Protein AF-A0A7S1TUY7-F1 (afdb_monomer_lite)

InterPro domains:
  IPR001752 Kinesin motor domain [PS50067] (555-618)
  IPR027417 P-loop containing nucleoside triphosphate hydrolase [SSF52540] (530-617)
  IPR036961 Kinesin motor domain superfamily [G3DSA:3.40.850.10] (510-618)

Foldseek 3Di:
DPPPVVVVVVVVVVVVVVVVVVVVVVVVVVVVVVVVVVVVVVVVVVVVVVVVVVVVVVVVVVVVVVVVVVVVVVVVVVVVVVVVVVVVVVVVVVVVVVVVVVVVVVVVVVVVVVVVVVVVVVVVVVVVVVVVVVVVVVVVVVVVVVVVVVVVVVVVVVVVVVVVVPPDDDPVVCVVCCVVVVVVCVVVVVVVVVVVVVVVVVVVVVVVVVVVVVVVVVVVVVVVVVVVVVVVVVVVVVVVVVVVVVVVVVVVVVVVVVVVVVVVVVVVVVVVVVVVVVVVVVVVVVVVVVVVVVVVVVVVVVVVVVVVVVVVVVVVVVVVVVVVVVVVVVVVVVVVVVVVVVVVVVVVVVVVVVVVPDDDDDDDDDPPVVVVVVVVVVVVVVVVVVVVVVVVVVVVVVVVVVVVVVVVVVVVVVVVVVVVVVVVVPPDDDDDDDDDDDDDDDDDDDDDDDDDDDPPPDDDDDPPDDPDVVVVVVVVVVVVVVVVVVVVVVCVVVVNDPPPPPDDDDDDDDDDDDPDDPPPCPPVVVVVVVVVVVVVVVVVVVVVVVVVCCVVVVPDDDDDDDDPDDPVNVVVDPPPDDQWDDPDQFWIWGQDPVVRDIDIDGHPGDDDPPDDPVNVVD

Structure (mmCIF, N/CA/C/O backbone):
data_AF-A0A7S1TUY7-F1
#
_entry.id   AF-A0A7S1TUY7-F1
#
loop_
_atom_site.group_PDB
_atom_site.id
_atom_site.type_symbol
_atom_site.label_atom_id
_atom_site.label_alt_id
_atom_site.label_comp_id
_atom_site.label_asym_id
_atom_site.label_entity_id
_atom_site.label_seq_id
_atom_site.pdbx_PDB_ins_code
_atom_site.Cartn_x
_atom_site.Cartn_y
_atom_site.Cartn_z
_atom_site.occupancy
_atom_site.B_iso_or_equiv
_atom_site.auth_seq_id
_atom_site.auth_comp_id
_atom_site.auth_asym_id
_atom_site.auth_atom_id
_atom_site.pdbx_PDB_model_num
ATOM 1 N N . MET A 1 1 ? -64.003 -27.493 110.101 1.00 50.75 1 MET A N 1
ATOM 2 C CA . MET A 1 1 ? -64.162 -28.308 108.883 1.00 50.75 1 MET A CA 1
ATOM 3 C C . MET A 1 1 ? -64.740 -27.380 107.837 1.00 50.75 1 MET A C 1
ATOM 5 O O . MET A 1 1 ? -65.916 -27.066 107.954 1.00 50.75 1 MET A O 1
ATOM 9 N N . GLY A 1 2 ? -63.905 -26.835 106.943 1.00 54.78 2 GLY A N 1
ATOM 10 C CA . GLY A 1 2 ? -64.413 -26.053 105.809 1.00 54.78 2 GLY A CA 1
ATOM 11 C C . GLY A 1 2 ? -65.381 -26.926 105.016 1.00 54.78 2 GLY A C 1
ATOM 12 O O . GLY A 1 2 ? -65.136 -28.129 104.881 1.00 54.78 2 GLY A O 1
ATOM 13 N N . SER A 1 3 ? -66.518 -26.359 104.617 1.00 69.56 3 SER A N 1
ATOM 14 C CA . SER A 1 3 ? -67.570 -27.082 103.899 1.00 69.56 3 SER A CA 1
ATOM 15 C C . SER A 1 3 ? -66.967 -27.722 102.644 1.00 69.56 3 SER A C 1
ATOM 17 O O . SER A 1 3 ? -66.154 -27.096 101.967 1.00 69.56 3 SER A O 1
ATOM 19 N N . LEU A 1 4 ? -67.350 -28.959 102.310 1.00 85.12 4 LEU A N 1
ATOM 20 C CA . LEU A 1 4 ? -66.975 -29.620 101.046 1.00 85.12 4 LEU A CA 1
ATOM 21 C C . LEU A 1 4 ? -67.229 -28.717 99.823 1.00 85.12 4 LEU A C 1
ATOM 23 O O . LEU A 1 4 ? -66.517 -28.805 98.828 1.00 85.12 4 LEU A O 1
ATOM 27 N N . GLU A 1 5 ? -68.204 -27.815 99.929 1.00 87.06 5 GLU A N 1
ATOM 28 C CA . GLU A 1 5 ? -68.537 -26.811 98.919 1.00 87.06 5 GLU A CA 1
ATOM 29 C C . GLU A 1 5 ? -67.410 -25.791 98.688 1.00 87.06 5 GLU A C 1
ATOM 31 O O . GLU A 1 5 ? -67.148 -25.443 97.541 1.00 87.06 5 GLU A O 1
ATOM 36 N N . GLU A 1 6 ? -66.690 -25.355 99.730 1.00 87.25 6 GLU A N 1
ATOM 37 C CA . GLU A 1 6 ? -65.539 -24.449 99.573 1.00 87.25 6 GLU A CA 1
ATOM 38 C C . GLU A 1 6 ? -64.389 -25.142 98.841 1.00 87.25 6 GLU A C 1
ATOM 40 O O . GLU A 1 6 ? -63.782 -24.559 97.945 1.00 87.25 6 GLU A O 1
ATOM 45 N N . GLN A 1 7 ? -64.111 -26.408 99.168 1.00 88.56 7 GLN A N 1
ATOM 46 C CA . GLN A 1 7 ? -63.071 -27.179 98.481 1.00 88.56 7 GLN A CA 1
ATOM 47 C C . GLN A 1 7 ? -63.429 -27.429 97.013 1.00 88.56 7 GLN A C 1
ATOM 49 O O . GLN A 1 7 ? -62.565 -27.323 96.141 1.00 88.56 7 GLN A O 1
ATOM 54 N N . LEU A 1 8 ? -64.702 -27.717 96.727 1.00 90.75 8 LEU A N 1
ATOM 55 C CA . LEU A 1 8 ? -65.189 -27.898 95.363 1.00 90.75 8 LEU A CA 1
ATOM 56 C C . LEU A 1 8 ? -65.123 -26.585 94.569 1.00 90.75 8 LEU A C 1
ATOM 58 O O . LEU A 1 8 ? -64.699 -26.595 93.416 1.00 90.75 8 LEU A O 1
ATOM 62 N N . ALA A 1 9 ? -65.460 -25.450 95.187 1.00 91.56 9 ALA A N 1
ATOM 63 C CA . ALA A 1 9 ? -65.355 -24.132 94.563 1.00 91.56 9 ALA A CA 1
ATOM 64 C C . ALA A 1 9 ? -63.898 -23.747 94.251 1.00 91.56 9 ALA A C 1
ATOM 66 O O . ALA A 1 9 ? -63.619 -23.263 93.155 1.00 91.56 9 ALA A O 1
ATOM 67 N N . VAL A 1 10 ? -62.958 -24.014 95.169 1.00 92.81 10 VAL A N 1
ATOM 68 C CA . VAL A 1 10 ? -61.518 -23.796 94.935 1.00 92.81 10 VAL A CA 1
ATOM 69 C C . VAL A 1 10 ? -61.021 -24.663 93.780 1.00 92.81 10 VAL A C 1
ATOM 71 O O . VAL A 1 10 ? -60.422 -24.135 92.850 1.00 92.81 10 VAL A O 1
ATOM 74 N N . LYS A 1 11 ? -61.341 -25.964 93.770 1.00 94.94 11 LYS A N 1
ATOM 75 C CA . LYS A 1 11 ? -60.940 -26.869 92.679 1.00 94.94 11 LYS A CA 1
ATOM 76 C C . LYS A 1 11 ? -61.563 -26.499 91.336 1.00 94.94 11 LYS A C 1
ATOM 78 O O . LYS A 1 11 ? -60.907 -26.625 90.309 1.00 94.94 11 LYS A O 1
ATOM 83 N N . THR A 1 12 ? -62.799 -26.006 91.336 1.00 94.81 12 THR A N 1
ATOM 84 C CA . THR A 1 12 ? -63.454 -25.514 90.116 1.00 94.81 12 THR A CA 1
ATOM 85 C C . THR A 1 12 ? -62.746 -24.269 89.581 1.00 94.81 12 THR A C 1
ATOM 87 O O . THR A 1 12 ? -62.535 -24.159 88.379 1.00 94.81 12 THR A O 1
ATOM 90 N N . ARG A 1 13 ? -62.326 -23.353 90.464 1.00 94.44 13 ARG A N 1
ATOM 91 C CA . ARG A 1 13 ? -61.567 -22.159 90.076 1.00 94.44 13 ARG A CA 1
ATOM 92 C C . ARG A 1 13 ? -60.164 -22.517 89.571 1.00 94.44 13 ARG A C 1
ATOM 94 O O . ARG A 1 13 ? -59.762 -21.976 88.553 1.00 94.44 13 ARG A O 1
ATOM 101 N N . GLU A 1 14 ? -59.475 -23.462 90.215 1.00 95.38 14 GLU A N 1
ATOM 102 C CA . GLU A 1 14 ? -58.177 -23.987 89.756 1.00 95.38 14 GLU A CA 1
ATOM 103 C C . GLU A 1 14 ? -58.275 -24.651 88.373 1.00 95.38 14 GLU A C 1
ATOM 105 O O . GLU A 1 14 ? -57.429 -24.413 87.513 1.00 95.38 14 GLU A O 1
ATOM 110 N N . LEU A 1 15 ? -59.315 -25.460 88.134 1.00 95.31 15 LEU A N 1
ATOM 111 C CA . LEU A 1 15 ? -59.563 -26.058 86.819 1.00 95.31 15 LEU A CA 1
ATOM 112 C C . LEU A 1 15 ? -59.847 -24.992 85.762 1.00 95.31 15 LEU A C 1
ATOM 114 O O . LEU A 1 15 ? -59.305 -25.086 84.667 1.00 95.31 15 LEU A O 1
ATOM 118 N N . ALA A 1 16 ? -60.634 -23.967 86.096 1.00 95.06 16 ALA A N 1
ATOM 119 C CA . ALA A 1 16 ? -60.901 -22.859 85.187 1.00 95.06 16 ALA A CA 1
ATOM 120 C C . ALA A 1 16 ? -59.627 -22.060 84.858 1.00 95.06 16 ALA A C 1
ATOM 122 O O . ALA A 1 16 ? -59.419 -21.713 83.702 1.00 95.06 16 ALA A O 1
ATOM 123 N N . THR A 1 17 ? -58.745 -21.813 85.836 1.00 95.19 17 THR A N 1
ATOM 124 C CA . THR A 1 17 ? -57.450 -21.156 85.582 1.00 95.19 17 THR A CA 1
ATOM 125 C C . THR A 1 17 ? -56.513 -22.023 84.748 1.00 95.19 17 THR A C 1
ATOM 127 O O . THR A 1 17 ? -55.844 -21.506 83.865 1.00 95.19 17 THR A O 1
ATOM 130 N N . LEU A 1 18 ? -56.491 -23.341 84.983 1.00 95.56 18 LEU A N 1
ATOM 131 C CA . LEU A 1 18 ? -55.714 -24.281 84.171 1.00 95.56 18 LEU A CA 1
ATOM 132 C C . LEU A 1 18 ? -56.224 -24.323 82.730 1.00 95.56 18 LEU A C 1
ATOM 134 O O . LEU A 1 18 ? -55.413 -24.289 81.812 1.00 95.56 18 LEU A O 1
ATOM 138 N N . GLN A 1 19 ? -57.546 -24.354 82.536 1.00 96.44 19 GLN A N 1
ATOM 139 C CA . GLN A 1 19 ? -58.159 -24.275 81.209 1.00 96.44 19 GLN A CA 1
ATOM 140 C C . GLN A 1 19 ? -57.801 -22.964 80.509 1.00 96.44 19 GLN A C 1
ATOM 142 O O . GLN A 1 19 ? -57.305 -23.023 79.395 1.00 96.44 19 GLN A O 1
ATOM 147 N N . ALA A 1 20 ? -57.932 -21.816 81.180 1.00 96.44 20 ALA A N 1
ATOM 148 C CA . ALA A 1 20 ? -57.547 -20.527 80.605 1.00 96.44 20 ALA A CA 1
ATOM 149 C C . ALA A 1 20 ? -56.059 -20.484 80.215 1.00 96.44 20 ALA A C 1
ATOM 151 O O . ALA A 1 20 ? -55.741 -20.131 79.088 1.00 96.44 20 ALA A O 1
ATOM 152 N N . SER A 1 21 ? -55.154 -20.933 81.095 1.00 96.44 21 SER A N 1
ATOM 153 C CA . SER A 1 21 ? -53.714 -20.970 80.790 1.00 96.44 21 SER A CA 1
ATOM 154 C C . SER A 1 21 ? -53.361 -21.935 79.654 1.00 96.44 21 SER A C 1
ATOM 156 O O . SER A 1 21 ? -52.418 -21.702 78.904 1.00 96.44 21 SER A O 1
ATOM 158 N N . TYR A 1 22 ? -54.110 -23.035 79.526 1.00 97.19 22 TYR A N 1
ATOM 159 C CA . TYR A 1 22 ? -53.945 -23.974 78.424 1.00 97.19 22 TYR A CA 1
ATOM 160 C C . TYR A 1 22 ? -54.448 -23.368 77.113 1.00 97.19 22 TYR A C 1
ATOM 162 O O . TYR A 1 22 ? -53.763 -23.482 76.104 1.00 97.19 22 TYR A O 1
ATOM 170 N N . ASP A 1 23 ? -55.596 -22.692 77.129 1.00 97.31 23 ASP A N 1
ATOM 171 C CA . ASP A 1 23 ? -56.150 -22.021 75.954 1.00 97.31 23 ASP A CA 1
ATOM 172 C C . ASP A 1 23 ? -55.237 -20.871 75.486 1.00 97.31 23 ASP A C 1
ATOM 174 O O . ASP A 1 23 ? -54.977 -20.758 74.291 1.00 97.31 23 ASP A O 1
ATOM 178 N N . GLU A 1 24 ? -54.679 -20.080 76.410 1.00 96.94 24 GLU A N 1
ATOM 179 C CA . GLU A 1 24 ? -53.663 -19.053 76.120 1.00 96.94 24 GLU A CA 1
ATOM 180 C C . GLU A 1 24 ? -52.389 -19.665 75.521 1.00 96.94 24 GLU A C 1
ATOM 182 O O . GLU A 1 24 ? -51.876 -19.169 74.521 1.00 96.94 24 GLU A O 1
ATOM 187 N N . TYR A 1 25 ? -51.897 -20.778 76.079 1.00 97.19 25 TYR A N 1
ATOM 188 C CA . TYR A 1 25 ? -50.755 -21.499 75.511 1.00 97.19 25 TYR A CA 1
ATOM 189 C C . TYR A 1 25 ? -51.047 -22.010 74.096 1.00 97.19 25 TYR A C 1
ATOM 191 O O . TYR A 1 25 ? -50.200 -21.893 73.216 1.00 97.19 25 TYR A O 1
ATOM 199 N N . MET A 1 26 ? -52.243 -22.557 73.858 1.00 98.19 26 MET A N 1
ATOM 200 C CA . MET A 1 26 ? -52.643 -23.032 72.532 1.00 98.19 26 MET A CA 1
ATOM 201 C C . MET A 1 26 ? -52.760 -21.883 71.524 1.00 98.19 26 MET A C 1
ATOM 203 O O . MET A 1 26 ? -52.394 -22.071 70.368 1.00 98.19 26 MET A O 1
ATOM 207 N N . GLN A 1 27 ? -53.233 -20.708 71.947 1.00 96.56 27 GLN A N 1
ATOM 208 C CA . GLN A 1 27 ? -53.273 -19.506 71.106 1.00 96.56 27 GLN A CA 1
ATOM 209 C C . GLN A 1 27 ? -51.866 -19.005 70.783 1.00 96.56 27 GLN A C 1
ATOM 211 O O . GLN A 1 27 ? -51.538 -18.872 69.612 1.00 96.56 27 GLN A O 1
ATOM 216 N N . SER A 1 28 ? -51.009 -18.840 71.792 1.00 97.19 28 SER A N 1
ATOM 217 C CA . SER A 1 28 ? -49.617 -18.419 71.593 1.00 97.19 28 SER A CA 1
ATOM 218 C C . SER A 1 28 ? -48.827 -19.409 70.730 1.00 97.19 28 SER A C 1
ATOM 220 O O . SER A 1 28 ? -48.026 -18.999 69.896 1.00 97.19 28 SER A O 1
ATOM 222 N N . SER A 1 29 ? -49.072 -20.715 70.881 1.00 97.38 29 SER A N 1
ATOM 223 C CA . SER A 1 29 ? -48.470 -21.736 70.018 1.00 97.38 29 SER A CA 1
ATOM 224 C C . SER A 1 29 ? -48.948 -21.613 68.572 1.00 97.38 29 SER A C 1
ATOM 226 O O . SER A 1 29 ? -48.139 -21.770 67.667 1.00 97.38 29 SER A O 1
ATOM 228 N N . ALA A 1 30 ? -50.235 -21.333 68.348 1.00 97.31 30 ALA A N 1
ATOM 229 C CA . ALA A 1 30 ? -50.784 -21.156 67.006 1.00 97.31 30 ALA A CA 1
ATOM 230 C C . ALA A 1 30 ? -50.285 -19.863 66.339 1.00 97.31 30 ALA A C 1
ATOM 232 O O . ALA A 1 30 ? -49.986 -19.873 65.150 1.00 97.31 30 ALA A O 1
ATOM 233 N N . GLU A 1 31 ? -50.160 -18.771 67.097 1.00 96.94 31 GLU A N 1
ATOM 234 C CA . GLU A 1 31 ? -49.573 -17.510 66.624 1.00 96.94 31 GLU A CA 1
ATOM 235 C C . GLU A 1 31 ? -48.106 -17.705 66.220 1.00 96.94 31 GLU A C 1
ATOM 237 O O . GLU A 1 31 ? -47.722 -17.323 65.119 1.00 96.94 31 GLU A O 1
ATOM 242 N N . LEU A 1 32 ? -47.311 -18.393 67.048 1.00 96.50 32 LEU A N 1
ATOM 243 C CA . LEU A 1 32 ? -45.915 -18.702 66.729 1.00 96.50 32 LEU A CA 1
ATOM 244 C C . LEU A 1 32 ? -45.782 -19.616 65.500 1.00 96.50 32 LEU A C 1
ATOM 246 O O . LEU A 1 32 ? -44.888 -19.423 64.680 1.00 96.50 32 LEU A O 1
ATOM 250 N N . GLU A 1 33 ? -46.648 -20.625 65.361 1.00 96.94 33 GLU A N 1
ATOM 251 C CA . GLU A 1 33 ? -46.687 -21.470 64.159 1.00 96.94 33 GLU A CA 1
ATOM 252 C C . GLU A 1 33 ? -47.001 -20.639 62.908 1.00 96.94 33 GLU A C 1
ATOM 254 O O . GLU A 1 33 ? -46.331 -20.802 61.891 1.00 96.94 33 GLU A O 1
ATOM 259 N N . GLN A 1 34 ? -47.947 -19.700 62.999 1.00 97.12 34 GLN A N 1
ATOM 260 C CA . GLN A 1 34 ? -48.299 -18.806 61.898 1.00 97.12 34 GLN A CA 1
ATOM 261 C C . GLN A 1 34 ? -47.154 -17.844 61.532 1.00 97.12 34 GLN A C 1
ATOM 263 O O . GLN A 1 34 ? -46.910 -17.615 60.348 1.00 97.12 34 GLN A O 1
ATOM 268 N N . GLU A 1 35 ? -46.435 -17.299 62.516 1.00 96.75 35 GLU A N 1
ATOM 269 C CA . GLU A 1 35 ? -45.245 -16.467 62.282 1.00 96.75 35 GLU A CA 1
ATOM 270 C C . GLU A 1 35 ? -44.138 -17.260 61.576 1.00 96.75 35 GLU A C 1
ATOM 272 O O . GLU A 1 35 ? -43.583 -16.795 60.581 1.00 96.75 35 GLU A O 1
ATOM 277 N N . LEU A 1 36 ? -43.864 -18.487 62.031 1.00 96.44 36 LEU A N 1
ATOM 278 C CA . LEU A 1 36 ? -42.866 -19.360 61.407 1.00 96.44 36 LEU A CA 1
ATOM 279 C C . LEU A 1 36 ? -43.258 -19.771 59.981 1.00 96.44 36 LEU A C 1
ATOM 281 O O . LEU A 1 36 ? -42.389 -19.867 59.115 1.00 96.44 36 LEU A O 1
ATOM 285 N N . GLU A 1 37 ? -44.544 -20.013 59.715 1.00 97.50 37 GLU A N 1
ATOM 286 C CA . GLU A 1 37 ? -45.044 -20.268 58.358 1.00 97.50 37 GLU A CA 1
ATOM 287 C C . GLU A 1 37 ? -44.871 -19.038 57.454 1.00 97.50 37 GLU A C 1
ATOM 289 O O . GLU A 1 37 ? -44.405 -19.184 56.322 1.00 97.50 37 GLU A O 1
ATOM 294 N N . ALA A 1 38 ? -45.151 -17.833 57.960 1.00 96.50 38 ALA A N 1
ATOM 295 C CA . ALA A 1 38 ? -44.950 -16.590 57.219 1.00 96.50 38 ALA A CA 1
ATOM 296 C C . ALA A 1 38 ? -43.461 -16.314 56.926 1.00 96.50 38 ALA A C 1
ATOM 298 O O . ALA A 1 38 ? -43.111 -15.930 55.809 1.00 96.50 38 ALA A O 1
ATOM 299 N N . GLU A 1 39 ? -42.562 -16.555 57.886 1.00 96.62 39 GLU A N 1
ATOM 300 C CA . GLU A 1 39 ? -41.109 -16.449 57.675 1.00 96.62 39 GLU A CA 1
ATOM 301 C C . GLU A 1 39 ? -40.592 -17.480 56.661 1.00 96.62 39 GLU A C 1
ATOM 303 O O . GLU A 1 39 ? -39.702 -17.181 55.854 1.00 96.62 39 GLU A O 1
ATOM 308 N N . LEU A 1 40 ? -41.149 -18.696 56.682 1.00 96.12 40 LEU A N 1
ATOM 309 C CA . LEU A 1 40 ? -40.819 -19.742 55.719 1.00 96.12 40 LEU A CA 1
ATOM 310 C C . LEU A 1 40 ? -41.256 -19.342 54.303 1.00 96.12 40 LEU A C 1
ATOM 312 O O . LEU A 1 40 ? -40.470 -19.500 53.371 1.00 96.12 40 LEU A O 1
ATOM 316 N N . GLU A 1 41 ? -42.468 -18.808 54.143 1.00 97.38 41 GLU A N 1
ATOM 317 C CA . GLU A 1 41 ? -42.991 -18.326 52.858 1.00 97.38 41 GLU A CA 1
ATOM 318 C C . GLU A 1 41 ? -42.172 -17.138 52.332 1.00 97.38 41 GLU A C 1
ATOM 320 O O . GLU A 1 41 ? -41.742 -17.144 51.179 1.00 97.38 41 GLU A O 1
ATOM 325 N N . ALA A 1 42 ? -41.838 -16.169 53.191 1.00 96.38 42 ALA A N 1
ATOM 326 C CA . ALA A 1 42 ? -40.963 -15.055 52.825 1.00 96.38 42 ALA A CA 1
ATOM 327 C C . ALA A 1 42 ? -39.576 -15.539 52.367 1.00 96.38 42 ALA A C 1
ATOM 329 O O . ALA A 1 42 ? -39.056 -15.086 51.348 1.00 96.38 42 ALA A O 1
ATOM 330 N N . SER A 1 43 ? -38.993 -16.508 53.081 1.00 95.00 43 SER A N 1
ATOM 331 C CA . SER A 1 43 ? -37.705 -17.104 52.708 1.00 95.00 43 SER A CA 1
ATOM 332 C C . SER A 1 43 ? -37.783 -17.874 51.385 1.00 95.00 43 SER A C 1
ATOM 334 O O . SER A 1 43 ? -36.829 -17.850 50.609 1.00 95.00 43 SER A O 1
ATOM 336 N N . GLN A 1 44 ? -38.900 -18.556 51.112 1.00 97.38 44 GLN A N 1
ATOM 337 C CA . GLN A 1 44 ? -39.130 -19.255 49.844 1.00 97.38 44 GLN A CA 1
ATOM 338 C C . GLN A 1 44 ? -39.226 -18.276 48.674 1.00 97.38 44 GLN A C 1
ATOM 340 O O . GLN A 1 44 ? -38.555 -18.497 47.669 1.00 97.38 44 GLN A O 1
ATOM 345 N N . ASN A 1 45 ? -39.951 -17.168 48.834 1.00 96.56 45 ASN A N 1
ATOM 346 C CA . ASN A 1 45 ? -40.062 -16.134 47.804 1.00 96.56 45 ASN A CA 1
ATOM 347 C C . ASN A 1 45 ? -38.693 -15.524 47.457 1.00 96.56 45 ASN A C 1
ATOM 349 O O . ASN A 1 45 ? -38.359 -15.407 46.283 1.00 96.56 45 ASN A O 1
ATOM 353 N N . ILE A 1 46 ? -37.854 -15.239 48.462 1.00 97.25 46 ILE A N 1
ATOM 354 C CA . ILE A 1 46 ? -36.479 -14.751 48.239 1.00 97.25 46 ILE A CA 1
ATOM 355 C C . ILE A 1 46 ? -35.641 -15.790 47.478 1.00 97.25 46 ILE A C 1
ATOM 357 O O . ILE A 1 46 ? -34.848 -15.443 46.607 1.00 97.25 46 ILE A O 1
ATOM 361 N N . ILE A 1 47 ? -35.787 -17.080 47.795 1.00 95.62 47 ILE A N 1
ATOM 362 C CA . ILE A 1 47 ? -35.072 -18.147 47.078 1.00 95.62 47 ILE A CA 1
ATOM 363 C C . ILE A 1 47 ? -35.532 -18.230 45.617 1.00 95.62 47 ILE A C 1
ATOM 365 O O . ILE A 1 47 ? -34.708 -18.483 44.738 1.00 95.62 47 ILE A O 1
ATOM 369 N N . GLU A 1 48 ? -36.823 -18.047 45.342 1.00 97.19 48 GLU A N 1
ATOM 370 C CA . GLU A 1 48 ? -37.356 -18.027 43.978 1.00 97.19 48 GLU A CA 1
ATOM 371 C C . GLU A 1 48 ? -36.839 -16.821 43.181 1.00 97.19 48 GLU A C 1
ATOM 373 O O . GLU A 1 48 ? -36.365 -17.013 42.062 1.00 97.19 48 GLU A O 1
ATOM 378 N N . GLU A 1 49 ? -36.818 -15.630 43.782 1.00 97.06 49 GLU A N 1
ATOM 379 C CA . GLU A 1 49 ? -36.254 -14.406 43.191 1.00 97.06 49 GLU A CA 1
ATOM 380 C C . GLU A 1 49 ? -34.754 -14.559 42.881 1.00 97.06 49 GLU A C 1
ATOM 382 O O . GLU A 1 49 ? -34.297 -14.323 41.762 1.00 97.06 49 GLU A O 1
ATOM 387 N N . LEU A 1 50 ? -33.974 -15.092 43.827 1.00 95.50 50 LEU A N 1
ATOM 388 C CA . LEU A 1 50 ? -32.553 -15.365 43.596 1.00 95.50 50 LEU A CA 1
ATOM 389 C C . LEU A 1 50 ? -32.326 -16.415 42.497 1.00 95.50 50 LEU A C 1
ATOM 391 O O . LEU A 1 50 ? -31.316 -16.362 41.795 1.00 95.50 50 LEU A O 1
ATOM 395 N N . HIS A 1 51 ? -33.233 -17.382 42.326 1.00 97.12 51 HIS A N 1
ATOM 396 C CA . HIS A 1 51 ? -33.147 -18.326 41.212 1.00 97.12 51 HIS A CA 1
ATOM 397 C C . HIS A 1 51 ? -33.454 -17.668 39.866 1.00 97.12 51 HIS A C 1
ATOM 399 O O . HIS A 1 51 ? -32.808 -18.027 38.878 1.00 97.12 51 HIS A O 1
ATOM 405 N N . THR A 1 52 ? -34.403 -16.728 39.803 1.00 97.06 52 THR A N 1
ATOM 406 C CA . THR A 1 52 ? -34.672 -15.977 38.571 1.00 97.06 52 THR A CA 1
ATOM 407 C C . THR A 1 52 ? -33.496 -15.080 38.202 1.00 97.06 52 THR A C 1
ATOM 409 O O . THR A 1 52 ? -33.064 -15.119 37.052 1.00 97.06 52 THR A O 1
ATOM 412 N N . ASP A 1 53 ? -32.894 -14.395 39.175 1.00 96.25 53 ASP A N 1
ATOM 413 C CA . ASP A 1 53 ? -31.706 -13.558 38.960 1.00 96.25 53 ASP A CA 1
ATOM 414 C C . ASP A 1 53 ? -30.491 -14.380 38.521 1.00 96.25 53 ASP A C 1
ATOM 416 O O . ASP A 1 53 ? -29.725 -13.992 37.640 1.00 96.25 53 ASP A O 1
ATOM 420 N N . LEU A 1 54 ? -30.299 -15.565 39.108 1.00 94.56 54 LEU A N 1
ATOM 421 C CA . LEU A 1 54 ? -29.245 -16.467 38.651 1.00 94.56 54 LEU A CA 1
ATOM 422 C C . LEU A 1 54 ? -29.480 -16.903 37.202 1.00 94.56 54 LEU A C 1
ATOM 424 O O . LEU A 1 54 ? -28.525 -16.941 36.429 1.00 94.56 54 LEU A O 1
ATOM 428 N N . ALA A 1 55 ? -30.722 -17.201 36.816 1.00 96.81 55 ALA A N 1
ATOM 429 C CA . ALA A 1 55 ? -31.039 -17.604 35.449 1.00 96.81 55 ALA A CA 1
ATOM 430 C C . ALA A 1 55 ? -30.774 -16.480 34.429 1.00 96.81 55 ALA A C 1
ATOM 432 O O . ALA A 1 55 ? -30.193 -16.752 33.376 1.00 96.81 55 ALA A O 1
ATOM 433 N N . THR A 1 56 ? -31.131 -15.231 34.746 1.00 95.56 56 THR A N 1
ATOM 434 C CA . THR A 1 56 ? -30.873 -14.074 33.869 1.00 95.56 56 THR A CA 1
ATOM 435 C C . THR A 1 56 ? -29.374 -13.812 33.719 1.00 95.56 56 THR A C 1
ATOM 437 O O . THR A 1 56 ? -28.877 -13.698 32.597 1.00 95.56 56 THR A O 1
ATOM 440 N N . ILE A 1 57 ? -28.612 -13.843 34.818 1.00 95.31 57 ILE A N 1
ATOM 441 C CA . ILE A 1 57 ? -27.147 -13.688 34.790 1.00 95.31 57 ILE A CA 1
ATOM 442 C C . ILE A 1 57 ? -26.479 -14.799 33.962 1.00 95.31 57 ILE A C 1
ATOM 444 O O . ILE A 1 57 ? -25.482 -14.563 33.269 1.00 95.31 57 ILE A O 1
ATOM 448 N N . GLU A 1 58 ? -26.989 -16.033 34.014 1.00 96.38 58 GLU A N 1
ATOM 449 C CA . GLU A 1 58 ? -26.463 -17.127 33.193 1.00 96.38 58 GLU A CA 1
ATOM 450 C C . GLU A 1 58 ? -26.710 -16.925 31.695 1.00 96.38 58 GLU A C 1
ATOM 452 O O . GLU A 1 58 ? -25.806 -17.202 30.896 1.00 96.38 58 GLU A O 1
ATOM 457 N N . GLU A 1 59 ? -27.878 -16.405 31.318 1.00 97.44 59 GLU A N 1
ATOM 458 C CA . GLU A 1 59 ? -28.197 -16.049 29.935 1.00 97.44 59 GLU A CA 1
ATOM 459 C C . GLU A 1 59 ? -27.299 -14.911 29.427 1.00 97.44 59 GLU A C 1
ATOM 461 O O . GLU A 1 59 ? -26.684 -15.029 28.362 1.00 97.44 59 GLU A O 1
ATOM 466 N N . GLU A 1 60 ? -27.128 -13.847 30.215 1.00 96.50 60 GLU A N 1
ATOM 467 C CA . GLU A 1 60 ? -26.222 -12.740 29.893 1.00 96.50 60 GLU A CA 1
ATOM 468 C C . GLU A 1 60 ? -24.777 -13.214 29.711 1.00 96.50 60 GLU A C 1
ATOM 470 O O . GLU A 1 60 ? -24.103 -12.855 28.739 1.00 96.50 60 GLU A O 1
ATOM 475 N N . ARG A 1 61 ? -24.295 -14.082 30.609 1.00 94.88 61 ARG A N 1
ATOM 476 C CA . ARG A 1 61 ? -22.960 -14.687 30.515 1.00 94.88 61 ARG A CA 1
ATOM 477 C C . ARG A 1 61 ? -22.788 -15.460 29.210 1.00 94.88 61 ARG A C 1
ATOM 479 O O . ARG A 1 61 ? -21.720 -15.389 28.595 1.00 94.88 61 ARG A O 1
ATOM 486 N N . ASP A 1 62 ? -23.788 -16.231 28.801 1.00 96.81 62 ASP A N 1
ATOM 487 C CA . ASP A 1 62 ? -23.704 -17.047 27.591 1.00 96.81 62 ASP A CA 1
ATOM 488 C C . ASP A 1 62 ? -23.811 -16.189 26.315 1.00 96.81 62 ASP A C 1
ATOM 490 O O . ASP A 1 62 ? -23.051 -16.421 25.367 1.00 96.81 62 ASP A O 1
ATOM 494 N N . ASN A 1 63 ? -24.600 -15.111 26.338 1.00 95.62 63 ASN A N 1
ATOM 495 C CA . ASN A 1 63 ? -24.613 -14.082 25.295 1.00 95.62 63 ASN A CA 1
ATOM 496 C C . ASN A 1 63 ? -23.247 -13.389 25.154 1.00 95.62 63 ASN A C 1
ATOM 498 O O . ASN A 1 63 ? -22.698 -13.307 24.051 1.00 95.62 63 ASN A O 1
ATOM 502 N N . LEU A 1 64 ? -22.637 -12.959 26.263 1.00 95.00 64 LEU A N 1
ATOM 503 C CA . LEU A 1 64 ? -21.300 -12.354 26.258 1.00 95.00 64 LEU A CA 1
ATOM 504 C C . LEU A 1 64 ? -20.233 -13.333 25.754 1.00 95.00 64 LEU A C 1
ATOM 506 O O . LEU A 1 64 ? -19.357 -12.953 24.975 1.00 95.00 64 LEU A O 1
ATOM 510 N N . ARG A 1 65 ? -20.310 -14.615 26.130 1.00 96.25 65 ARG A N 1
ATOM 511 C CA . ARG A 1 65 ? -19.417 -15.655 25.588 1.00 96.25 65 ARG A CA 1
ATOM 512 C C . ARG A 1 65 ? -19.556 -15.793 24.077 1.00 96.25 65 ARG A C 1
ATOM 514 O O . ARG A 1 65 ? -18.540 -15.919 23.393 1.00 96.25 65 ARG A O 1
ATOM 521 N N . GLN A 1 66 ? -20.779 -15.753 23.553 1.00 96.56 66 GLN A N 1
ATOM 522 C CA . GLN A 1 66 ? -21.021 -15.811 22.115 1.00 96.56 66 GLN A CA 1
ATOM 523 C C . GLN A 1 66 ? -20.460 -14.577 21.395 1.00 96.56 66 GLN A C 1
ATOM 525 O O . GLN A 1 66 ? -19.816 -14.723 20.355 1.00 96.56 66 GLN A O 1
ATOM 530 N N . GLN A 1 67 ? -20.624 -13.382 21.967 1.00 94.06 67 GLN A N 1
ATOM 531 C CA . GLN A 1 67 ? -20.048 -12.148 21.424 1.00 94.06 67 GLN A CA 1
ATOM 532 C C . GLN A 1 67 ? -18.514 -12.187 21.411 1.00 94.06 67 GLN A C 1
ATOM 534 O O . GLN A 1 67 ? -17.901 -11.905 20.382 1.00 94.06 67 GLN A O 1
ATOM 539 N N . VAL A 1 68 ? -17.883 -12.611 22.512 1.00 93.69 68 VAL A N 1
ATOM 540 C CA . VAL A 1 68 ? -16.420 -12.775 22.595 1.00 93.69 68 VAL A CA 1
ATOM 541 C C . VAL A 1 68 ? -15.921 -13.800 21.577 1.00 93.69 68 VAL A C 1
ATOM 543 O O . VAL A 1 68 ? -14.876 -13.593 20.957 1.00 93.69 68 VAL A O 1
ATOM 546 N N . GLN A 1 69 ? -16.660 -14.892 21.369 1.00 96.12 69 GLN A N 1
ATOM 547 C CA . GLN A 1 69 ? -16.308 -15.895 20.368 1.00 96.12 69 GLN A CA 1
ATOM 548 C C . GLN A 1 69 ? -16.415 -15.338 18.940 1.00 96.12 69 GLN A C 1
ATOM 550 O O . GLN A 1 69 ? -15.482 -15.523 18.163 1.00 96.12 69 GLN A O 1
ATOM 555 N N . SER A 1 70 ? -17.478 -14.594 18.615 1.00 94.38 70 SER A N 1
ATOM 556 C CA . SER A 1 70 ? -17.614 -13.921 17.313 1.00 94.38 70 SER A CA 1
ATOM 557 C C . SER A 1 70 ? -16.477 -12.927 17.072 1.00 94.38 70 SER A C 1
ATOM 559 O O . SER A 1 70 ? -15.814 -12.985 16.041 1.00 94.38 70 SER A O 1
ATOM 561 N N . ALA A 1 71 ? -16.179 -12.070 18.055 1.00 91.88 71 ALA A N 1
ATOM 562 C CA . ALA A 1 71 ? -15.095 -11.095 17.958 1.00 91.88 71 ALA A CA 1
ATOM 563 C C . ALA A 1 71 ? -13.720 -11.767 17.790 1.00 91.88 71 ALA A C 1
ATOM 565 O O . ALA A 1 71 ? -12.843 -11.254 17.092 1.00 91.88 71 ALA A O 1
ATOM 566 N N . ARG A 1 72 ? -13.520 -12.936 18.411 1.00 95.69 72 ARG A N 1
ATOM 567 C CA . ARG A 1 72 ? -12.313 -13.748 18.233 1.00 95.69 72 ARG A CA 1
ATOM 568 C C . ARG A 1 72 ? -12.200 -14.296 16.811 1.00 95.69 72 ARG A C 1
ATOM 570 O O . ARG A 1 72 ? -11.100 -14.270 16.257 1.00 95.69 72 ARG A O 1
ATOM 577 N N . ASP A 1 73 ? -13.292 -14.789 16.242 1.00 94.88 73 ASP A N 1
ATOM 578 C CA . ASP A 1 73 ? -13.311 -15.325 14.880 1.00 94.88 73 ASP A CA 1
ATOM 579 C C . ASP A 1 73 ? -13.075 -14.205 13.846 1.00 94.88 73 ASP A C 1
ATOM 581 O O . ASP A 1 73 ? -12.258 -14.369 12.936 1.00 94.88 73 ASP A O 1
ATOM 585 N N . ASP A 1 74 ? -13.651 -13.018 14.060 1.00 92.31 74 ASP A N 1
ATOM 586 C CA . ASP A 1 74 ? -13.385 -11.821 13.247 1.00 92.31 74 ASP A CA 1
ATOM 587 C C . ASP A 1 74 ? -11.916 -11.374 13.345 1.00 92.31 74 ASP A C 1
ATOM 589 O O . ASP A 1 74 ? -11.267 -11.079 12.337 1.00 92.31 74 ASP A O 1
ATOM 593 N N . ALA A 1 75 ? -11.337 -11.381 14.552 1.00 90.00 75 ALA A N 1
ATOM 594 C CA . ALA A 1 75 ? -9.925 -11.059 14.754 1.00 90.00 75 ALA A CA 1
ATOM 595 C C . ALA A 1 75 ? -8.986 -12.056 14.049 1.00 90.00 75 ALA A C 1
ATOM 597 O O . ALA A 1 75 ? -7.933 -11.659 13.538 1.00 90.00 75 ALA A O 1
ATOM 598 N N . LEU A 1 76 ? -9.353 -13.343 13.996 1.00 94.00 76 LEU A N 1
ATOM 599 C CA . LEU A 1 76 ? -8.620 -14.352 13.229 1.00 94.00 76 LEU A CA 1
ATOM 600 C C . LEU A 1 76 ? -8.733 -14.101 11.720 1.00 94.00 76 LEU A C 1
ATOM 602 O O . LEU A 1 76 ? -7.704 -14.111 11.045 1.00 94.00 76 LEU A O 1
ATOM 606 N N . SER A 1 77 ? -9.928 -13.784 11.213 1.00 93.69 77 SER A N 1
ATOM 607 C CA . SER A 1 77 ? -10.127 -13.417 9.803 1.00 93.69 77 SER A CA 1
ATOM 608 C C . SER A 1 77 ? -9.277 -12.205 9.411 1.00 93.69 77 SER A C 1
ATOM 610 O O . SER A 1 77 ? -8.555 -12.235 8.417 1.00 93.69 77 SER A O 1
ATOM 612 N N . HIS A 1 78 ? -9.280 -11.145 10.223 1.00 91.00 78 HIS A N 1
ATOM 613 C CA . HIS A 1 78 ? -8.463 -9.958 9.959 1.00 91.00 78 HIS A CA 1
ATOM 614 C C . HIS A 1 78 ? -6.960 -10.235 10.026 1.00 91.00 78 HIS A C 1
ATOM 616 O O . HIS A 1 78 ? -6.176 -9.605 9.312 1.00 91.00 78 HIS A O 1
ATOM 622 N N . LYS A 1 79 ? -6.529 -11.181 10.866 1.00 92.81 79 LYS A N 1
ATOM 623 C CA . LYS A 1 79 ? -5.132 -11.614 10.899 1.00 92.81 79 LYS A CA 1
ATOM 624 C C . LYS A 1 79 ? -4.733 -12.291 9.585 1.00 92.81 79 LYS A C 1
ATOM 626 O O . LYS A 1 79 ? -3.652 -11.991 9.077 1.00 92.81 79 LYS A O 1
ATOM 631 N N . GLU A 1 80 ? -5.584 -13.152 9.032 1.00 93.69 80 GLU A N 1
ATOM 632 C CA . GLU A 1 80 ? -5.357 -13.789 7.728 1.00 93.69 80 GLU A CA 1
ATOM 633 C C . GLU A 1 80 ? -5.275 -12.746 6.601 1.00 93.69 80 GLU A C 1
ATOM 635 O O . GLU A 1 80 ? -4.303 -12.751 5.843 1.00 93.69 80 GLU A O 1
ATOM 640 N N . ASP A 1 81 ? -6.192 -11.772 6.572 1.00 89.50 81 ASP A N 1
ATOM 641 C CA . ASP A 1 81 ? -6.171 -10.665 5.601 1.00 89.50 81 ASP A CA 1
ATOM 642 C C . ASP A 1 81 ? -4.863 -9.854 5.666 1.00 89.50 81 ASP A C 1
ATOM 644 O O . ASP A 1 81 ? -4.281 -9.475 4.643 1.00 89.50 81 ASP A O 1
ATOM 648 N N . VAL A 1 82 ? -4.362 -9.581 6.878 1.00 89.75 82 VAL A N 1
ATOM 649 C CA . VAL A 1 82 ? -3.091 -8.869 7.087 1.00 89.75 82 VAL A CA 1
ATOM 650 C C . VAL A 1 82 ? -1.903 -9.702 6.606 1.00 89.75 82 VAL A C 1
ATOM 652 O O . VAL A 1 82 ? -0.957 -9.150 6.034 1.00 89.75 82 VAL A O 1
ATOM 655 N N . GLU A 1 83 ? -1.917 -11.017 6.823 1.00 91.19 83 GLU A N 1
ATOM 656 C CA . GLU A 1 83 ? -0.876 -11.914 6.317 1.00 91.19 83 GLU A CA 1
ATOM 657 C C . GLU A 1 83 ? -0.875 -11.983 4.785 1.00 91.19 83 GLU A C 1
ATOM 659 O O . GLU A 1 83 ? 0.195 -11.897 4.177 1.00 91.19 83 GLU A O 1
ATOM 664 N N . ASP A 1 84 ? -2.043 -12.044 4.150 1.00 89.50 84 ASP A N 1
ATOM 665 C CA . ASP A 1 84 ? -2.168 -11.978 2.692 1.00 89.50 84 ASP A CA 1
ATOM 666 C C . ASP A 1 84 ? -1.710 -10.626 2.142 1.00 89.50 84 ASP A C 1
ATOM 668 O O . ASP A 1 84 ? -0.922 -10.568 1.190 1.00 89.50 84 ASP A O 1
ATOM 672 N N . GLY A 1 85 ? -2.078 -9.528 2.806 1.00 91.06 85 GLY A N 1
ATOM 673 C CA . GLY A 1 85 ? -1.547 -8.199 2.520 1.00 91.06 85 GLY A CA 1
ATOM 674 C C . GLY A 1 85 ? -0.015 -8.168 2.568 1.00 91.06 85 GLY A C 1
ATOM 675 O O . GLY A 1 85 ? 0.626 -7.680 1.637 1.00 91.06 85 GLY A O 1
ATOM 676 N N . ARG A 1 86 ? 0.609 -8.769 3.588 1.00 89.06 86 ARG A N 1
ATOM 677 C CA . ARG A 1 86 ? 2.078 -8.864 3.682 1.00 89.06 86 ARG A CA 1
ATOM 678 C C . ARG A 1 86 ? 2.692 -9.683 2.547 1.00 89.06 86 ARG A C 1
ATOM 680 O O . ARG A 1 86 ? 3.718 -9.275 2.005 1.00 89.06 86 ARG A O 1
ATOM 687 N N . ARG A 1 87 ? 2.071 -10.800 2.151 1.00 90.81 87 ARG A N 1
ATOM 688 C CA . ARG A 1 87 ? 2.533 -11.624 1.016 1.00 90.81 87 ARG A CA 1
ATOM 689 C C . ARG A 1 87 ? 2.486 -10.841 -0.298 1.00 90.81 87 ARG A C 1
ATOM 691 O O . ARG A 1 87 ? 3.429 -10.916 -1.083 1.00 90.81 87 ARG A O 1
ATOM 698 N N . THR A 1 88 ? 1.428 -10.060 -0.529 1.00 90.19 88 THR A N 1
ATOM 699 C CA . THR A 1 88 ? 1.322 -9.225 -1.739 1.00 90.19 88 THR A CA 1
ATOM 700 C C . THR A 1 88 ? 2.360 -8.106 -1.771 1.00 90.19 88 THR A C 1
ATOM 702 O O . THR A 1 88 ? 2.969 -7.893 -2.817 1.00 90.19 88 THR A O 1
ATOM 705 N N . VAL A 1 89 ? 2.623 -7.441 -0.639 1.00 88.06 89 VAL A N 1
ATOM 706 C CA . VAL A 1 89 ? 3.683 -6.425 -0.532 1.00 88.06 89 VAL A CA 1
ATOM 707 C C . VAL A 1 89 ? 5.048 -7.035 -0.843 1.00 88.06 89 VAL A C 1
ATOM 709 O O . VAL A 1 89 ? 5.748 -6.512 -1.703 1.00 88.06 89 VAL A O 1
ATOM 712 N N . ALA A 1 90 ? 5.382 -8.182 -0.244 1.00 89.31 90 ALA A N 1
ATOM 713 C CA . ALA A 1 90 ? 6.648 -8.864 -0.509 1.00 89.31 90 ALA A CA 1
ATOM 714 C C . ALA A 1 90 ? 6.816 -9.239 -1.995 1.00 89.31 90 ALA A C 1
ATOM 716 O O . ALA A 1 90 ? 7.902 -9.106 -2.553 1.00 89.31 90 ALA A O 1
ATOM 717 N N . ARG A 1 91 ? 5.737 -9.665 -2.671 1.00 94.62 91 ARG A N 1
ATOM 718 C CA . ARG A 1 91 ? 5.757 -9.933 -4.120 1.00 94.62 91 ARG A CA 1
ATOM 719 C C . ARG A 1 91 ? 5.999 -8.663 -4.943 1.00 94.62 91 ARG A C 1
ATOM 721 O O . ARG A 1 91 ? 6.756 -8.689 -5.903 1.00 94.62 91 ARG A O 1
ATOM 728 N N . LEU A 1 92 ? 5.362 -7.550 -4.585 1.00 89.62 92 LEU A N 1
ATOM 729 C CA . LEU A 1 92 ? 5.549 -6.281 -5.295 1.00 89.62 92 LEU A CA 1
ATOM 730 C C . LEU A 1 92 ? 6.946 -5.688 -5.069 1.00 89.62 92 LEU A C 1
ATOM 732 O O . LEU A 1 92 ? 7.475 -5.007 -5.946 1.00 89.62 92 LEU A O 1
ATOM 736 N N . GLU A 1 93 ? 7.555 -5.925 -3.909 1.00 90.06 93 GLU A N 1
ATOM 737 C CA . GLU A 1 93 ? 8.941 -5.537 -3.639 1.00 90.06 93 GLU A CA 1
ATOM 738 C C . GLU A 1 93 ? 9.914 -6.306 -4.541 1.00 90.06 93 GLU A C 1
ATOM 740 O O . GLU A 1 93 ? 10.736 -5.678 -5.209 1.00 90.06 93 GLU A O 1
ATOM 745 N N . THR A 1 94 ? 9.763 -7.629 -4.665 1.00 90.44 94 THR A N 1
ATOM 746 C CA . THR A 1 94 ? 10.615 -8.432 -5.560 1.00 90.44 94 THR A CA 1
ATOM 747 C C . THR A 1 94 ? 10.411 -8.078 -7.035 1.00 90.44 94 THR A C 1
ATOM 749 O O . THR A 1 94 ? 11.383 -7.969 -7.780 1.00 90.44 94 THR A O 1
ATOM 752 N N . GLU A 1 95 ? 9.173 -7.826 -7.472 1.00 91.44 95 GLU A N 1
ATOM 753 C CA . GLU A 1 95 ? 8.891 -7.341 -8.831 1.00 91.44 95 GLU A CA 1
ATOM 754 C C . GLU A 1 95 ? 9.545 -5.974 -9.104 1.00 91.44 95 GLU A C 1
ATOM 756 O O . GLU A 1 95 ? 10.117 -5.769 -10.177 1.00 91.44 95 GLU A O 1
ATOM 761 N N . ASN A 1 96 ? 9.529 -5.048 -8.137 1.00 88.56 96 ASN A N 1
ATOM 762 C CA . ASN A 1 96 ? 10.214 -3.758 -8.272 1.00 88.56 96 ASN A CA 1
ATOM 763 C C . ASN A 1 96 ? 11.738 -3.908 -8.351 1.00 88.56 96 ASN A C 1
ATOM 765 O O . ASN A 1 96 ? 12.370 -3.219 -9.151 1.00 88.56 96 ASN A O 1
ATOM 769 N N . GLU A 1 97 ? 12.336 -4.805 -7.565 1.00 93.06 97 GLU A N 1
ATOM 770 C CA . GLU A 1 97 ? 13.772 -5.098 -7.650 1.00 93.06 97 GLU A CA 1
ATOM 771 C C . GLU A 1 97 ? 14.158 -5.629 -9.037 1.00 93.06 97 GLU A C 1
ATOM 773 O O . GLU A 1 97 ? 15.134 -5.159 -9.627 1.00 93.06 97 GLU A O 1
ATOM 778 N N . LEU A 1 98 ? 13.356 -6.538 -9.604 1.00 91.69 98 LEU A N 1
ATOM 779 C CA . LEU A 1 98 ? 13.562 -7.062 -10.958 1.00 91.69 98 LEU A CA 1
ATOM 780 C C . LEU A 1 98 ? 13.425 -5.976 -12.033 1.00 91.69 98 LEU A C 1
ATOM 782 O O . LEU A 1 98 ? 14.217 -5.938 -12.977 1.00 91.69 98 LEU A O 1
ATOM 786 N N . LEU A 1 99 ? 12.447 -5.074 -11.900 1.00 92.44 99 LEU A N 1
ATOM 787 C CA . LEU A 1 99 ? 12.273 -3.952 -12.826 1.00 92.44 99 LEU A CA 1
ATOM 788 C C . LEU A 1 99 ? 13.444 -2.967 -12.761 1.00 92.44 99 LEU A C 1
ATOM 790 O O . LEU A 1 99 ? 13.921 -2.524 -13.805 1.00 92.44 99 LEU A O 1
ATOM 794 N N . LEU A 1 100 ? 13.936 -2.653 -11.560 1.00 92.06 100 LEU A N 1
ATOM 795 C CA . LEU A 1 100 ? 15.110 -1.796 -11.381 1.00 92.06 100 LEU A CA 1
ATOM 796 C C . LEU A 1 100 ? 16.365 -2.426 -11.988 1.00 92.06 100 LEU A C 1
ATOM 798 O O . LEU A 1 100 ? 17.140 -1.731 -12.642 1.00 92.06 100 LEU A O 1
ATOM 802 N N . GLU A 1 101 ? 16.553 -3.734 -11.824 1.00 93.56 101 GLU A N 1
ATOM 803 C CA . GLU A 1 101 ? 17.670 -4.437 -12.453 1.00 93.56 101 GLU A CA 1
ATOM 804 C C . GLU A 1 101 ? 17.546 -4.435 -13.984 1.00 93.56 101 GLU A C 1
ATOM 806 O O . GLU A 1 101 ? 18.504 -4.115 -14.688 1.00 93.56 101 GLU A O 1
ATOM 811 N N . SER A 1 102 ? 16.342 -4.670 -14.517 1.00 91.25 102 SER A N 1
ATOM 812 C CA . SER A 1 102 ? 16.089 -4.546 -15.955 1.00 91.25 102 SER A CA 1
ATOM 813 C C . SER A 1 102 ? 16.359 -3.132 -16.479 1.00 91.25 102 SER A C 1
ATOM 815 O O . SER A 1 102 ? 16.825 -3.000 -17.612 1.00 91.25 102 SER A O 1
ATOM 817 N N . MET A 1 103 ? 16.060 -2.086 -15.703 1.00 90.81 103 MET A N 1
ATOM 818 C CA . MET A 1 103 ? 16.380 -0.706 -16.076 1.00 90.81 103 MET A CA 1
ATOM 819 C C . MET A 1 103 ? 17.890 -0.477 -16.137 1.00 90.81 103 MET A C 1
ATOM 821 O O . MET A 1 103 ? 18.363 0.047 -17.139 1.00 90.81 103 MET A O 1
ATOM 825 N N . ARG A 1 104 ? 18.654 -0.940 -15.140 1.00 93.50 104 ARG A N 1
ATOM 826 C CA . ARG A 1 104 ? 20.124 -0.816 -15.137 1.00 93.50 104 ARG A CA 1
ATOM 827 C C . ARG A 1 104 ? 20.774 -1.514 -16.322 1.00 93.50 104 ARG A C 1
ATOM 829 O O . ARG A 1 104 ? 21.692 -0.968 -16.925 1.00 93.50 104 ARG A O 1
ATOM 836 N N . ILE A 1 105 ? 20.293 -2.709 -16.671 1.00 91.19 105 ILE A N 1
ATOM 837 C CA . ILE A 1 105 ? 20.780 -3.431 -17.851 1.00 91.19 105 ILE A CA 1
ATOM 838 C C . ILE A 1 105 ? 20.517 -2.602 -19.110 1.00 91.19 105 ILE A C 1
ATOM 840 O O . ILE A 1 105 ? 21.416 -2.454 -19.933 1.00 91.19 105 ILE A O 1
ATOM 844 N N . ARG A 1 106 ? 19.318 -2.019 -19.249 1.00 90.75 106 ARG A N 1
ATOM 845 C CA . ARG A 1 106 ? 18.986 -1.163 -20.397 1.00 90.75 106 ARG A CA 1
ATOM 846 C C . ARG A 1 106 ? 19.861 0.085 -20.464 1.00 90.75 106 ARG A C 1
ATOM 848 O O . ARG A 1 106 ? 20.399 0.363 -21.529 1.00 90.75 106 ARG A O 1
ATOM 855 N N . GLU A 1 107 ? 20.059 0.776 -19.347 1.00 93.25 107 GLU A N 1
ATOM 856 C CA . GLU A 1 107 ? 20.952 1.940 -19.266 1.00 93.25 107 GLU A CA 1
ATOM 857 C C . GLU A 1 107 ? 22.385 1.567 -19.675 1.00 93.25 107 GLU A C 1
ATOM 859 O O . GLU A 1 107 ? 22.985 2.249 -20.498 1.00 93.25 107 GLU A O 1
ATOM 864 N N . ALA A 1 108 ? 22.905 0.432 -19.197 1.00 92.06 108 ALA A N 1
ATOM 865 C CA . ALA A 1 108 ? 24.226 -0.057 -19.589 1.00 92.06 108 ALA A CA 1
ATOM 866 C C . ALA A 1 108 ? 24.313 -0.415 -21.086 1.00 92.06 108 ALA A C 1
ATOM 868 O O . ALA A 1 108 ? 25.335 -0.173 -21.731 1.00 92.06 108 ALA A O 1
ATOM 869 N N . THR A 1 109 ? 23.252 -0.988 -21.665 1.00 92.88 109 THR A N 1
ATOM 870 C CA . THR A 1 109 ? 23.211 -1.254 -23.113 1.00 92.88 109 THR A CA 1
ATOM 871 C C . THR A 1 109 ? 23.118 0.031 -23.930 1.00 92.88 109 THR A C 1
ATOM 873 O O . THR A 1 109 ? 23.744 0.123 -24.982 1.00 92.88 109 THR A O 1
ATOM 876 N N . GLU A 1 110 ? 22.392 1.039 -23.446 1.00 93.00 110 GLU A N 1
ATOM 877 C CA . GLU A 1 110 ? 22.284 2.348 -24.091 1.00 93.00 110 GLU A CA 1
ATOM 878 C C . GLU A 1 110 ? 23.639 3.060 -24.103 1.00 93.00 110 GLU A C 1
ATOM 880 O O . GLU A 1 110 ? 24.070 3.524 -25.157 1.00 93.00 110 GLU A O 1
ATOM 885 N N . THR A 1 111 ? 24.369 3.053 -22.981 1.00 94.56 111 THR A N 1
ATOM 886 C CA . THR A 1 111 ? 25.723 3.624 -22.925 1.00 94.56 111 THR A CA 1
ATOM 887 C C . THR A 1 111 ? 26.683 2.902 -23.868 1.00 94.56 111 THR A C 1
ATOM 889 O O . THR A 1 111 ? 27.409 3.555 -24.609 1.00 94.56 111 THR A O 1
ATOM 892 N N . GLN A 1 112 ? 26.638 1.564 -23.928 1.00 95.19 112 GLN A N 1
ATOM 893 C CA . GLN A 1 112 ? 27.474 0.789 -24.857 1.00 95.19 112 GLN A CA 1
ATOM 894 C C . GLN A 1 112 ? 27.164 1.090 -26.329 1.00 95.19 112 GLN A C 1
ATOM 896 O O . GLN A 1 112 ? 28.071 1.124 -27.161 1.00 95.19 112 GLN A O 1
ATOM 901 N N . LEU A 1 113 ? 25.887 1.273 -26.676 1.00 92.44 113 LEU A N 1
ATOM 902 C CA . LEU A 1 113 ? 25.490 1.638 -28.035 1.00 92.44 113 LEU A CA 1
ATOM 903 C C . LEU A 1 113 ? 25.896 3.074 -28.375 1.00 92.44 113 LEU A C 1
ATOM 905 O O . LEU A 1 113 ? 26.333 3.309 -29.498 1.00 92.44 113 LEU A O 1
ATOM 909 N N . SER A 1 114 ? 25.811 4.001 -27.418 1.00 94.94 114 SER A N 1
ATOM 910 C CA . SER A 1 114 ? 26.282 5.380 -27.586 1.00 94.94 114 SER A CA 1
ATOM 911 C C . SER A 1 114 ? 27.788 5.431 -27.848 1.00 94.94 114 SER A C 1
ATOM 913 O O . SER A 1 114 ? 28.210 6.045 -28.820 1.00 94.94 114 SER A O 1
ATOM 915 N N . GLU A 1 115 ? 28.597 4.717 -27.059 1.00 96.62 115 GLU A N 1
ATOM 916 C CA . GLU A 1 115 ? 30.053 4.632 -27.262 1.00 96.62 115 GLU A CA 1
ATOM 917 C C . GLU A 1 115 ? 30.409 4.025 -28.630 1.00 96.62 115 GLU A C 1
ATOM 919 O O . GLU A 1 115 ? 31.327 4.480 -29.310 1.00 96.62 115 GLU A O 1
ATOM 924 N N . ARG A 1 116 ? 29.666 2.999 -29.071 1.00 93.69 116 ARG A N 1
ATOM 925 C CA . ARG A 1 116 ? 29.845 2.410 -30.409 1.00 93.69 116 ARG A CA 1
ATOM 926 C C . ARG A 1 116 ? 29.470 3.373 -31.529 1.00 93.69 116 ARG A C 1
ATOM 928 O O . ARG A 1 116 ? 30.123 3.350 -32.569 1.00 93.69 116 ARG A O 1
ATOM 935 N N . LEU A 1 117 ? 28.421 4.169 -31.337 1.00 94.12 117 LEU A N 1
ATOM 936 C CA . LEU A 1 117 ? 28.009 5.185 -32.298 1.00 94.12 117 LEU A CA 1
ATOM 937 C C . LEU A 1 117 ? 29.080 6.273 -32.416 1.00 94.12 117 LEU A C 1
ATOM 939 O O . LEU A 1 117 ? 29.492 6.572 -33.530 1.00 94.12 117 LEU A O 1
ATOM 943 N N . GLU A 1 118 ? 29.585 6.785 -31.292 1.00 96.56 118 GLU A N 1
ATOM 944 C CA . GLU A 1 118 ? 30.675 7.770 -31.266 1.00 96.56 118 GLU A CA 1
ATOM 945 C C . GLU A 1 118 ? 31.930 7.237 -31.976 1.00 96.56 118 GLU A C 1
ATOM 947 O O . GLU A 1 118 ? 32.478 7.909 -32.846 1.00 96.56 118 GLU A O 1
ATOM 952 N N . ALA A 1 119 ? 32.336 5.992 -31.702 1.00 95.62 119 ALA A N 1
ATOM 953 C CA . ALA A 1 119 ? 33.473 5.371 -32.384 1.00 95.62 119 ALA A CA 1
ATOM 954 C C . ALA A 1 119 ? 33.261 5.239 -33.906 1.00 95.62 119 ALA A C 1
ATOM 956 O O . ALA A 1 119 ? 34.186 5.467 -34.687 1.00 95.62 119 ALA A O 1
ATOM 957 N N . ALA A 1 120 ? 32.046 4.890 -34.342 1.00 92.94 120 ALA A N 1
ATOM 958 C CA . ALA A 1 120 ? 31.709 4.811 -35.763 1.00 92.94 120 ALA A CA 1
ATOM 959 C C . ALA A 1 120 ? 31.686 6.198 -36.433 1.00 92.94 120 ALA A C 1
ATOM 961 O O . ALA A 1 120 ? 32.088 6.331 -37.590 1.00 92.94 120 ALA A O 1
ATOM 962 N N . GLU A 1 121 ? 31.243 7.236 -35.720 1.00 95.00 121 GLU A N 1
ATOM 963 C CA . GLU A 1 121 ? 31.294 8.625 -36.186 1.00 95.00 121 GLU A CA 1
ATOM 964 C C . GLU A 1 121 ? 32.741 9.126 -36.319 1.00 95.00 121 GLU A C 1
ATOM 966 O O . GLU A 1 121 ? 33.075 9.766 -37.319 1.00 95.00 121 GLU A O 1
ATOM 971 N N . GLU A 1 122 ? 33.622 8.787 -35.372 1.00 97.38 122 GLU A N 1
ATOM 972 C CA . GLU A 1 122 ? 35.059 9.076 -35.454 1.00 97.38 122 GLU A CA 1
ATOM 973 C C . GLU A 1 122 ? 35.719 8.369 -36.648 1.00 97.38 122 GLU A C 1
ATOM 975 O O . GLU A 1 122 ? 36.458 9.000 -37.408 1.00 97.38 122 GLU A O 1
ATOM 980 N N . GLU A 1 123 ? 35.425 7.083 -36.866 1.00 96.81 123 GLU A N 1
ATOM 981 C CA . GLU A 1 123 ? 35.921 6.330 -38.026 1.00 96.81 123 GLU A CA 1
ATOM 982 C C . GLU A 1 123 ? 35.435 6.939 -39.347 1.00 96.81 123 GLU A C 1
ATOM 984 O O . GLU A 1 123 ? 36.227 7.149 -40.270 1.00 96.81 123 GLU A O 1
ATOM 989 N N . ALA A 1 124 ? 34.152 7.301 -39.428 1.00 92.81 124 ALA A N 1
ATOM 990 C CA . ALA A 1 124 ? 33.590 7.967 -40.597 1.00 92.81 124 ALA A CA 1
ATOM 991 C C . ALA A 1 124 ? 34.255 9.328 -40.863 1.00 92.81 124 ALA A C 1
ATOM 993 O O . ALA A 1 124 ? 34.525 9.661 -42.019 1.00 92.81 124 ALA A O 1
ATOM 994 N N . ALA A 1 125 ? 34.559 10.101 -39.815 1.00 97.00 125 ALA A N 1
ATOM 995 C CA . ALA A 1 125 ? 35.280 11.364 -39.936 1.00 97.00 125 ALA A CA 1
ATOM 996 C C . ALA A 1 125 ? 36.717 11.159 -40.445 1.00 97.00 125 ALA A C 1
ATOM 998 O O . ALA A 1 125 ? 37.148 11.880 -41.346 1.00 97.00 125 ALA A O 1
ATOM 999 N N . MET A 1 126 ? 37.438 10.149 -39.941 1.00 97.31 126 MET A N 1
ATOM 1000 C CA . MET A 1 126 ? 38.774 9.796 -40.442 1.00 97.31 126 MET A CA 1
ATOM 1001 C C . MET A 1 126 ? 38.730 9.416 -41.927 1.00 97.31 126 MET A C 1
ATOM 1003 O O . MET A 1 126 ? 39.442 10.011 -42.737 1.00 97.31 126 MET A O 1
ATOM 1007 N N . LEU A 1 127 ? 37.830 8.511 -42.321 1.00 95.19 127 LEU A N 1
ATOM 1008 C CA . LEU A 1 127 ? 37.667 8.107 -43.721 1.00 95.19 127 LEU A CA 1
ATOM 1009 C C . LEU A 1 127 ? 37.253 9.275 -44.629 1.00 95.19 127 LEU A C 1
ATOM 1011 O O . LEU A 1 127 ? 37.651 9.327 -45.795 1.00 95.19 127 LEU A O 1
ATOM 1015 N N . ALA A 1 128 ? 36.462 10.227 -44.129 1.00 95.44 128 ALA A N 1
ATOM 1016 C CA . ALA A 1 128 ? 36.131 11.440 -44.871 1.00 95.44 128 ALA A CA 1
ATOM 1017 C C . ALA A 1 128 ? 37.385 12.288 -45.142 1.00 95.44 128 ALA A C 1
ATOM 1019 O O . ALA A 1 128 ? 37.600 12.689 -46.286 1.00 95.44 128 ALA A O 1
ATOM 1020 N N . THR A 1 129 ? 38.246 12.490 -44.136 1.00 97.31 129 THR A N 1
ATOM 1021 C CA . THR A 1 129 ? 39.514 13.221 -44.316 1.00 97.31 129 THR A CA 1
ATOM 1022 C C . THR A 1 129 ? 40.476 12.509 -45.272 1.00 97.31 129 THR A C 1
ATOM 1024 O O . THR A 1 129 ? 41.027 13.148 -46.164 1.00 97.31 129 THR A O 1
ATOM 1027 N N . GLU A 1 130 ? 40.604 11.180 -45.186 1.00 97.06 130 GLU A N 1
ATOM 1028 C CA . GLU A 1 130 ? 41.422 10.397 -46.123 1.00 97.06 130 GLU A CA 1
ATOM 1029 C C . GLU A 1 130 ? 40.909 10.513 -47.567 1.00 97.06 130 GLU A C 1
ATOM 1031 O O . GLU A 1 130 ? 41.693 10.661 -48.506 1.00 97.06 130 GLU A O 1
ATOM 1036 N N . ASN A 1 131 ? 39.587 10.490 -47.763 1.00 91.31 131 ASN A N 1
ATOM 1037 C CA . ASN A 1 131 ? 38.983 10.692 -49.080 1.00 91.31 131 ASN A CA 1
ATOM 1038 C C . ASN A 1 131 ? 39.223 12.109 -49.621 1.00 91.31 131 ASN A C 1
ATOM 1040 O O . ASN A 1 131 ? 39.444 12.269 -50.825 1.00 91.31 131 ASN A O 1
ATOM 1044 N N . GLU A 1 132 ? 39.196 13.135 -48.766 1.00 97.00 132 GLU A N 1
ATOM 1045 C CA . GLU A 1 132 ? 39.545 14.506 -49.151 1.00 97.00 132 GLU A CA 1
ATOM 1046 C C . GLU A 1 132 ? 41.015 14.617 -49.577 1.00 97.00 132 GLU A C 1
ATOM 1048 O O . GLU A 1 132 ? 41.295 15.170 -50.645 1.00 97.00 132 GLU A O 1
ATOM 1053 N N . ASP A 1 133 ? 41.940 14.026 -48.818 1.00 96.31 133 ASP A N 1
ATOM 1054 C CA . ASP A 1 133 ? 43.368 13.990 -49.147 1.00 96.31 133 ASP A CA 1
ATOM 1055 C C . ASP A 1 133 ? 43.631 13.248 -50.466 1.00 96.31 133 ASP A C 1
ATOM 1057 O O . ASP A 1 133 ? 44.360 13.741 -51.335 1.00 96.31 133 ASP A O 1
ATOM 1061 N N . LEU A 1 134 ? 42.986 12.094 -50.675 1.00 94.31 134 LEU A N 1
ATOM 1062 C CA . LEU A 1 134 ? 43.049 11.352 -51.938 1.00 94.31 134 LEU A CA 1
ATOM 1063 C C . LEU A 1 134 ? 42.484 12.170 -53.106 1.00 94.31 134 LEU A C 1
ATOM 1065 O O . LEU A 1 134 ? 43.058 12.158 -54.199 1.00 94.31 134 LEU A O 1
ATOM 1069 N N . ALA A 1 135 ? 41.395 12.913 -52.895 1.00 94.94 135 ALA A N 1
ATOM 1070 C CA . ALA A 1 135 ? 40.826 13.792 -53.911 1.00 94.94 135 ALA A CA 1
ATOM 1071 C C . ALA A 1 135 ? 41.765 14.962 -54.255 1.00 94.94 135 ALA A C 1
ATOM 1073 O O . ALA A 1 135 ? 41.874 15.337 -55.426 1.00 94.94 135 ALA A O 1
ATOM 1074 N N . VAL A 1 136 ? 42.469 15.533 -53.273 1.00 96.88 136 VAL A N 1
ATOM 1075 C CA . VAL A 1 136 ? 43.505 16.554 -53.506 1.00 96.88 136 VAL A CA 1
ATOM 1076 C C . VAL A 1 136 ? 44.675 15.959 -54.289 1.00 96.88 136 VAL A C 1
ATOM 1078 O O . VAL A 1 136 ? 45.060 16.523 -55.315 1.00 96.88 136 VAL A O 1
ATOM 1081 N N . ALA A 1 137 ? 45.184 14.793 -53.884 1.00 94.25 137 ALA A N 1
ATOM 1082 C CA . ALA A 1 137 ? 46.271 14.106 -54.579 1.00 94.25 137 ALA A CA 1
ATOM 1083 C C . ALA A 1 137 ? 45.908 13.764 -56.037 1.00 94.25 137 ALA A C 1
ATOM 1085 O O . ALA A 1 137 ? 46.722 13.956 -56.944 1.00 94.25 137 ALA A O 1
ATOM 1086 N N . ALA A 1 138 ? 44.671 13.322 -56.283 1.00 92.06 138 ALA A N 1
ATOM 1087 C CA . ALA A 1 138 ? 44.154 13.084 -57.628 1.00 92.06 138 ALA A CA 1
ATOM 1088 C C . ALA A 1 138 ? 44.138 14.370 -58.473 1.00 92.06 138 ALA A C 1
ATOM 1090 O O . ALA A 1 138 ? 44.635 14.362 -59.600 1.00 92.06 138 ALA A O 1
ATOM 1091 N N . ARG A 1 139 ? 43.658 15.496 -57.923 1.00 95.25 139 ARG A N 1
ATOM 1092 C CA . ARG A 1 139 ? 43.670 16.801 -58.617 1.00 95.25 139 ARG A CA 1
ATOM 1093 C C . ARG A 1 139 ? 45.087 17.284 -58.925 1.00 95.25 139 ARG A C 1
ATOM 1095 O O . ARG A 1 139 ? 45.328 17.822 -60.004 1.00 95.25 139 ARG A O 1
ATOM 1102 N N . GLU A 1 140 ? 46.035 17.098 -58.008 1.00 95.88 140 GLU A N 1
ATOM 1103 C CA . GLU A 1 140 ? 47.441 17.429 -58.259 1.00 95.88 140 GLU A CA 1
ATOM 1104 C C . GLU A 1 140 ? 48.041 16.573 -59.379 1.00 95.88 140 GLU A C 1
ATOM 1106 O O . GLU A 1 140 ? 48.765 17.093 -60.231 1.00 95.88 140 GLU A O 1
ATOM 1111 N N . ALA A 1 141 ? 47.739 15.272 -59.403 1.00 92.75 141 ALA A N 1
ATOM 1112 C CA . ALA A 1 141 ? 48.181 14.374 -60.463 1.00 92.75 141 ALA A CA 1
ATOM 1113 C C . ALA A 1 141 ? 47.593 14.776 -61.826 1.00 92.75 141 ALA A C 1
ATOM 1115 O O . ALA A 1 141 ? 48.332 14.859 -62.808 1.00 92.75 141 ALA A O 1
ATOM 1116 N N . GLU A 1 142 ? 46.298 15.101 -61.881 1.00 93.56 142 GLU A N 1
ATOM 1117 C CA . GLU A 1 142 ? 45.646 15.634 -63.084 1.00 93.56 142 GLU A CA 1
ATOM 1118 C C . GLU A 1 142 ? 46.297 16.940 -63.558 1.00 93.56 142 GLU A C 1
ATOM 1120 O O . GLU A 1 142 ? 46.561 17.096 -64.751 1.00 93.56 142 GLU A O 1
ATOM 1125 N N . ALA A 1 143 ? 46.619 17.861 -62.644 1.00 94.94 143 ALA A N 1
ATOM 1126 C CA . ALA A 1 143 ? 47.296 19.112 -62.979 1.00 94.94 143 ALA A CA 1
ATOM 1127 C C . ALA A 1 143 ? 48.710 18.881 -63.540 1.00 94.94 143 ALA A C 1
ATOM 1129 O O . ALA A 1 143 ? 49.088 19.516 -64.529 1.00 94.94 143 ALA A O 1
ATOM 1130 N N . ARG A 1 144 ? 49.480 17.950 -62.955 1.00 95.25 144 ARG A N 1
ATOM 1131 C CA . ARG A 1 144 ? 50.816 17.564 -63.449 1.00 95.25 144 ARG A CA 1
ATOM 1132 C C . ARG A 1 144 ? 50.745 16.963 -64.851 1.00 95.25 144 ARG A C 1
ATOM 1134 O O . ARG A 1 144 ? 51.454 17.428 -65.740 1.00 95.25 144 ARG A O 1
ATOM 1141 N N . LEU A 1 145 ? 49.851 15.995 -65.066 1.00 93.19 145 LEU A N 1
ATOM 1142 C CA . LEU A 1 145 ? 49.623 15.397 -66.386 1.00 93.19 145 LEU A CA 1
ATOM 1143 C C . LEU A 1 145 ? 49.141 16.444 -67.401 1.00 93.19 145 LEU A C 1
ATOM 1145 O O . LEU A 1 145 ? 49.566 16.443 -68.554 1.00 93.19 145 LEU A O 1
ATOM 1149 N N . GLY A 1 146 ? 48.287 17.377 -66.974 1.00 93.19 146 GLY A N 1
ATOM 1150 C CA . GLY A 1 146 ? 47.838 18.497 -67.797 1.00 93.19 146 GLY A CA 1
ATOM 1151 C C . GLY A 1 146 ? 48.988 19.396 -68.262 1.00 93.19 146 GLY A C 1
ATOM 1152 O O . GLY A 1 146 ? 49.025 19.775 -69.435 1.00 93.19 146 GLY A O 1
ATOM 1153 N N . ALA A 1 147 ? 49.941 19.706 -67.377 1.00 93.31 147 ALA A N 1
ATOM 1154 C CA . ALA A 1 147 ? 51.137 20.479 -67.711 1.00 93.31 147 ALA A CA 1
ATOM 1155 C C . ALA A 1 147 ? 52.053 19.731 -68.696 1.00 93.31 147 ALA A C 1
ATOM 1157 O O . ALA A 1 147 ? 52.468 20.312 -69.698 1.00 93.31 147 ALA A O 1
ATOM 1158 N N . GLU A 1 148 ? 52.288 18.436 -68.472 1.00 93.94 148 GLU A N 1
ATOM 1159 C CA . GLU A 1 148 ? 53.093 17.585 -69.362 1.00 93.94 148 GLU A CA 1
ATOM 1160 C C . GLU A 1 148 ? 52.480 17.500 -70.773 1.00 93.94 148 GLU A C 1
ATOM 1162 O O . GLU A 1 148 ? 53.167 17.658 -71.783 1.00 93.94 148 GLU A O 1
ATOM 1167 N N . VAL A 1 149 ? 51.153 17.360 -70.873 1.00 92.00 149 VAL A N 1
ATOM 1168 C CA . VAL A 1 149 ? 50.446 17.395 -72.164 1.00 92.00 149 VAL A CA 1
ATOM 1169 C C . VAL A 1 149 ? 50.610 18.748 -72.866 1.00 92.00 149 VAL A C 1
ATOM 1171 O O . VAL A 1 149 ? 50.717 18.788 -74.095 1.00 92.00 149 VAL A O 1
ATOM 1174 N N . GLN A 1 150 ? 50.612 19.867 -72.134 1.00 91.06 150 GLN A N 1
ATOM 1175 C CA . GLN A 1 150 ? 50.850 21.189 -72.724 1.00 91.06 150 GLN A CA 1
ATOM 1176 C C . GLN A 1 150 ? 52.289 21.353 -73.224 1.00 91.06 150 GLN A C 1
ATOM 1178 O O . GLN A 1 150 ? 52.482 21.889 -74.318 1.00 91.06 150 GLN A O 1
ATOM 1183 N N . GLU A 1 151 ? 53.275 20.862 -72.474 1.00 94.19 151 GLU A N 1
ATOM 1184 C CA . GLU A 1 151 ? 54.685 20.854 -72.874 1.00 94.19 151 GLU A CA 1
ATOM 1185 C C . GLU A 1 151 ? 54.885 20.053 -74.166 1.00 94.19 151 GLU A C 1
ATOM 1187 O O . GLU A 1 151 ? 55.355 20.605 -75.164 1.00 94.19 151 GLU A O 1
ATOM 1192 N N . LEU A 1 152 ? 54.392 18.809 -74.208 1.00 90.12 152 LEU A N 1
ATOM 1193 C CA . LEU A 1 152 ? 54.445 17.953 -75.399 1.00 90.12 152 LEU A CA 1
ATOM 1194 C C . LEU A 1 152 ? 53.746 18.593 -76.608 1.00 90.12 152 LEU A C 1
ATOM 1196 O O . LEU A 1 152 ? 54.231 18.513 -77.739 1.00 90.12 152 LEU A O 1
ATOM 1200 N N . ARG A 1 153 ? 52.613 19.280 -76.403 1.00 89.94 153 ARG A N 1
ATOM 1201 C CA . ARG A 1 153 ? 51.958 20.055 -77.474 1.00 89.94 153 ARG A CA 1
ATOM 1202 C C . ARG A 1 153 ? 52.852 21.187 -77.981 1.00 89.94 153 ARG A C 1
ATOM 1204 O O . ARG A 1 153 ? 52.917 21.398 -79.194 1.00 89.94 153 ARG A O 1
ATOM 1211 N N . GLY A 1 154 ? 53.535 21.898 -77.086 1.00 90.12 154 GLY A N 1
ATOM 1212 C CA . GLY A 1 154 ? 54.511 22.931 -77.434 1.00 90.12 154 GLY A CA 1
ATOM 1213 C C . GLY A 1 154 ? 55.667 22.380 -78.270 1.00 90.12 154 GLY A C 1
ATOM 1214 O O . GLY A 1 154 ? 56.010 22.959 -79.304 1.00 90.12 154 GLY A O 1
ATOM 1215 N N . GLU A 1 155 ? 56.208 21.221 -77.890 1.00 89.56 155 GLU A N 1
ATOM 1216 C CA . GLU A 1 155 ? 57.250 20.528 -78.653 1.00 89.56 155 GLU A CA 1
ATOM 1217 C C . GLU A 1 155 ? 56.781 20.133 -80.055 1.00 89.56 155 GLU A C 1
ATOM 1219 O O . GLU A 1 155 ? 57.481 20.389 -81.036 1.00 89.56 155 GLU A O 1
ATOM 1224 N N . VAL A 1 156 ? 55.572 19.575 -80.186 1.00 85.12 156 VAL A N 1
ATOM 1225 C CA . VAL A 1 156 ? 54.990 19.219 -81.491 1.00 85.12 156 VAL A CA 1
ATOM 1226 C C . VAL A 1 156 ? 54.847 20.449 -82.390 1.00 85.12 156 VAL A C 1
ATOM 1228 O O . VAL A 1 156 ? 55.169 20.381 -83.579 1.00 85.12 156 VAL A O 1
ATOM 1231 N N . VAL A 1 157 ? 54.404 21.588 -81.848 1.00 87.38 157 VAL A N 1
ATOM 1232 C CA . VAL A 1 157 ? 54.322 22.852 -82.601 1.00 87.38 157 VAL A CA 1
ATOM 1233 C C . VAL A 1 157 ? 55.715 23.326 -83.025 1.00 87.38 157 VAL A C 1
ATOM 1235 O O . VAL A 1 157 ? 55.907 23.695 -84.185 1.00 87.38 157 VAL A O 1
ATOM 1238 N N . ALA A 1 158 ? 56.708 23.266 -82.135 1.00 79.69 158 ALA A N 1
ATOM 1239 C CA . ALA A 1 158 ? 58.085 23.638 -82.452 1.00 79.69 158 ALA A CA 1
ATOM 1240 C C . ALA A 1 158 ? 58.706 22.731 -83.529 1.00 79.69 158 ALA A C 1
ATOM 1242 O O . ALA A 1 158 ? 59.418 23.214 -84.414 1.00 79.69 158 ALA A O 1
ATOM 1243 N N . LEU A 1 159 ? 58.421 21.427 -83.487 1.00 81.75 159 LEU A N 1
ATOM 1244 C CA . LEU A 1 159 ? 58.847 20.462 -84.501 1.00 81.75 159 LEU A CA 1
ATOM 1245 C C . LEU A 1 159 ? 58.173 20.722 -85.853 1.00 81.75 159 LEU A C 1
ATOM 1247 O O . LEU A 1 159 ? 58.860 20.694 -86.873 1.00 81.75 159 LEU A O 1
ATOM 1251 N N . ARG A 1 160 ? 56.874 21.056 -85.879 1.00 74.88 160 ARG A N 1
ATOM 1252 C CA . ARG A 1 160 ? 56.180 21.474 -87.112 1.00 74.88 160 ARG A CA 1
ATOM 1253 C C . ARG A 1 160 ? 56.786 22.746 -87.706 1.00 74.88 160 ARG A C 1
ATOM 1255 O O . ARG A 1 160 ? 57.117 22.760 -88.885 1.00 74.88 160 ARG A O 1
ATOM 1262 N N . ALA A 1 161 ? 57.045 23.763 -86.886 1.00 73.62 161 ALA A N 1
ATOM 1263 C CA . ALA A 1 161 ? 57.685 25.000 -87.336 1.00 73.62 161 ALA A CA 1
ATOM 1264 C C . ALA A 1 161 ? 59.129 24.784 -87.832 1.00 73.62 161 ALA A C 1
ATOM 1266 O O . ALA A 1 161 ? 59.600 25.498 -88.717 1.00 73.62 161 ALA A O 1
ATOM 1267 N N . LYS A 1 162 ? 59.859 23.806 -87.273 1.00 70.50 162 LYS A N 1
ATOM 1268 C CA . LYS A 1 162 ? 61.161 23.381 -87.812 1.00 70.50 162 LYS A CA 1
ATOM 1269 C C . LYS A 1 162 ? 61.007 22.696 -89.167 1.00 70.50 162 LYS A C 1
ATOM 1271 O O . LYS A 1 162 ? 61.795 23.003 -90.052 1.00 70.50 162 LYS A O 1
ATOM 1276 N N . ALA A 1 163 ? 60.017 21.818 -89.337 1.00 60.81 163 ALA A N 1
ATOM 1277 C CA . ALA A 1 163 ? 59.755 21.145 -90.609 1.00 60.81 163 ALA A CA 1
ATOM 1278 C C . ALA A 1 163 ? 59.430 22.144 -91.735 1.00 60.81 163 ALA A C 1
ATOM 1280 O O . ALA A 1 163 ? 59.988 22.034 -92.822 1.00 60.81 163 ALA A O 1
ATOM 1281 N N . GLU A 1 164 ? 58.641 23.183 -91.448 1.00 59.00 164 GLU A N 1
ATOM 1282 C CA . GLU A 1 164 ? 58.309 24.247 -92.411 1.00 59.00 164 GLU A CA 1
ATOM 1283 C C . GLU A 1 164 ? 59.529 25.093 -92.841 1.00 59.00 164 GLU A C 1
ATOM 1285 O O . GLU A 1 164 ? 59.554 25.636 -93.942 1.00 59.00 164 GLU A O 1
ATOM 1290 N N . ARG A 1 165 ? 60.599 25.175 -92.032 1.00 57.00 165 ARG A N 1
ATOM 1291 C CA . ARG A 1 165 ? 61.845 25.883 -92.409 1.00 57.00 165 ARG A CA 1
ATOM 1292 C C . ARG A 1 165 ? 62.732 25.107 -93.387 1.00 57.00 165 ARG A C 1
ATOM 1294 O O . ARG A 1 165 ? 63.700 25.679 -93.883 1.00 57.00 165 ARG A O 1
ATOM 1301 N N . PHE A 1 166 ? 62.431 23.837 -93.658 1.00 52.25 166 PHE A N 1
ATOM 1302 C CA . PHE A 1 166 ? 63.190 23.006 -94.596 1.00 52.25 166 PHE A CA 1
ATOM 1303 C C . PHE A 1 166 ? 62.596 22.971 -96.021 1.00 52.25 166 PHE A C 1
ATOM 1305 O O . PHE A 1 166 ? 63.172 22.319 -96.888 1.00 52.25 166 PHE A O 1
ATOM 1312 N N . GLU A 1 167 ? 61.529 23.724 -96.322 1.00 47.72 167 GLU A N 1
ATOM 1313 C CA . GLU A 1 167 ? 60.928 23.827 -97.673 1.00 47.72 167 GLU A CA 1
ATOM 1314 C C . GLU A 1 167 ? 61.626 24.839 -98.615 1.00 47.72 167 GLU A C 1
ATOM 1316 O O . GLU A 1 167 ? 61.003 25.474 -99.463 1.00 47.72 167 GLU A O 1
ATOM 1321 N N . GLY A 1 168 ? 62.947 24.994 -98.501 1.00 52.62 168 GLY A N 1
ATOM 1322 C CA . GLY A 1 168 ? 63.719 25.944 -99.307 1.00 52.62 168 GLY A CA 1
ATOM 1323 C C . GLY A 1 168 ? 65.111 25.431 -99.645 1.00 52.62 168 GLY A C 1
ATOM 1324 O O . GLY A 1 168 ? 66.097 25.941 -99.119 1.00 52.62 168 GLY A O 1
ATOM 1325 N N . VAL A 1 169 ? 65.201 24.421 -100.515 1.00 43.12 169 VAL A N 1
ATOM 1326 C CA . VAL A 1 169 ? 66.470 23.991 -101.122 1.00 43.12 169 VAL A CA 1
ATOM 1327 C C . VAL A 1 169 ? 66.383 24.100 -102.647 1.00 43.12 169 VAL A C 1
ATOM 1329 O O . VAL A 1 169 ? 65.447 23.624 -103.284 1.00 43.12 169 VAL A O 1
ATOM 1332 N N . ASP A 1 170 ? 67.391 24.785 -103.182 1.00 44.34 170 ASP A N 1
ATOM 1333 C CA . ASP A 1 170 ? 67.596 25.314 -104.531 1.00 44.34 170 ASP A CA 1
ATOM 1334 C C . ASP A 1 170 ? 67.508 24.268 -105.665 1.00 44.34 170 ASP A C 1
ATOM 1336 O O . ASP A 1 170 ? 68.358 23.385 -105.808 1.00 44.34 170 ASP A O 1
ATOM 1340 N N . VAL A 1 171 ? 66.497 24.404 -106.531 1.00 49.03 171 VAL A N 1
ATOM 1341 C CA . VAL A 1 171 ? 66.182 23.470 -107.637 1.00 49.03 171 VAL A CA 1
ATOM 1342 C C . VAL A 1 171 ? 67.094 23.662 -108.867 1.00 49.03 171 VAL A C 1
ATOM 1344 O O . VAL A 1 171 ? 67.159 22.799 -109.742 1.00 49.03 171 VAL A O 1
ATOM 1347 N N . ALA A 1 172 ? 67.877 24.744 -108.933 1.00 44.34 172 ALA A N 1
ATOM 1348 C CA . ALA A 1 172 ? 68.700 25.059 -110.106 1.00 44.34 172 ALA A CA 1
ATOM 1349 C C . ALA A 1 172 ? 70.025 24.265 -110.192 1.00 44.34 172 ALA A C 1
ATOM 1351 O O . ALA A 1 172 ? 70.554 24.069 -111.285 1.00 44.34 172 ALA A O 1
ATOM 1352 N N . ALA A 1 173 ? 70.553 23.746 -109.075 1.00 46.94 173 ALA A N 1
ATOM 1353 C CA . ALA A 1 173 ? 71.809 22.979 -109.064 1.00 46.94 173 ALA A CA 1
ATOM 1354 C C . ALA A 1 173 ? 71.632 21.478 -109.388 1.00 46.94 173 ALA A C 1
ATOM 1356 O O . ALA A 1 173 ? 72.611 20.775 -109.645 1.00 46.94 173 ALA A O 1
ATOM 1357 N N . LEU A 1 174 ? 70.391 20.977 -109.409 1.00 46.06 174 LEU A N 1
ATOM 1358 C CA . LEU A 1 174 ? 70.080 19.562 -109.650 1.00 46.06 174 LEU A CA 1
ATOM 1359 C C . LEU A 1 174 ? 69.865 19.225 -111.133 1.00 46.06 174 LEU A C 1
ATOM 1361 O O . LEU A 1 174 ? 70.050 18.072 -111.515 1.00 46.06 174 LEU A O 1
ATOM 1365 N N . GLN A 1 175 ? 69.577 20.215 -111.987 1.00 46.72 175 GLN A N 1
ATOM 1366 C CA . GLN A 1 175 ? 69.228 20.016 -113.404 1.00 46.72 175 GLN A CA 1
ATOM 1367 C C . GLN A 1 175 ? 70.375 19.507 -114.301 1.00 46.72 175 GLN A C 1
ATOM 1369 O O . GLN A 1 175 ? 70.109 18.943 -115.357 1.00 46.72 175 GLN A O 1
ATOM 1374 N N . ALA A 1 176 ? 71.640 19.612 -113.876 1.00 50.34 176 ALA A N 1
ATOM 1375 C CA . ALA A 1 176 ? 72.793 19.087 -114.626 1.00 50.34 176 ALA A CA 1
ATOM 1376 C C . ALA A 1 176 ? 73.200 17.653 -114.230 1.00 50.34 176 ALA A C 1
ATOM 1378 O O . ALA A 1 176 ? 74.108 17.073 -114.822 1.00 50.34 176 ALA A O 1
ATOM 1379 N N . ARG A 1 177 ? 72.530 17.069 -113.230 1.00 47.62 177 ARG A N 1
ATOM 1380 C CA . ARG A 1 177 ? 72.815 15.725 -112.702 1.00 47.62 177 ARG A CA 1
ATOM 1381 C C . ARG A 1 177 ? 71.648 14.752 -112.927 1.00 47.62 177 ARG A C 1
ATOM 1383 O O . ARG A 1 177 ? 71.768 13.576 -112.601 1.00 47.62 177 ARG A O 1
ATOM 1390 N N . VAL A 1 178 ? 70.566 15.243 -113.544 1.00 51.69 178 VAL A N 1
ATOM 1391 C CA . VAL A 1 178 ? 69.292 14.551 -113.797 1.00 51.69 178 VAL A CA 1
ATOM 1392 C C . VAL A 1 178 ? 69.448 13.223 -114.537 1.00 51.69 178 VAL A C 1
ATOM 1394 O O . VAL A 1 178 ? 68.948 12.254 -114.003 1.00 51.69 178 VAL A O 1
ATOM 1397 N N . PRO A 1 179 ? 70.188 13.063 -115.648 1.00 52.50 179 PRO A N 1
ATOM 1398 C CA . PRO A 1 179 ? 70.198 11.768 -116.343 1.00 52.50 179 PRO A CA 1
ATOM 1399 C C . PRO A 1 179 ? 71.052 10.688 -115.648 1.00 52.50 179 PRO A C 1
ATOM 1401 O O . PRO A 1 179 ? 70.793 9.498 -115.807 1.00 52.50 179 PRO A O 1
ATOM 1404 N N . ALA A 1 180 ? 72.052 11.076 -114.844 1.00 51.69 180 ALA A N 1
ATOM 1405 C CA . ALA A 1 180 ? 72.838 10.136 -114.034 1.00 51.69 180 ALA A CA 1
ATOM 1406 C C . ALA A 1 180 ? 72.104 9.765 -112.735 1.00 51.69 180 ALA A C 1
ATOM 1408 O O . ALA A 1 180 ? 72.091 8.602 -112.333 1.00 51.69 180 ALA A O 1
ATOM 1409 N N . LEU A 1 181 ? 71.425 10.742 -112.124 1.00 49.88 181 LEU A N 1
ATOM 1410 C CA . LEU A 1 181 ? 70.538 10.501 -110.998 1.00 49.88 181 LEU A CA 1
ATOM 1411 C C . LEU A 1 181 ? 69.229 9.848 -111.424 1.00 49.88 181 LEU A C 1
ATOM 1413 O O . LEU A 1 181 ? 68.698 9.152 -110.606 1.00 49.88 181 LEU A O 1
ATOM 1417 N N . GLU A 1 182 ? 68.703 9.956 -112.641 1.00 50.69 182 GLU A N 1
ATOM 1418 C CA . GLU A 1 182 ? 67.480 9.246 -113.063 1.00 50.69 182 GLU A CA 1
ATOM 1419 C C . GLU A 1 182 ? 67.698 7.730 -113.125 1.00 50.69 182 GLU A C 1
ATOM 1421 O O . GLU A 1 182 ? 66.782 6.967 -112.834 1.00 50.69 182 GLU A O 1
ATOM 1426 N N . ALA A 1 183 ? 68.922 7.281 -113.421 1.00 53.53 183 ALA A N 1
ATOM 1427 C CA . ALA A 1 183 ? 69.301 5.872 -113.355 1.00 53.53 183 ALA A CA 1
ATOM 1428 C C . ALA A 1 183 ? 69.520 5.399 -111.904 1.00 53.53 183 ALA A C 1
ATOM 1430 O O . ALA A 1 183 ? 69.018 4.342 -111.516 1.00 53.53 183 ALA A O 1
ATOM 1431 N N . GLU A 1 184 ? 70.194 6.201 -111.070 1.00 51.50 184 GLU A N 1
ATOM 1432 C CA . GLU A 1 184 ? 70.336 5.916 -109.635 1.00 51.50 184 GLU A CA 1
ATOM 1433 C C . GLU A 1 184 ? 69.035 6.130 -108.848 1.00 51.50 184 GLU A C 1
ATOM 1435 O O . GLU A 1 184 ? 68.838 5.456 -107.855 1.00 51.50 184 GLU A O 1
ATOM 1440 N N . LEU A 1 185 ? 68.118 6.985 -109.300 1.00 50.47 185 LEU A N 1
ATOM 1441 C CA . LEU A 1 185 ? 66.787 7.274 -108.755 1.00 50.47 185 LEU A CA 1
ATOM 1442 C C . LEU A 1 185 ? 65.776 6.276 -109.301 1.00 50.47 185 LEU A C 1
ATOM 1444 O O . LEU A 1 185 ? 64.818 6.003 -108.615 1.00 50.47 185 LEU A O 1
ATOM 1448 N N . ALA A 1 186 ? 65.961 5.651 -110.464 1.00 54.22 186 ALA A N 1
ATOM 1449 C CA . ALA A 1 186 ? 65.161 4.481 -110.829 1.00 54.22 186 ALA A CA 1
ATOM 1450 C C . ALA A 1 186 ? 65.510 3.283 -109.927 1.00 54.22 186 ALA A C 1
ATOM 1452 O O . ALA A 1 186 ? 64.611 2.598 -109.440 1.00 54.22 186 ALA A O 1
ATOM 1453 N N . ALA A 1 187 ? 66.799 3.077 -109.629 1.00 55.81 187 ALA A N 1
ATOM 1454 C CA . ALA A 1 187 ? 67.256 2.054 -108.687 1.00 55.81 187 ALA A CA 1
ATOM 1455 C C . ALA A 1 187 ? 66.932 2.414 -107.221 1.00 55.81 187 ALA A C 1
ATOM 1457 O O . ALA A 1 187 ? 66.434 1.581 -106.470 1.00 55.81 187 ALA A O 1
ATOM 1458 N N . ALA A 1 188 ? 67.131 3.668 -106.818 1.00 51.31 188 ALA A N 1
ATOM 1459 C CA . ALA A 1 188 ? 66.841 4.166 -105.479 1.00 51.31 188 ALA A CA 1
ATOM 1460 C C . ALA A 1 188 ? 65.363 4.496 -105.271 1.00 51.31 188 ALA A C 1
ATOM 1462 O O . ALA A 1 188 ? 64.949 4.492 -104.130 1.00 51.31 188 ALA A O 1
ATOM 1463 N N . ALA A 1 189 ? 64.540 4.724 -106.300 1.00 53.75 189 ALA A N 1
ATOM 1464 C CA . ALA A 1 189 ? 63.078 4.783 -106.184 1.00 53.75 189 ALA A CA 1
ATOM 1465 C C . ALA A 1 189 ? 62.450 3.395 -106.243 1.00 53.75 189 ALA A C 1
ATOM 1467 O O . ALA A 1 189 ? 61.349 3.242 -105.738 1.00 53.75 189 ALA A O 1
ATOM 1468 N N . ALA A 1 190 ? 63.123 2.381 -106.794 1.00 57.66 190 ALA A N 1
ATOM 1469 C CA . ALA A 1 190 ? 62.760 0.994 -106.520 1.00 57.66 190 ALA A CA 1
ATOM 1470 C C . ALA A 1 190 ? 63.056 0.666 -105.048 1.00 57.66 190 ALA A C 1
ATOM 1472 O O . ALA A 1 190 ? 62.141 0.300 -104.327 1.00 57.66 190 ALA A O 1
ATOM 1473 N N . VAL A 1 191 ? 64.262 0.968 -104.548 1.00 57.97 191 VAL A N 1
ATOM 1474 C CA . VAL A 1 191 ? 64.614 0.785 -103.124 1.00 57.97 191 VAL A CA 1
ATOM 1475 C C . VAL A 1 191 ? 63.825 1.712 -102.188 1.00 57.97 191 VAL A C 1
ATOM 1477 O O . VAL A 1 191 ? 63.504 1.308 -101.083 1.00 57.97 191 VAL A O 1
ATOM 1480 N N . SER A 1 192 ? 63.464 2.928 -102.602 1.00 58.28 192 SER A N 1
ATOM 1481 C CA . SER A 1 192 ? 62.675 3.890 -101.818 1.00 58.28 192 SER A CA 1
ATOM 1482 C C . SER A 1 192 ? 61.184 3.626 -101.926 1.00 58.28 192 SER A C 1
ATOM 1484 O O . SER A 1 192 ? 60.496 3.917 -100.964 1.00 58.28 192 SER A O 1
ATOM 1486 N N . ARG A 1 193 ? 60.661 3.067 -103.027 1.00 59.78 193 ARG A N 1
ATOM 1487 C CA . ARG A 1 193 ? 59.291 2.531 -103.038 1.00 59.78 193 ARG A CA 1
ATOM 1488 C C . ARG A 1 193 ? 59.219 1.267 -102.213 1.00 59.78 193 ARG A C 1
ATOM 1490 O O . ARG A 1 193 ? 58.272 1.133 -101.461 1.00 59.78 193 ARG A O 1
ATOM 1497 N N . ASP A 1 194 ? 60.217 0.396 -102.277 1.00 59.91 194 ASP A N 1
ATOM 1498 C CA . ASP A 1 194 ? 60.278 -0.782 -101.415 1.00 59.91 194 ASP A CA 1
ATOM 1499 C C . ASP A 1 194 ? 60.472 -0.371 -99.947 1.00 59.91 194 ASP A C 1
ATOM 1501 O O . ASP A 1 194 ? 59.845 -0.954 -99.070 1.00 59.91 194 ASP A O 1
ATOM 1505 N N . ALA A 1 195 ? 61.233 0.693 -99.662 1.00 64.12 195 ALA A N 1
ATOM 1506 C CA . ALA A 1 195 ? 61.385 1.255 -98.321 1.00 64.12 195 ALA A CA 1
ATOM 1507 C C . ALA A 1 195 ? 60.174 2.082 -97.866 1.00 64.12 195 ALA A C 1
ATOM 1509 O O . ALA A 1 195 ? 59.871 2.064 -96.684 1.00 64.12 195 ALA A O 1
ATOM 1510 N N . GLU A 1 196 ? 59.446 2.774 -98.746 1.00 63.16 196 GLU A N 1
ATOM 1511 C CA . GLU A 1 196 ? 58.186 3.456 -98.418 1.00 63.16 196 GLU A CA 1
ATOM 1512 C C . GLU A 1 196 ? 57.053 2.454 -98.239 1.00 63.16 196 GLU A C 1
ATOM 1514 O O . GLU A 1 196 ? 56.247 2.617 -97.333 1.00 63.16 196 GLU A O 1
ATOM 1519 N N . VAL A 1 197 ? 56.999 1.397 -99.050 1.00 70.25 197 VAL A N 1
ATOM 1520 C CA . VAL A 1 197 ? 56.063 0.283 -98.879 1.00 70.25 197 VAL A CA 1
ATOM 1521 C C . VAL A 1 197 ? 56.410 -0.482 -97.605 1.00 70.25 197 VAL A C 1
ATOM 1523 O O . VAL A 1 197 ? 55.499 -0.796 -96.848 1.00 70.25 197 VAL A O 1
ATOM 1526 N N . ALA A 1 198 ? 57.691 -0.697 -97.290 1.00 67.88 198 ALA A N 1
ATOM 1527 C CA . ALA A 1 198 ? 58.116 -1.301 -96.027 1.00 67.88 198 ALA A CA 1
ATOM 1528 C C . ALA A 1 198 ? 57.888 -0.376 -94.821 1.00 67.88 198 ALA A C 1
ATOM 1530 O O . ALA A 1 198 ? 57.452 -0.846 -93.779 1.00 67.88 198 ALA A O 1
ATOM 1531 N N . ALA A 1 199 ? 58.120 0.933 -94.940 1.00 69.44 199 ALA A N 1
ATOM 1532 C CA . ALA A 1 199 ? 57.876 1.905 -93.874 1.00 69.44 199 ALA A CA 1
ATOM 1533 C C . ALA A 1 199 ? 56.381 2.144 -93.659 1.00 69.44 199 ALA A C 1
ATOM 1535 O O . ALA A 1 199 ? 55.948 2.323 -92.525 1.00 69.44 199 ALA A O 1
ATOM 1536 N N . LYS A 1 200 ? 55.577 2.117 -94.724 1.00 72.62 200 LYS A N 1
ATOM 1537 C CA . LYS A 1 200 ? 54.118 2.148 -94.645 1.00 72.62 200 LYS A CA 1
ATOM 1538 C C . LYS A 1 200 ? 53.591 0.848 -94.052 1.00 72.62 200 LYS A C 1
ATOM 1540 O O . LYS A 1 200 ? 52.799 0.923 -93.132 1.00 72.62 200 LYS A O 1
ATOM 1545 N N . ALA A 1 201 ? 54.103 -0.312 -94.461 1.00 72.81 201 ALA A N 1
ATOM 1546 C CA . ALA A 1 201 ? 53.764 -1.591 -93.840 1.00 72.81 201 ALA A CA 1
ATOM 1547 C C . ALA A 1 201 ? 54.191 -1.656 -92.364 1.00 72.81 201 ALA A C 1
ATOM 1549 O O . ALA A 1 201 ? 53.454 -2.195 -91.547 1.00 72.81 201 ALA A O 1
ATOM 1550 N N . ALA A 1 202 ? 55.337 -1.074 -91.996 1.00 73.06 202 ALA A N 1
ATOM 1551 C CA . ALA A 1 202 ? 55.794 -0.987 -90.611 1.00 73.06 202 ALA A CA 1
ATOM 1552 C C . ALA A 1 202 ? 54.930 -0.027 -89.782 1.00 73.06 202 ALA A C 1
ATOM 1554 O O . ALA A 1 202 ? 54.556 -0.371 -88.668 1.00 73.06 202 ALA A O 1
ATOM 1555 N N . LYS A 1 203 ? 54.554 1.136 -90.332 1.00 75.25 203 LYS A N 1
ATOM 1556 C CA . LYS A 1 203 ? 53.613 2.067 -89.690 1.00 75.25 203 LYS A CA 1
ATOM 1557 C C . LYS A 1 203 ? 52.213 1.476 -89.579 1.00 75.25 203 LYS A C 1
ATOM 155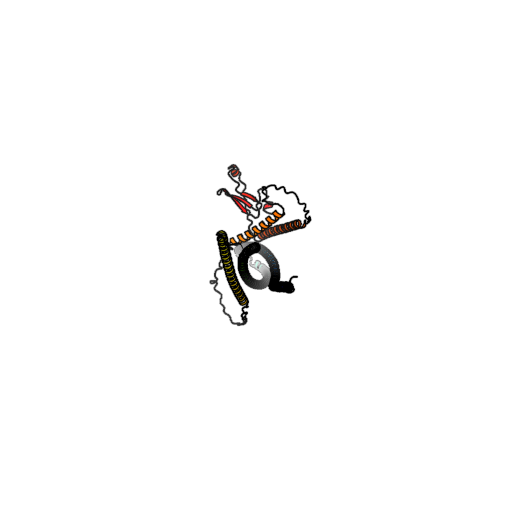9 O O . LYS A 1 203 ? 51.586 1.630 -88.543 1.00 75.25 203 LYS A O 1
ATOM 1564 N N . ASP A 1 204 ? 51.733 0.780 -90.602 1.00 74.62 204 ASP A N 1
ATOM 1565 C CA . ASP A 1 204 ? 50.443 0.092 -90.577 1.00 74.62 204 ASP A CA 1
ATOM 1566 C C . ASP A 1 204 ? 50.479 -1.056 -89.551 1.00 74.62 204 ASP A C 1
ATOM 1568 O O . ASP A 1 204 ? 49.527 -1.222 -88.795 1.00 74.62 204 ASP A O 1
ATOM 1572 N N . ALA A 1 205 ? 51.597 -1.783 -89.431 1.00 77.75 205 ALA A N 1
ATOM 1573 C CA . ALA A 1 205 ? 51.800 -2.792 -88.391 1.00 77.75 205 ALA A CA 1
ATOM 1574 C C . ALA A 1 205 ? 51.885 -2.184 -86.981 1.00 77.75 205 ALA A C 1
ATOM 1576 O O . ALA A 1 205 ? 51.331 -2.746 -86.042 1.00 77.75 205 ALA A O 1
ATOM 1577 N N . GLU A 1 206 ? 52.531 -1.028 -86.818 1.00 79.44 206 GLU A N 1
ATOM 1578 C CA . GLU A 1 206 ? 52.587 -0.296 -85.550 1.00 79.44 206 GLU A CA 1
ATOM 1579 C C . GLU A 1 206 ? 51.207 0.249 -85.167 1.00 79.44 206 GLU A C 1
ATOM 1581 O O . GLU A 1 206 ? 50.781 0.100 -84.026 1.00 79.44 206 GLU A O 1
ATOM 1586 N N . VAL A 1 207 ? 50.456 0.796 -86.125 1.00 76.56 207 VAL A N 1
ATOM 1587 C CA . VAL A 1 207 ? 49.071 1.240 -85.931 1.00 76.56 207 VAL A CA 1
ATOM 1588 C C . VAL A 1 207 ? 48.169 0.062 -85.568 1.00 76.56 207 VAL A C 1
ATOM 1590 O O . VAL A 1 207 ? 47.361 0.195 -84.653 1.00 76.56 207 VAL A O 1
ATOM 1593 N N . GLU A 1 208 ? 48.304 -1.094 -86.218 1.00 80.81 208 GLU A N 1
ATOM 1594 C CA . GLU A 1 208 ? 47.556 -2.301 -85.848 1.00 80.81 208 GLU A CA 1
ATOM 1595 C C . GLU A 1 208 ? 47.965 -2.838 -84.472 1.00 80.81 208 GLU A C 1
ATOM 1597 O O . GLU A 1 208 ? 47.102 -3.219 -83.682 1.00 80.81 208 GLU A O 1
ATOM 1602 N N . GLN A 1 209 ? 49.250 -2.787 -84.117 1.00 81.62 209 GLN A N 1
ATOM 1603 C CA . GLN A 1 209 ? 49.715 -3.166 -82.783 1.00 81.62 209 GLN A CA 1
ATOM 1604 C C . GLN A 1 209 ? 49.178 -2.210 -81.707 1.00 81.62 209 GLN A C 1
ATOM 1606 O O . GLN A 1 209 ? 48.741 -2.648 -80.644 1.00 81.62 209 GLN A O 1
ATOM 1611 N N . VAL A 1 210 ? 49.156 -0.906 -81.982 1.00 81.44 210 VAL A N 1
ATOM 1612 C CA . VAL A 1 210 ? 48.586 0.112 -81.094 1.00 81.44 210 VAL A CA 1
ATOM 1613 C C . VAL A 1 210 ? 47.075 -0.072 -80.965 1.00 81.44 210 VAL A C 1
ATOM 1615 O O . VAL A 1 210 ? 46.566 -0.059 -79.846 1.00 81.44 210 VAL A O 1
ATOM 1618 N N . LYS A 1 211 ? 46.352 -0.324 -82.064 1.00 84.31 211 LYS A N 1
ATOM 1619 C CA . LYS A 1 211 ? 44.921 -0.669 -82.025 1.00 84.31 211 LYS A CA 1
ATOM 1620 C C . LYS A 1 211 ? 44.676 -1.909 -81.177 1.00 84.31 211 LYS A C 1
ATOM 1622 O O . LYS A 1 211 ? 43.795 -1.875 -80.326 1.00 84.31 211 LYS A O 1
ATOM 1627 N N . LYS A 1 212 ? 45.475 -2.965 -81.351 1.00 85.88 212 LYS A N 1
ATOM 1628 C CA . LYS A 1 212 ? 45.381 -4.183 -80.541 1.00 85.88 212 LYS A CA 1
ATOM 1629 C C . LYS A 1 212 ? 45.595 -3.885 -79.054 1.00 85.88 212 LYS A C 1
ATOM 1631 O O . LYS A 1 212 ? 44.774 -4.287 -78.237 1.00 85.88 212 LYS A O 1
ATOM 1636 N N . ASN A 1 213 ? 46.612 -3.091 -78.717 1.00 83.88 213 ASN A N 1
ATOM 1637 C CA . ASN A 1 213 ? 46.872 -2.664 -77.341 1.00 83.88 213 ASN A CA 1
ATOM 1638 C C . ASN A 1 213 ? 45.721 -1.816 -76.760 1.00 83.88 213 ASN A C 1
ATOM 1640 O O . ASN A 1 213 ? 45.400 -1.944 -75.580 1.00 83.88 213 ASN A O 1
ATOM 1644 N N . TYR A 1 214 ? 45.090 -0.942 -77.553 1.00 86.56 214 TYR A N 1
ATOM 1645 C CA . TYR A 1 214 ? 43.927 -0.166 -77.105 1.00 86.56 214 TYR A CA 1
ATOM 1646 C C . TYR A 1 214 ? 42.685 -1.035 -76.923 1.00 86.56 214 TYR A C 1
ATOM 1648 O O . TYR A 1 214 ? 41.978 -0.852 -75.939 1.00 86.56 214 TYR A O 1
ATOM 1656 N N . VAL A 1 215 ? 42.440 -1.998 -77.814 1.00 87.19 215 VAL A N 1
ATOM 1657 C CA . VAL A 1 215 ? 41.338 -2.961 -77.675 1.00 87.19 215 VAL A CA 1
ATOM 1658 C C . VAL A 1 215 ? 41.515 -3.799 -76.407 1.00 87.19 215 VAL A C 1
ATOM 1660 O O . VAL A 1 215 ? 40.564 -3.948 -75.648 1.00 87.19 215 VAL A O 1
ATOM 1663 N N . GLU A 1 216 ? 42.730 -4.273 -76.120 1.00 88.69 216 GLU A N 1
ATOM 1664 C CA . GLU A 1 216 ? 43.028 -4.996 -74.875 1.00 88.69 216 GLU A CA 1
ATOM 1665 C C . GLU A 1 216 ? 42.833 -4.110 -73.633 1.00 88.69 216 GLU A C 1
ATOM 1667 O O . GLU A 1 216 ? 42.213 -4.541 -72.662 1.00 88.69 216 GLU A O 1
ATOM 1672 N N . LYS A 1 217 ? 43.280 -2.846 -73.662 1.00 88.12 217 LYS A N 1
ATOM 1673 C CA . LYS A 1 217 ? 43.052 -1.901 -72.554 1.00 88.12 217 LYS A CA 1
ATOM 1674 C C . LYS A 1 217 ? 41.571 -1.591 -72.337 1.00 88.12 217 LYS A C 1
ATOM 1676 O O . LYS A 1 217 ? 41.137 -1.552 -71.190 1.00 88.12 217 LYS A O 1
ATOM 1681 N N . ILE A 1 218 ? 40.805 -1.387 -73.410 1.00 85.44 218 ILE A N 1
ATOM 1682 C CA . ILE A 1 218 ? 39.353 -1.174 -73.333 1.00 85.44 218 ILE A CA 1
ATOM 1683 C C . ILE A 1 218 ? 38.687 -2.407 -72.720 1.00 85.44 218 ILE A C 1
ATOM 1685 O O . ILE A 1 218 ? 37.917 -2.257 -71.780 1.00 85.44 218 ILE A O 1
ATOM 1689 N N . ALA A 1 219 ? 39.056 -3.616 -73.155 1.00 88.88 219 ALA A N 1
ATOM 1690 C CA . ALA A 1 219 ? 38.517 -4.853 -72.594 1.00 88.88 219 ALA A CA 1
ATOM 1691 C C . ALA A 1 219 ? 38.819 -5.008 -71.090 1.00 88.88 219 ALA A C 1
ATOM 1693 O O . ALA A 1 219 ? 37.953 -5.443 -70.333 1.00 88.88 219 ALA A O 1
ATOM 1694 N N . ILE A 1 220 ? 40.016 -4.618 -70.633 1.00 88.62 220 ILE A N 1
ATOM 1695 C CA . ILE A 1 220 ? 40.374 -4.629 -69.204 1.00 88.62 220 ILE A CA 1
ATOM 1696 C C . ILE A 1 220 ? 39.539 -3.612 -68.416 1.00 88.62 220 ILE A C 1
ATOM 1698 O O . ILE A 1 220 ? 39.046 -3.936 -67.338 1.00 88.62 220 ILE A O 1
ATOM 1702 N N . VAL A 1 221 ? 39.359 -2.395 -68.940 1.00 87.81 221 VAL A N 1
ATOM 1703 C CA . VAL A 1 221 ? 38.544 -1.359 -68.284 1.00 87.81 221 VAL A CA 1
ATOM 1704 C C . VAL A 1 221 ? 37.073 -1.773 -68.229 1.00 87.81 221 VAL A C 1
ATOM 1706 O O . VAL A 1 221 ? 36.451 -1.637 -67.182 1.00 87.81 221 VAL A O 1
ATOM 1709 N N . GLU A 1 222 ? 36.524 -2.333 -69.306 1.00 87.88 222 GLU A N 1
ATOM 1710 C CA . GLU A 1 222 ? 35.157 -2.865 -69.327 1.00 87.88 222 GLU A CA 1
ATOM 1711 C C . GLU A 1 222 ? 34.976 -4.012 -68.325 1.00 87.88 222 GLU A C 1
ATOM 1713 O O . GLU A 1 222 ? 33.969 -4.056 -67.620 1.00 87.88 222 GLU A O 1
ATOM 1718 N N . ALA A 1 223 ? 35.955 -4.915 -68.208 1.00 88.19 223 ALA A N 1
ATOM 1719 C CA . ALA A 1 223 ? 35.928 -5.978 -67.207 1.00 88.19 223 ALA A CA 1
ATOM 1720 C C . ALA A 1 223 ? 35.991 -5.424 -65.772 1.00 88.19 223 ALA A C 1
ATOM 1722 O O . ALA A 1 223 ? 35.249 -5.884 -64.907 1.00 88.19 223 ALA A O 1
ATOM 1723 N N . ALA A 1 224 ? 36.827 -4.412 -65.522 1.00 86.25 224 ALA A N 1
ATOM 1724 C CA . ALA A 1 224 ? 36.919 -3.755 -64.219 1.00 86.25 224 ALA A CA 1
ATOM 1725 C C . ALA A 1 224 ? 35.630 -3.000 -63.853 1.00 86.25 224 ALA A C 1
ATOM 1727 O O . ALA A 1 224 ? 35.209 -3.036 -62.698 1.00 86.25 224 ALA A O 1
ATOM 1728 N N . LEU A 1 225 ? 34.983 -2.353 -64.829 1.00 86.38 225 LEU A N 1
ATOM 1729 C CA . LEU A 1 225 ? 33.694 -1.689 -64.631 1.00 86.38 225 LEU A CA 1
ATOM 1730 C C . LEU A 1 225 ? 32.589 -2.696 -64.313 1.00 86.38 225 LEU A C 1
ATOM 1732 O O . LEU A 1 225 ? 31.874 -2.487 -63.342 1.00 86.38 225 LEU A O 1
ATOM 1736 N N . ARG A 1 226 ? 32.506 -3.819 -65.039 1.00 89.12 226 ARG A N 1
ATOM 1737 C CA . ARG A 1 226 ? 31.541 -4.888 -64.723 1.00 89.12 226 ARG A CA 1
ATOM 1738 C C . ARG A 1 226 ? 31.759 -5.471 -63.333 1.00 89.12 226 ARG A C 1
ATOM 1740 O O . ARG A 1 226 ? 30.803 -5.636 -62.591 1.00 89.12 226 ARG A O 1
ATOM 1747 N N . PHE A 1 227 ? 33.011 -5.727 -62.957 1.00 89.44 227 PHE A N 1
ATOM 1748 C CA . PHE A 1 227 ? 33.334 -6.217 -61.616 1.00 89.44 227 PHE A CA 1
ATOM 1749 C C . PHE A 1 227 ? 32.925 -5.217 -60.524 1.00 89.44 227 PHE A C 1
ATOM 1751 O O . PHE A 1 227 ? 32.428 -5.606 -59.469 1.00 89.44 227 PHE A O 1
ATOM 1758 N N . LYS A 1 228 ? 33.104 -3.915 -60.779 1.00 89.06 228 LYS A N 1
ATOM 1759 C CA . LYS A 1 228 ? 32.643 -2.866 -59.869 1.00 89.06 228 LYS A CA 1
ATOM 1760 C C . LYS A 1 228 ? 31.114 -2.816 -59.792 1.00 89.06 228 LYS A C 1
ATOM 1762 O O . LYS A 1 228 ? 30.588 -2.754 -58.691 1.00 89.06 228 LYS A O 1
ATOM 1767 N N . GLU A 1 229 ? 30.414 -2.892 -60.923 1.00 87.88 229 GLU A N 1
ATOM 1768 C CA . GLU A 1 229 ? 28.945 -2.929 -60.973 1.00 87.88 229 GLU A CA 1
ATOM 1769 C C . GLU A 1 229 ? 28.368 -4.145 -60.231 1.00 87.88 229 GLU A C 1
ATOM 1771 O O . GLU A 1 229 ? 27.382 -4.005 -59.512 1.00 87.88 229 GLU A O 1
ATOM 1776 N N . GLU A 1 230 ? 28.993 -5.319 -60.353 1.00 90.56 230 GLU A N 1
ATOM 1777 C CA . GLU A 1 230 ? 28.606 -6.526 -59.610 1.00 90.56 230 GLU A CA 1
ATOM 1778 C C . GLU A 1 230 ? 28.794 -6.338 -58.099 1.00 90.56 230 GLU A C 1
ATOM 1780 O O . GLU A 1 230 ? 27.866 -6.589 -57.331 1.00 90.56 230 GLU A O 1
ATOM 1785 N N . ARG A 1 231 ? 29.951 -5.818 -57.669 1.00 89.69 231 ARG A N 1
ATOM 1786 C CA . ARG A 1 231 ? 30.234 -5.565 -56.250 1.00 89.69 231 ARG A CA 1
ATOM 1787 C C . ARG A 1 231 ? 29.326 -4.486 -55.652 1.00 89.69 231 ARG A C 1
ATOM 1789 O O . ARG A 1 231 ? 28.838 -4.647 -54.536 1.00 89.69 231 ARG A O 1
ATOM 1796 N N . ASP A 1 232 ? 29.094 -3.398 -56.381 1.00 86.88 232 ASP A N 1
ATOM 1797 C CA . ASP A 1 232 ? 28.180 -2.334 -55.960 1.00 86.88 232 ASP A CA 1
ATOM 1798 C C . ASP A 1 232 ? 26.734 -2.873 -55.901 1.00 86.88 232 ASP A C 1
ATOM 1800 O O . ASP A 1 232 ? 25.981 -2.539 -54.987 1.00 86.88 232 ASP A O 1
ATOM 1804 N N . GLY A 1 233 ? 26.356 -3.774 -56.818 1.00 89.25 233 GLY A N 1
ATOM 1805 C CA . GLY A 1 233 ? 25.075 -4.483 -56.799 1.00 89.25 233 GLY A CA 1
ATOM 1806 C C . GLY A 1 233 ? 24.899 -5.395 -55.580 1.00 89.25 233 GLY A C 1
ATOM 1807 O O . GLY A 1 233 ? 23.847 -5.361 -54.939 1.00 89.25 233 GLY A O 1
ATOM 1808 N N . GLU A 1 234 ? 25.926 -6.167 -55.219 1.00 89.94 234 GLU A N 1
ATOM 1809 C CA . GLU A 1 234 ? 25.939 -6.982 -53.996 1.00 89.94 234 GLU A CA 1
ATOM 1810 C C . GLU A 1 234 ? 25.804 -6.113 -52.738 1.00 89.94 234 GLU A C 1
ATOM 1812 O O . GLU A 1 234 ? 24.957 -6.399 -51.891 1.00 89.94 234 GLU A O 1
ATOM 1817 N N . ALA A 1 235 ? 26.547 -5.004 -52.656 1.00 87.81 235 ALA A N 1
ATOM 1818 C CA . ALA A 1 235 ? 26.469 -4.072 -51.530 1.00 87.81 235 ALA A CA 1
ATOM 1819 C C . ALA A 1 235 ? 25.071 -3.440 -51.386 1.00 87.81 235 ALA A C 1
ATOM 1821 O O . ALA A 1 235 ? 24.551 -3.313 -50.276 1.00 87.81 235 ALA A O 1
ATOM 1822 N N . VAL A 1 236 ? 24.418 -3.083 -52.499 1.00 88.81 236 VAL A N 1
ATOM 1823 C CA . VAL A 1 236 ? 23.035 -2.573 -52.481 1.00 88.81 236 VAL A CA 1
ATOM 1824 C C . VAL A 1 236 ? 22.052 -3.648 -52.014 1.00 88.81 236 VAL A C 1
ATOM 1826 O O . VAL A 1 236 ? 21.136 -3.344 -51.248 1.00 88.81 236 VAL A O 1
ATOM 1829 N N . HIS A 1 237 ? 22.222 -4.902 -52.440 1.00 89.50 237 HIS A N 1
ATOM 1830 C CA . HIS A 1 237 ? 21.372 -6.003 -51.984 1.00 89.50 237 HIS A CA 1
ATOM 1831 C C . HIS A 1 237 ? 21.555 -6.312 -50.495 1.00 89.50 237 HIS A C 1
ATOM 1833 O O . HIS A 1 237 ? 20.558 -6.538 -49.806 1.00 89.50 237 HIS A O 1
ATOM 1839 N N . GLU A 1 238 ? 22.786 -6.270 -49.985 1.00 90.69 238 GLU A N 1
ATOM 1840 C CA . GLU A 1 238 ? 23.079 -6.434 -48.560 1.00 90.69 238 GLU A CA 1
ATOM 1841 C C . GLU A 1 238 ? 22.470 -5.295 -47.730 1.00 90.69 238 GLU A C 1
ATOM 1843 O O . GLU A 1 238 ? 21.753 -5.555 -46.763 1.00 90.69 238 GLU A O 1
ATOM 1848 N N . ALA A 1 239 ? 22.630 -4.042 -48.166 1.00 85.62 239 ALA A N 1
ATOM 1849 C CA . ALA A 1 239 ? 22.010 -2.891 -47.512 1.00 85.62 239 ALA A CA 1
ATOM 1850 C C . ALA A 1 239 ? 20.471 -2.981 -47.508 1.00 85.62 239 ALA A C 1
ATOM 1852 O O . ALA A 1 239 ? 19.825 -2.676 -46.506 1.00 85.62 239 ALA A O 1
ATOM 1853 N N . GLN A 1 240 ? 19.857 -3.454 -48.601 1.00 88.06 240 GLN A N 1
ATOM 1854 C CA . GLN A 1 240 ? 18.410 -3.695 -48.656 1.00 88.06 240 GLN A CA 1
ATOM 1855 C C . GLN A 1 240 ? 17.960 -4.840 -47.740 1.00 88.06 240 GLN A C 1
ATOM 1857 O O . GLN A 1 240 ? 16.844 -4.793 -47.217 1.00 88.06 240 GLN A O 1
ATOM 1862 N N . ALA A 1 241 ? 18.783 -5.875 -47.561 1.00 91.50 241 ALA A N 1
ATOM 1863 C CA . ALA A 1 241 ? 18.500 -6.956 -46.621 1.00 91.50 241 ALA A CA 1
ATOM 1864 C C . ALA A 1 241 ? 18.549 -6.441 -45.175 1.00 91.50 241 ALA A C 1
ATOM 1866 O O . ALA A 1 241 ? 17.564 -6.588 -44.454 1.00 91.50 241 ALA A O 1
ATOM 1867 N N . GLN A 1 242 ? 19.610 -5.717 -44.808 1.00 90.19 242 GLN A N 1
ATOM 1868 C CA . GLN A 1 242 ? 19.745 -5.075 -43.497 1.00 90.19 242 GLN A CA 1
ATOM 1869 C C . GLN A 1 242 ? 18.591 -4.102 -43.214 1.00 90.19 242 GLN A C 1
ATOM 1871 O O . GLN A 1 242 ? 18.017 -4.117 -42.129 1.00 90.19 242 GLN A O 1
ATOM 1876 N N . GLN A 1 243 ? 18.177 -3.301 -44.205 1.00 90.38 243 GLN A N 1
ATOM 1877 C CA . GLN A 1 243 ? 17.031 -2.400 -44.064 1.00 90.38 243 GLN A CA 1
ATOM 1878 C C . GLN A 1 243 ? 15.723 -3.157 -43.786 1.00 90.38 243 GLN A C 1
ATOM 1880 O O . GLN A 1 243 ? 14.892 -2.685 -43.009 1.00 90.38 243 GLN A O 1
ATOM 1885 N N . LYS A 1 244 ? 15.517 -4.324 -44.410 1.00 92.19 244 LYS A N 1
ATOM 1886 C CA . LYS A 1 244 ? 14.334 -5.163 -44.162 1.00 92.19 244 LYS A CA 1
ATOM 1887 C C . LYS A 1 244 ? 14.360 -5.795 -42.777 1.00 92.19 244 LYS A C 1
ATOM 1889 O O . LYS A 1 244 ? 13.305 -5.874 -42.154 1.00 92.19 244 LYS A O 1
ATOM 1894 N N . ASP A 1 245 ? 15.522 -6.228 -42.307 1.00 92.19 245 ASP A N 1
ATOM 1895 C CA . ASP A 1 245 ? 15.651 -6.829 -40.980 1.00 92.19 245 ASP A CA 1
ATOM 1896 C C . ASP A 1 245 ? 15.466 -5.778 -39.878 1.00 92.19 245 ASP A C 1
ATOM 1898 O O . ASP A 1 245 ? 14.631 -5.974 -38.999 1.00 92.19 245 ASP A O 1
ATOM 1902 N N . LEU A 1 246 ? 16.070 -4.591 -40.015 1.00 90.75 246 LEU A N 1
ATOM 1903 C CA . LEU A 1 246 ? 15.806 -3.452 -39.124 1.00 90.75 246 LEU A CA 1
ATOM 1904 C C . LEU A 1 246 ? 14.329 -3.026 -39.136 1.00 90.75 246 LEU A C 1
ATOM 1906 O O . LEU A 1 246 ? 13.774 -2.653 -38.103 1.00 90.75 246 LEU A O 1
ATOM 1910 N N . ALA A 1 247 ? 13.661 -3.080 -40.293 1.00 90.38 247 ALA A N 1
ATOM 1911 C CA . ALA A 1 247 ? 12.233 -2.780 -40.374 1.00 90.38 247 ALA A CA 1
ATOM 1912 C C . ALA A 1 247 ? 11.377 -3.800 -39.604 1.00 90.38 247 ALA A C 1
ATOM 1914 O O . ALA A 1 247 ? 10.401 -3.395 -38.972 1.00 90.38 247 ALA A O 1
ATOM 1915 N N . ARG A 1 248 ? 11.751 -5.088 -39.621 1.00 92.94 248 ARG A N 1
ATOM 1916 C CA . ARG A 1 248 ? 11.094 -6.137 -38.823 1.00 92.94 248 ARG A CA 1
ATOM 1917 C C . ARG A 1 248 ? 11.332 -5.930 -37.332 1.00 92.94 248 ARG A C 1
ATOM 1919 O O . ARG A 1 248 ? 10.367 -5.910 -36.581 1.00 92.94 248 ARG A O 1
ATOM 1926 N N . GLU A 1 249 ? 12.573 -5.672 -36.922 1.00 92.38 249 GLU A N 1
ATOM 1927 C CA . GLU A 1 249 ? 12.902 -5.382 -35.520 1.00 92.38 249 GLU A CA 1
ATOM 1928 C C . GLU A 1 249 ? 12.129 -4.163 -34.993 1.00 92.38 249 GLU A C 1
ATOM 1930 O O . GLU A 1 249 ? 11.593 -4.185 -33.887 1.00 92.38 249 GLU A O 1
ATOM 1935 N N . LEU A 1 250 ? 11.988 -3.107 -35.802 1.00 88.25 250 LEU A N 1
ATOM 1936 C CA . LEU A 1 250 ? 11.165 -1.948 -35.448 1.00 88.25 250 LEU A CA 1
ATOM 1937 C C . LEU A 1 250 ? 9.674 -2.284 -35.315 1.00 88.25 250 LEU A C 1
ATOM 1939 O O . LEU A 1 250 ? 8.969 -1.631 -34.542 1.00 88.25 250 LEU A O 1
ATOM 1943 N N . GLU A 1 251 ? 9.165 -3.241 -36.087 1.00 92.19 251 GLU A N 1
ATOM 1944 C CA . GLU A 1 251 ? 7.774 -3.686 -36.008 1.00 92.19 251 GLU A CA 1
ATOM 1945 C C . GLU A 1 251 ? 7.533 -4.551 -34.762 1.00 92.19 251 GLU A C 1
ATOM 1947 O O . GLU A 1 251 ? 6.559 -4.315 -34.040 1.00 92.19 251 GLU A O 1
ATOM 1952 N N . ASP A 1 252 ? 8.476 -5.433 -34.429 1.00 92.12 252 ASP A N 1
ATOM 1953 C CA . ASP A 1 252 ? 8.470 -6.228 -33.197 1.00 92.12 252 ASP A CA 1
ATOM 1954 C C . ASP A 1 252 ? 8.551 -5.327 -31.954 1.00 92.12 252 ASP A C 1
ATOM 1956 O O . ASP A 1 252 ? 7.697 -5.412 -31.067 1.00 92.12 252 ASP A O 1
ATOM 1960 N N . LEU A 1 253 ? 9.474 -4.357 -31.928 1.00 90.25 253 LEU A N 1
ATOM 1961 C CA . LEU A 1 253 ? 9.587 -3.379 -30.838 1.00 90.25 253 LEU A CA 1
ATOM 1962 C C . LEU A 1 253 ? 8.323 -2.519 -30.687 1.00 90.25 253 LEU A C 1
ATOM 1964 O O . LEU A 1 253 ? 7.911 -2.192 -29.569 1.00 90.25 253 LEU A O 1
ATOM 1968 N N . LYS A 1 254 ? 7.657 -2.153 -31.792 1.00 91.56 254 LYS A N 1
ATOM 1969 C CA . LYS A 1 254 ? 6.352 -1.470 -31.732 1.00 91.56 254 LYS A CA 1
ATOM 1970 C C . LYS A 1 254 ? 5.286 -2.364 -31.106 1.00 91.56 254 LYS A C 1
ATOM 1972 O O . LYS A 1 254 ? 4.482 -1.866 -30.311 1.00 91.56 254 LYS A O 1
ATOM 1977 N N . HIS A 1 255 ? 5.273 -3.652 -31.444 1.00 90.62 255 HIS A N 1
ATOM 1978 C CA . HIS A 1 255 ? 4.343 -4.609 -30.861 1.00 90.62 255 HIS A CA 1
ATOM 1979 C C . HIS A 1 255 ? 4.603 -4.791 -29.356 1.00 90.62 255 HIS A C 1
ATOM 1981 O O . HIS A 1 255 ? 3.653 -4.764 -28.566 1.00 90.62 255 HIS A O 1
ATOM 1987 N N . GLU A 1 256 ? 5.860 -4.920 -28.933 1.00 89.94 256 GLU A N 1
ATOM 1988 C CA . GLU A 1 256 ? 6.241 -5.000 -27.518 1.00 89.94 256 GLU A CA 1
ATOM 1989 C C . GLU A 1 256 ? 5.842 -3.735 -26.753 1.00 89.94 256 GLU A C 1
ATOM 1991 O O . GLU A 1 256 ? 5.215 -3.811 -25.694 1.00 89.94 256 GLU A O 1
ATOM 1996 N N . LEU A 1 257 ? 6.098 -2.551 -27.316 1.00 87.88 257 LEU A N 1
ATOM 1997 C CA . LEU A 1 257 ? 5.701 -1.280 -26.711 1.00 87.88 257 LEU A CA 1
ATOM 1998 C C . LEU A 1 257 ? 4.173 -1.153 -26.591 1.00 87.88 257 LEU A C 1
ATOM 2000 O O . LEU A 1 257 ? 3.661 -0.622 -25.601 1.00 87.88 257 LEU A O 1
ATOM 2004 N N . GLN A 1 258 ? 3.418 -1.659 -27.568 1.00 93.75 258 GLN A N 1
ATOM 2005 C CA . GLN A 1 258 ? 1.958 -1.698 -27.493 1.00 93.75 258 GLN A CA 1
ATOM 2006 C C . GLN A 1 258 ? 1.461 -2.683 -26.424 1.00 93.75 258 GLN A C 1
ATOM 2008 O O . GLN A 1 258 ? 0.513 -2.360 -25.703 1.00 93.75 258 GLN A O 1
ATOM 2013 N N . GLN A 1 259 ? 2.093 -3.851 -26.283 1.00 88.56 259 GLN A N 1
ATOM 2014 C CA . GLN A 1 259 ? 1.794 -4.798 -25.204 1.00 88.56 259 GLN A CA 1
ATOM 2015 C C . GLN A 1 259 ? 2.105 -4.191 -23.831 1.00 88.56 259 GLN A C 1
ATOM 2017 O O . GLN A 1 259 ? 1.245 -4.220 -22.951 1.00 88.56 259 GLN A O 1
ATOM 2022 N N . ALA A 1 260 ? 3.264 -3.550 -23.671 1.00 85.25 260 ALA A N 1
ATOM 2023 C CA . ALA A 1 260 ? 3.650 -2.864 -22.441 1.00 85.25 260 ALA A CA 1
ATOM 2024 C C . ALA A 1 260 ? 2.664 -1.742 -22.072 1.00 85.25 260 ALA A C 1
ATOM 2026 O O . ALA A 1 260 ? 2.282 -1.604 -20.911 1.00 85.25 260 ALA A O 1
ATOM 2027 N N . ARG A 1 261 ? 2.169 -0.977 -23.058 1.00 87.06 261 ARG A N 1
ATOM 2028 C CA . ARG A 1 261 ? 1.111 0.025 -22.835 1.00 87.06 261 ARG A CA 1
ATOM 2029 C C . ARG A 1 261 ? -0.197 -0.600 -22.356 1.00 87.06 261 ARG A C 1
ATOM 2031 O O . ARG A 1 261 ? -0.809 -0.057 -21.442 1.00 87.06 261 ARG A O 1
ATOM 2038 N N . ARG A 1 262 ? -0.622 -1.725 -22.940 1.00 89.81 262 ARG A N 1
ATOM 2039 C CA . ARG A 1 262 ? -1.829 -2.446 -22.497 1.00 89.81 262 ARG A CA 1
ATOM 2040 C C . ARG A 1 262 ? -1.665 -2.990 -21.078 1.00 89.81 262 ARG A C 1
ATOM 2042 O O . ARG A 1 262 ? -2.571 -2.818 -20.271 1.00 89.81 262 ARG A O 1
ATOM 2049 N N . ALA A 1 263 ? -0.509 -3.572 -20.760 1.00 86.06 263 ALA A N 1
ATOM 2050 C CA . ALA A 1 263 ? -0.194 -4.048 -19.414 1.00 86.06 263 ALA A CA 1
ATOM 2051 C C . ALA A 1 263 ? -0.194 -2.898 -18.392 1.00 86.06 263 ALA A C 1
ATOM 2053 O O . ALA A 1 263 ? -0.814 -3.004 -17.340 1.00 86.06 263 ALA A O 1
ATOM 2054 N N . SER A 1 264 ? 0.412 -1.758 -18.736 1.00 86.56 264 SER A N 1
ATOM 2055 C CA . SER A 1 264 ? 0.402 -0.557 -17.892 1.00 86.56 264 SER A CA 1
ATOM 2056 C C . SER A 1 264 ? -1.011 -0.002 -17.672 1.00 86.56 264 SER A C 1
ATOM 2058 O O . SER A 1 264 ? -1.344 0.394 -16.557 1.00 86.56 264 SER A O 1
ATOM 2060 N N . GLN A 1 265 ? -1.865 -0.004 -18.701 1.00 90.00 265 GLN A N 1
ATOM 2061 C CA . GLN A 1 265 ? -3.270 0.399 -18.574 1.00 90.00 265 GLN A CA 1
ATOM 2062 C C . GLN A 1 265 ? -4.068 -0.560 -17.685 1.00 90.00 265 GLN A C 1
ATOM 2064 O O . GLN A 1 265 ? -4.818 -0.093 -16.831 1.00 90.00 265 GLN A O 1
ATOM 2069 N N . ALA A 1 266 ? -3.876 -1.874 -17.834 1.00 86.81 266 ALA A N 1
ATOM 2070 C CA . ALA A 1 266 ? -4.507 -2.874 -16.973 1.00 86.81 266 ALA A CA 1
ATOM 2071 C C . ALA A 1 266 ? -4.091 -2.686 -15.502 1.00 86.81 266 ALA A C 1
ATOM 2073 O O . ALA A 1 266 ? -4.952 -2.546 -14.632 1.00 86.81 266 ALA A O 1
ATOM 2074 N N . ALA A 1 267 ? -2.791 -2.535 -15.236 1.00 84.94 267 ALA A N 1
ATOM 2075 C CA . ALA A 1 267 ? -2.276 -2.262 -13.894 1.00 84.94 267 ALA A CA 1
ATOM 2076 C C . ALA A 1 267 ? -2.828 -0.948 -13.305 1.00 84.94 267 ALA A C 1
ATOM 2078 O O . ALA A 1 267 ? -3.142 -0.871 -12.118 1.00 84.94 267 ALA A O 1
ATOM 2079 N N . ALA A 1 268 ? -2.999 0.094 -14.127 1.00 86.50 268 ALA A N 1
ATOM 2080 C CA . ALA A 1 268 ? -3.612 1.345 -13.686 1.00 86.50 268 ALA A CA 1
ATOM 2081 C C . ALA A 1 268 ? -5.084 1.158 -13.277 1.00 86.50 268 ALA A C 1
ATOM 2083 O O . ALA A 1 268 ? -5.500 1.711 -12.258 1.00 86.50 268 ALA A O 1
ATOM 2084 N N . THR A 1 269 ? -5.852 0.357 -14.025 1.00 89.31 269 THR A N 1
ATOM 2085 C CA . THR A 1 269 ? -7.245 0.044 -13.668 1.00 89.31 269 THR A CA 1
ATOM 2086 C C . THR A 1 269 ? -7.349 -0.811 -12.405 1.00 89.31 269 THR A C 1
ATOM 2088 O O . THR A 1 269 ? -8.214 -0.549 -11.573 1.00 89.31 269 THR A O 1
ATOM 2091 N N . GLU A 1 270 ? -6.440 -1.768 -12.202 1.00 89.25 270 GLU A N 1
ATOM 2092 C CA . GLU A 1 270 ? -6.376 -2.569 -10.972 1.00 89.25 270 GLU A CA 1
ATOM 2093 C C . GLU A 1 270 ? -6.040 -1.701 -9.751 1.00 89.25 270 GLU A C 1
ATOM 2095 O O . GLU A 1 270 ? -6.679 -1.821 -8.706 1.00 89.25 270 GLU A O 1
ATOM 2100 N N . LEU A 1 271 ? -5.105 -0.751 -9.885 1.00 85.12 271 LEU A N 1
ATOM 2101 C CA . LEU A 1 271 ? -4.792 0.213 -8.824 1.00 85.12 271 LEU A CA 1
ATOM 2102 C C . LEU A 1 271 ? -5.973 1.130 -8.484 1.00 85.12 271 LEU A C 1
ATOM 2104 O O . LEU A 1 271 ? -6.145 1.512 -7.325 1.00 85.12 271 LEU A O 1
ATOM 2108 N N . GLU A 1 272 ? -6.779 1.515 -9.473 1.00 89.56 272 GLU A N 1
ATOM 2109 C CA . GLU A 1 272 ? -7.981 2.321 -9.246 1.00 89.56 272 GLU A CA 1
ATOM 2110 C C . GLU A 1 272 ? -9.072 1.517 -8.524 1.00 89.56 272 GLU A C 1
ATOM 2112 O O . GLU A 1 272 ? -9.660 2.017 -7.564 1.00 89.56 272 GLU A O 1
ATOM 2117 N N . GLN A 1 273 ? -9.262 0.245 -8.890 1.00 88.69 273 GLN A N 1
ATOM 2118 C CA . GLN A 1 273 ? -10.152 -0.676 -8.175 1.00 88.69 273 GLN A CA 1
ATOM 2119 C C . GLN A 1 273 ? -9.688 -0.914 -6.731 1.00 88.69 273 GLN A C 1
ATOM 2121 O O . GLN A 1 273 ? -10.496 -0.818 -5.807 1.00 88.69 273 GLN A O 1
ATOM 2126 N N . ALA A 1 274 ? -8.389 -1.142 -6.516 1.00 85.50 274 ALA A N 1
ATOM 2127 C CA . ALA A 1 274 ? -7.813 -1.314 -5.184 1.00 85.50 274 ALA A CA 1
ATOM 2128 C C . ALA A 1 274 ? -7.989 -0.059 -4.313 1.00 85.50 274 ALA A C 1
ATOM 2130 O O . ALA A 1 274 ? -8.331 -0.164 -3.136 1.00 85.50 274 ALA A O 1
ATOM 2131 N N . ARG A 1 275 ? -7.836 1.145 -4.886 1.00 87.56 275 ARG A N 1
ATOM 2132 C CA . ARG A 1 275 ? -8.144 2.403 -4.182 1.00 87.56 275 ARG A CA 1
ATOM 2133 C C . ARG A 1 275 ? -9.622 2.532 -3.837 1.00 87.56 275 ARG A C 1
ATOM 2135 O O . ARG A 1 275 ? -9.928 2.987 -2.740 1.00 87.56 275 ARG A O 1
ATOM 2142 N N . GLY A 1 276 ? -10.520 2.133 -4.736 1.00 88.12 276 GLY A N 1
ATOM 2143 C CA . GLY A 1 276 ? -11.957 2.101 -4.459 1.00 88.12 276 GLY A CA 1
ATOM 2144 C C . GLY A 1 276 ? -12.294 1.165 -3.296 1.00 88.12 276 GLY A C 1
ATOM 2145 O O . GLY A 1 276 ? -13.012 1.556 -2.378 1.00 88.12 276 GLY A O 1
ATOM 2146 N N . ALA A 1 277 ? -11.705 -0.035 -3.276 1.00 85.75 277 ALA A N 1
ATOM 2147 C CA . ALA A 1 277 ? -11.854 -0.981 -2.171 1.00 85.75 277 ALA A CA 1
ATOM 2148 C C . ALA A 1 277 ? -11.287 -0.426 -0.852 1.00 85.75 277 ALA A C 1
ATOM 2150 O O . ALA A 1 277 ? -11.943 -0.515 0.183 1.00 85.75 277 ALA A O 1
ATOM 2151 N N . GLN A 1 278 ? -10.112 0.214 -0.891 1.00 88.00 278 GLN A N 1
ATOM 2152 C CA . GLN A 1 278 ? -9.510 0.864 0.275 1.00 88.00 278 GLN A CA 1
ATOM 2153 C C . GLN A 1 278 ? -10.394 1.991 0.827 1.00 88.00 278 GLN A C 1
ATOM 2155 O O . GLN A 1 278 ? -10.551 2.101 2.040 1.00 88.00 278 GLN A O 1
ATOM 2160 N N . GLN A 1 279 ? -10.980 2.819 -0.041 1.00 88.31 279 GLN A N 1
ATOM 2161 C CA . GLN A 1 279 ? -11.915 3.868 0.372 1.00 88.31 279 GLN A CA 1
ATOM 2162 C C . GLN A 1 279 ? -13.173 3.272 1.009 1.00 88.31 279 GLN A C 1
ATOM 2164 O O . GLN A 1 279 ? -13.577 3.737 2.067 1.00 88.31 279 GLN A O 1
ATOM 2169 N N . GLY A 1 280 ? -13.735 2.208 0.427 1.00 87.38 280 GLY A N 1
ATOM 2170 C CA . GLY A 1 280 ? -14.875 1.498 1.013 1.00 87.38 280 GLY A CA 1
ATOM 2171 C C . GLY A 1 280 ? -14.560 0.838 2.361 1.00 87.38 280 GLY A C 1
ATOM 2172 O O . GLY A 1 280 ? -15.410 0.794 3.243 1.00 87.38 280 GLY A O 1
ATOM 2173 N N . ALA A 1 281 ? -13.335 0.346 2.556 1.00 86.44 281 ALA A N 1
ATOM 2174 C CA . ALA A 1 281 ? -12.890 -0.155 3.855 1.00 86.44 281 ALA A CA 1
ATOM 2175 C C . ALA A 1 281 ? -12.711 0.982 4.875 1.00 86.44 281 ALA A C 1
ATOM 2177 O O . ALA A 1 281 ? -13.084 0.827 6.034 1.00 86.44 281 ALA A O 1
ATOM 2178 N N . GLN A 1 282 ? -12.190 2.140 4.451 1.00 85.12 282 GLN A N 1
ATOM 2179 C CA . GLN A 1 282 ? -12.066 3.316 5.315 1.00 85.12 282 GLN A CA 1
ATOM 2180 C C . GLN A 1 282 ? -13.422 3.854 5.768 1.00 85.12 282 GLN A C 1
ATOM 2182 O O . GLN A 1 282 ? -13.545 4.186 6.941 1.00 85.12 282 GLN A O 1
ATOM 2187 N N . THR A 1 283 ? -14.428 3.906 4.887 1.00 89.25 283 THR A N 1
ATOM 2188 C CA . THR A 1 283 ? -15.779 4.351 5.270 1.00 89.25 283 THR A CA 1
ATOM 2189 C C . THR A 1 283 ? -16.424 3.397 6.271 1.00 89.25 283 THR A C 1
ATOM 2191 O O . THR A 1 283 ? -16.980 3.846 7.264 1.00 89.25 283 THR A O 1
ATOM 2194 N N . LYS A 1 284 ? -16.272 2.081 6.075 1.00 91.06 284 LYS A N 1
ATOM 2195 C CA . LYS A 1 284 ? -16.750 1.083 7.045 1.00 91.06 284 LYS A CA 1
ATOM 2196 C C . LYS A 1 284 ? -16.050 1.199 8.397 1.00 91.06 284 LYS A C 1
ATOM 2198 O O . LYS A 1 284 ? -16.687 1.047 9.428 1.00 91.06 284 LYS A O 1
ATOM 2203 N N . LEU A 1 285 ? -14.742 1.468 8.400 1.00 90.00 285 LEU A N 1
ATOM 2204 C CA . LEU A 1 285 ? -13.995 1.676 9.639 1.00 90.00 285 LEU A CA 1
ATOM 2205 C C . LEU A 1 285 ? -14.471 2.934 10.374 1.00 90.00 285 LEU A C 1
ATOM 2207 O O . LEU A 1 285 ? -14.585 2.903 11.592 1.00 90.00 285 LEU A O 1
ATOM 2211 N N . THR A 1 286 ? -14.751 4.028 9.659 1.00 89.12 286 THR A N 1
ATOM 2212 C CA . THR A 1 286 ? -15.309 5.237 10.283 1.00 89.12 286 THR A CA 1
ATOM 2213 C C . THR A 1 286 ? -16.717 5.005 10.822 1.00 89.12 286 THR A C 1
ATOM 2215 O O . THR A 1 286 ? -16.972 5.403 11.947 1.00 89.12 286 THR A O 1
ATOM 2218 N N . GLU A 1 287 ? -17.581 4.294 10.090 1.00 90.62 287 GLU A N 1
ATOM 2219 C CA . GLU A 1 287 ? -18.921 3.911 10.571 1.00 90.62 287 GLU A CA 1
ATOM 2220 C C . GLU A 1 287 ? -18.833 3.042 11.839 1.00 90.62 287 GLU A C 1
ATOM 2222 O O . GLU A 1 287 ? -19.554 3.275 12.801 1.00 90.62 287 GLU A O 1
ATOM 2227 N N . ALA A 1 288 ? -17.906 2.078 11.883 1.00 88.62 288 ALA A N 1
ATOM 2228 C CA . ALA A 1 288 ? -17.693 1.241 13.065 1.00 88.62 288 ALA A CA 1
ATOM 2229 C C . ALA A 1 288 ? -17.143 2.030 14.268 1.00 88.62 288 ALA A C 1
ATOM 2231 O O . ALA A 1 288 ? -17.469 1.720 15.411 1.00 88.62 288 ALA A O 1
ATOM 2232 N N . LEU A 1 289 ? -16.306 3.046 14.028 1.00 89.62 289 LEU A N 1
ATOM 2233 C CA . LEU A 1 289 ? -15.820 3.935 15.086 1.00 89.62 289 LEU A CA 1
ATOM 2234 C C . LEU A 1 289 ? -16.933 4.840 15.625 1.00 89.62 289 LEU A C 1
ATOM 2236 O O . LEU A 1 289 ? -17.014 5.001 16.836 1.00 89.62 289 LEU A O 1
ATOM 2240 N N . GLU A 1 290 ? -17.800 5.373 14.760 1.00 92.25 290 GLU A N 1
ATOM 2241 C CA . GLU A 1 290 ? -18.988 6.135 15.178 1.00 92.25 290 GLU A CA 1
ATOM 2242 C C . GLU A 1 290 ? -19.933 5.260 16.019 1.00 92.25 290 GLU A C 1
ATOM 2244 O O . GLU A 1 290 ? -20.349 5.674 17.096 1.00 92.25 290 GLU A O 1
ATOM 2249 N N . GLN A 1 291 ? -20.176 4.008 15.611 1.00 89.81 291 GLN A N 1
ATOM 2250 C CA . GLN A 1 291 ? -20.970 3.051 16.397 1.00 89.81 291 GLN A CA 1
ATOM 2251 C C . GLN A 1 291 ? -20.347 2.734 17.766 1.00 89.81 291 GLN A C 1
ATOM 2253 O O . GLN A 1 291 ? -21.064 2.576 18.752 1.00 89.81 291 GLN A O 1
ATOM 2258 N N . LEU A 1 292 ? -19.016 2.638 17.847 1.00 87.38 292 LEU A N 1
ATOM 2259 C CA . LEU A 1 292 ? -18.314 2.445 19.120 1.00 87.38 292 LEU A CA 1
ATOM 2260 C C . LEU A 1 292 ? -18.394 3.681 20.024 1.00 87.38 292 LEU A C 1
ATOM 2262 O O . LEU A 1 292 ? -18.470 3.527 21.241 1.00 87.38 292 LEU A O 1
ATOM 2266 N N . GLU A 1 293 ? -18.363 4.890 19.458 1.00 91.12 293 GLU A N 1
ATOM 2267 C CA . GLU A 1 293 ? -18.576 6.126 20.220 1.00 91.12 293 GLU A CA 1
ATOM 2268 C C . GLU A 1 293 ? -20.012 6.200 20.758 1.00 91.12 293 GLU A C 1
ATOM 2270 O O . GLU A 1 293 ? -20.184 6.428 21.953 1.00 91.12 293 GLU A O 1
ATOM 2275 N N . GLU A 1 294 ? -21.023 5.886 19.940 1.00 89.94 294 GLU A N 1
ATOM 2276 C CA . GLU A 1 294 ? -22.423 5.804 20.385 1.00 89.94 294 GLU A CA 1
ATOM 2277 C C . GLU A 1 294 ? -22.609 4.771 21.508 1.00 89.94 294 GLU A C 1
ATOM 2279 O O . GLU A 1 294 ? -23.243 5.062 22.522 1.00 89.94 294 GLU A O 1
ATOM 2284 N N . ALA A 1 295 ? -22.014 3.581 21.376 1.00 87.81 295 ALA A N 1
ATOM 2285 C CA . ALA A 1 295 ? -22.073 2.552 22.414 1.00 87.81 295 ALA A CA 1
ATOM 2286 C C . ALA A 1 295 ? -21.423 3.014 23.730 1.00 87.81 295 ALA A C 1
ATOM 2288 O O . ALA A 1 295 ? -21.926 2.713 24.812 1.00 87.81 295 ALA A O 1
ATOM 2289 N N . ARG A 1 296 ? -20.330 3.778 23.647 1.00 88.06 296 ARG A N 1
ATOM 2290 C CA . ARG A 1 296 ? -19.641 4.328 24.818 1.00 88.06 296 ARG A CA 1
ATOM 2291 C C . ARG A 1 296 ? -20.450 5.427 25.506 1.00 88.06 296 ARG A C 1
ATOM 2293 O O . ARG A 1 296 ? -20.424 5.518 26.730 1.00 88.06 296 ARG A O 1
ATOM 2300 N N . ASP A 1 297 ? -21.169 6.242 24.741 1.00 89.12 297 ASP A N 1
ATOM 2301 C CA . ASP A 1 297 ? -22.084 7.243 25.293 1.00 89.12 297 ASP A CA 1
ATOM 2302 C C . ASP A 1 297 ? -23.273 6.575 26.006 1.00 89.12 297 ASP A C 1
ATOM 2304 O O . ASP A 1 297 ? -23.684 7.034 27.073 1.00 89.12 297 ASP A O 1
ATOM 2308 N N . VAL A 1 298 ? -23.780 5.453 25.476 1.00 90.06 298 VAL A N 1
ATOM 2309 C CA . VAL A 1 298 ? -24.796 4.626 26.154 1.00 90.06 298 VAL A CA 1
ATOM 2310 C C . VAL A 1 298 ? -24.245 4.025 27.449 1.00 90.06 298 VAL A C 1
ATOM 2312 O O . VAL A 1 298 ? -24.898 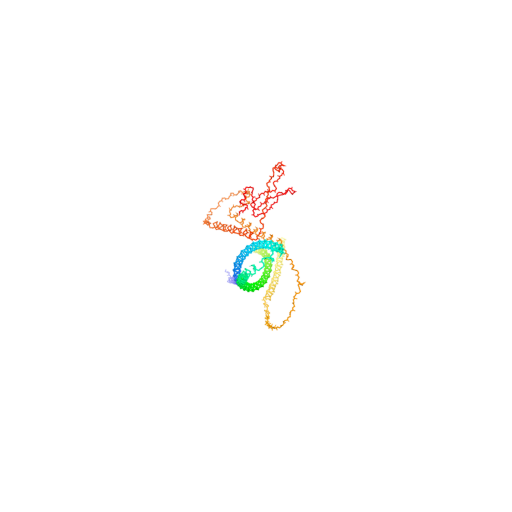4.127 28.485 1.00 90.06 298 VAL A O 1
ATOM 2315 N N . GLU A 1 299 ? -23.035 3.457 27.430 1.00 88.06 299 GLU A N 1
ATOM 2316 C CA . GLU A 1 299 ? -22.370 2.930 28.631 1.00 88.06 299 GLU A CA 1
ATOM 2317 C C . GLU A 1 299 ? -22.207 4.016 29.707 1.00 88.06 299 GLU A C 1
ATOM 2319 O O . GLU A 1 299 ? -22.500 3.772 30.879 1.00 88.06 299 GLU A O 1
ATOM 2324 N N . ALA A 1 300 ? -21.804 5.229 29.309 1.00 87.25 300 ALA A N 1
ATOM 2325 C CA . ALA A 1 300 ? -21.683 6.385 30.199 1.00 87.25 300 ALA A CA 1
ATOM 2326 C C . ALA A 1 300 ? -23.037 6.825 30.789 1.00 87.25 300 ALA A C 1
ATOM 2328 O O . ALA A 1 300 ? -23.106 7.217 31.955 1.00 87.25 300 ALA A O 1
ATOM 2329 N N . GLY A 1 301 ? -24.114 6.750 29.999 1.00 89.12 301 GLY A N 1
ATOM 2330 C CA . GLY A 1 301 ? -25.480 6.979 30.471 1.00 89.12 301 GLY A CA 1
ATOM 2331 C C . GLY A 1 301 ? -25.892 5.961 31.533 1.00 89.12 301 GLY A C 1
ATOM 2332 O O . GLY A 1 301 ? -26.273 6.346 32.634 1.00 89.12 301 GLY A O 1
ATOM 2333 N N . LEU A 1 302 ? -25.699 4.671 31.249 1.00 87.88 302 LEU A N 1
ATOM 2334 C CA . LEU A 1 302 ? -26.018 3.589 32.184 1.00 87.88 302 LEU A CA 1
ATOM 2335 C C . LEU A 1 302 ? -25.200 3.672 33.478 1.00 87.88 302 LEU A C 1
ATOM 2337 O O . LEU A 1 302 ? -25.736 3.429 34.554 1.00 87.88 302 LEU A O 1
ATOM 2341 N N . THR A 1 303 ? -23.919 4.050 33.411 1.00 86.44 303 THR A N 1
ATOM 2342 C CA . THR A 1 303 ? -23.110 4.235 34.632 1.00 86.44 303 THR A CA 1
ATOM 2343 C C . THR A 1 303 ? -23.659 5.357 35.503 1.00 86.44 303 THR A C 1
ATOM 2345 O O . THR A 1 303 ? -23.720 5.204 36.721 1.00 86.44 303 THR A O 1
ATOM 2348 N N . LYS A 1 304 ? -24.107 6.458 34.892 1.00 90.50 304 LYS A N 1
ATOM 2349 C CA . LYS A 1 304 ? -24.748 7.558 35.615 1.00 90.50 304 LYS A CA 1
ATOM 2350 C C . LYS A 1 304 ? -26.062 7.118 36.266 1.00 90.50 304 LYS A C 1
ATOM 2352 O O . LYS A 1 304 ? -26.297 7.454 37.423 1.00 90.50 304 LYS A O 1
ATOM 2357 N N . ASP A 1 305 ? -26.882 6.350 35.556 1.00 88.88 305 ASP A N 1
ATOM 2358 C CA . ASP A 1 305 ? -28.143 5.829 36.094 1.00 88.88 305 ASP A CA 1
ATOM 2359 C C . ASP A 1 305 ? -27.891 4.866 37.270 1.00 88.88 305 ASP A C 1
ATOM 2361 O O . ASP A 1 305 ? -28.575 4.937 38.290 1.00 88.88 305 ASP A O 1
ATOM 2365 N N . VAL A 1 306 ? -26.853 4.023 37.187 1.00 86.62 306 VAL A N 1
ATOM 2366 C CA . VAL A 1 306 ? -26.420 3.156 38.297 1.00 86.62 306 VAL A CA 1
ATOM 2367 C C . VAL A 1 306 ? -25.958 3.975 39.506 1.00 86.62 306 VAL A C 1
ATOM 2369 O O . VAL A 1 306 ? -26.331 3.646 40.631 1.00 86.62 306 VAL A O 1
ATOM 2372 N N . GLU A 1 307 ? -25.187 5.048 39.310 1.00 88.94 307 GLU A N 1
ATOM 2373 C CA . GLU A 1 307 ? -24.789 5.951 40.402 1.00 88.94 307 GLU A CA 1
ATOM 2374 C C . GLU A 1 307 ? -26.011 6.630 41.049 1.00 88.94 307 GLU A C 1
ATOM 2376 O O . GLU A 1 307 ? -26.120 6.688 42.276 1.00 88.94 307 GLU A O 1
ATOM 2381 N N . GLU A 1 308 ? -26.975 7.100 40.250 1.00 89.56 308 GLU A N 1
ATOM 2382 C CA . GLU A 1 308 ? -28.223 7.686 40.755 1.00 89.56 308 GLU A CA 1
ATOM 2383 C C . GLU A 1 308 ? -29.041 6.665 41.565 1.00 89.56 308 GLU A C 1
ATOM 2385 O O . GLU A 1 308 ? -29.475 6.970 42.681 1.00 89.56 308 GLU A O 1
ATOM 2390 N N . LEU A 1 309 ? -29.169 5.427 41.077 1.00 87.94 309 LEU A N 1
ATOM 2391 C CA . LEU A 1 309 ? -29.822 4.336 41.806 1.00 87.94 309 LEU A CA 1
ATOM 2392 C C . LEU A 1 309 ? -29.096 3.988 43.111 1.00 87.94 309 LEU A C 1
ATOM 2394 O O . LEU A 1 309 ? -29.751 3.829 44.141 1.00 87.94 309 LEU A O 1
ATOM 2398 N N . GLN A 1 310 ? -27.761 3.934 43.111 1.00 87.75 310 GLN A N 1
ATOM 2399 C CA . GLN A 1 310 ? -26.969 3.699 44.323 1.00 87.75 310 GLN A CA 1
ATOM 2400 C C . GLN A 1 310 ? -27.210 4.790 45.371 1.00 87.75 310 GLN A C 1
ATOM 2402 O O . GLN A 1 310 ? -27.466 4.478 46.533 1.00 87.75 310 GLN A O 1
ATOM 2407 N N . THR A 1 311 ? -27.209 6.065 44.970 1.00 89.12 311 THR A N 1
ATOM 2408 C CA . THR A 1 311 ? -27.494 7.167 45.906 1.00 89.12 311 THR A CA 1
ATOM 2409 C C . THR A 1 311 ? -28.932 7.136 46.436 1.00 89.12 311 THR A C 1
ATOM 2411 O O . THR A 1 311 ? -29.169 7.467 47.602 1.00 89.12 311 THR A O 1
ATOM 2414 N N . SER A 1 312 ? -29.898 6.712 45.613 1.00 86.69 312 SER A N 1
ATOM 2415 C CA . SER A 1 312 ? -31.288 6.514 46.036 1.00 86.69 312 SER A CA 1
ATOM 2416 C C . SER A 1 312 ? -31.403 5.378 47.057 1.00 86.69 312 SER A C 1
ATOM 2418 O O . SER A 1 312 ? -32.025 5.549 48.108 1.00 86.69 312 SER A O 1
ATOM 2420 N N . LEU A 1 313 ? -30.721 4.256 46.805 1.00 87.19 313 LEU A N 1
ATOM 2421 C CA . LEU A 1 313 ? -30.667 3.106 47.704 1.00 87.19 313 LEU A CA 1
ATOM 2422 C C . LEU A 1 313 ? -30.023 3.463 49.050 1.00 87.19 313 LEU A C 1
ATOM 2424 O O . LEU A 1 313 ? -30.577 3.134 50.096 1.00 87.19 313 LEU A O 1
ATOM 2428 N N . GLU A 1 314 ? -28.900 4.187 49.055 1.00 89.94 314 GLU A N 1
ATOM 2429 C CA . GLU A 1 314 ? -28.262 4.667 50.290 1.00 89.94 314 GLU A CA 1
ATOM 2430 C C . GLU A 1 314 ? -29.201 5.561 51.109 1.00 89.94 314 GLU A C 1
ATOM 2432 O O . GLU A 1 314 ? -29.279 5.450 52.337 1.00 89.94 314 GLU A O 1
ATOM 2437 N N . LYS A 1 315 ? -29.954 6.438 50.437 1.00 89.31 315 LYS A N 1
ATOM 2438 C CA . LYS A 1 315 ? -30.940 7.302 51.090 1.00 89.31 315 LYS A CA 1
ATOM 2439 C C . LYS A 1 315 ? -32.095 6.492 51.685 1.00 89.31 315 LYS A C 1
ATOM 2441 O O . LYS A 1 315 ? -32.511 6.787 52.806 1.00 89.31 315 LYS A O 1
ATOM 2446 N N . ALA A 1 316 ? -32.585 5.480 50.970 1.00 84.25 316 ALA A N 1
ATOM 2447 C CA . ALA A 1 316 ? -33.631 4.580 51.450 1.00 84.25 316 ALA A CA 1
ATOM 2448 C C . ALA A 1 316 ? -33.160 3.747 52.654 1.00 84.25 316 ALA A C 1
ATOM 2450 O O . ALA A 1 316 ? -33.857 3.692 53.665 1.00 84.25 316 ALA A O 1
ATOM 2451 N N . LEU A 1 317 ? -31.947 3.183 52.595 1.00 85.06 317 LEU A N 1
ATOM 2452 C CA . LEU A 1 317 ? -31.336 2.446 53.706 1.00 85.06 317 LEU A CA 1
ATOM 2453 C C . LEU A 1 317 ? -31.195 3.320 54.952 1.00 85.06 317 LEU A C 1
ATOM 2455 O O . LEU A 1 317 ? -31.582 2.905 56.042 1.00 85.06 317 LEU A O 1
ATOM 2459 N N . LYS A 1 318 ? -30.722 4.559 54.793 1.00 88.38 318 LYS A N 1
ATOM 2460 C CA . LYS A 1 318 ? -30.633 5.510 55.904 1.00 88.38 318 LYS A CA 1
ATOM 2461 C C . LYS A 1 318 ? -32.008 5.841 56.494 1.00 88.38 318 LYS A C 1
ATOM 2463 O O . LYS A 1 318 ? -32.150 5.897 57.713 1.00 88.38 318 LYS A O 1
ATOM 2468 N N . GLY A 1 319 ? -33.024 6.020 55.648 1.00 86.12 319 GLY A N 1
ATOM 2469 C CA . GLY A 1 319 ? -34.408 6.199 56.095 1.00 86.12 319 GLY A CA 1
ATOM 2470 C C . GLY A 1 319 ? -34.925 4.997 56.893 1.00 86.12 319 GLY A C 1
ATOM 2471 O O . GLY A 1 319 ? -35.524 5.173 57.952 1.00 86.12 319 GLY A O 1
ATOM 2472 N N . ALA A 1 320 ? -34.627 3.775 56.447 1.00 79.56 320 ALA A N 1
ATOM 2473 C CA . ALA A 1 320 ? -34.995 2.550 57.154 1.00 79.56 320 ALA A CA 1
ATOM 2474 C C . ALA A 1 320 ? -34.270 2.403 58.508 1.00 79.56 320 ALA A C 1
ATOM 2476 O O . ALA A 1 320 ? -34.872 1.962 59.489 1.00 79.56 320 ALA A O 1
ATOM 2477 N N . GLU A 1 321 ? -32.997 2.800 58.599 1.00 85.94 321 GLU A N 1
ATOM 2478 C CA . GLU A 1 321 ? -32.258 2.844 59.869 1.00 85.94 321 GLU A CA 1
ATOM 2479 C C . GLU A 1 321 ? -32.856 3.862 60.851 1.00 85.94 321 GLU A C 1
ATOM 2481 O O . GLU A 1 321 ? -33.006 3.565 62.040 1.00 85.94 321 GLU A O 1
ATOM 2486 N N . GLU A 1 322 ? -33.237 5.047 60.365 1.00 87.12 322 GLU A N 1
ATOM 2487 C CA . GLU A 1 322 ? -33.922 6.066 61.166 1.00 87.12 322 GLU A CA 1
ATOM 2488 C C . GLU A 1 322 ? -35.289 5.560 61.663 1.00 87.12 322 GLU A C 1
ATOM 2490 O O . GLU A 1 322 ? -35.604 5.726 62.847 1.00 87.12 322 GLU A O 1
ATOM 2495 N N . ALA A 1 323 ? -36.050 4.865 60.809 1.00 78.94 323 ALA A N 1
ATOM 2496 C CA . ALA A 1 323 ? -37.324 4.238 61.163 1.00 78.94 323 ALA A CA 1
ATOM 2497 C C . ALA A 1 323 ? -37.159 3.135 62.225 1.00 78.94 323 ALA A C 1
ATOM 2499 O O . ALA A 1 323 ? -37.835 3.181 63.254 1.00 78.94 323 ALA A O 1
ATOM 2500 N N . ARG A 1 324 ? -36.194 2.214 62.065 1.00 80.88 324 ARG A N 1
ATOM 2501 C CA . ARG A 1 324 ? -35.847 1.218 63.104 1.00 80.88 324 ARG A CA 1
ATOM 2502 C C . ARG A 1 324 ? -35.438 1.879 64.417 1.00 80.88 324 ARG A C 1
ATOM 2504 O O . ARG A 1 324 ? -35.790 1.413 65.500 1.00 80.88 324 ARG A O 1
ATOM 2511 N N . GLY A 1 325 ? -34.692 2.980 64.343 1.00 84.62 325 GLY A N 1
ATOM 2512 C CA . GLY A 1 325 ? -34.324 3.767 65.515 1.00 84.62 325 GLY A CA 1
ATOM 2513 C C . GLY A 1 325 ? -35.539 4.372 66.227 1.00 84.62 325 GLY A C 1
ATOM 2514 O O . GLY A 1 325 ? -35.561 4.425 67.460 1.00 84.62 325 GLY A O 1
ATOM 2515 N N . ALA A 1 326 ? -36.548 4.821 65.478 1.00 81.56 326 ALA A N 1
ATOM 2516 C CA . ALA A 1 326 ? -37.808 5.314 66.025 1.00 81.56 326 ALA A CA 1
ATOM 2517 C C . ALA A 1 326 ? -38.635 4.184 66.658 1.00 81.56 326 ALA A C 1
ATOM 2519 O O . ALA A 1 326 ? -39.096 4.333 67.790 1.00 81.56 326 ALA A O 1
ATOM 2520 N N . GLU A 1 327 ? -38.739 3.039 65.987 1.00 81.31 327 GLU A N 1
ATOM 2521 C CA . GLU A 1 327 ? -39.414 1.839 66.487 1.00 81.31 327 GLU A CA 1
ATOM 2522 C C . GLU A 1 327 ? -38.796 1.350 67.805 1.00 81.31 327 GLU A C 1
ATOM 2524 O O . GLU A 1 327 ? -39.506 1.157 68.792 1.00 81.31 327 GLU A O 1
ATOM 2529 N N . ALA A 1 328 ? -37.465 1.267 67.895 1.00 83.88 328 ALA A N 1
ATOM 2530 C CA . ALA A 1 328 ? -36.776 0.891 69.131 1.00 83.88 328 ALA A CA 1
ATOM 2531 C C . ALA A 1 328 ? -37.055 1.873 70.286 1.00 83.88 328 ALA A C 1
ATOM 2533 O O . ALA A 1 328 ? -37.202 1.469 71.443 1.00 83.88 328 ALA A O 1
ATOM 2534 N N . ARG A 1 329 ? -37.162 3.179 69.993 1.00 85.94 329 ARG A N 1
ATOM 2535 C CA . ARG A 1 329 ? -37.534 4.194 70.997 1.00 85.94 329 ARG A CA 1
ATOM 2536 C C . ARG A 1 329 ? -38.980 4.042 71.449 1.00 85.94 329 ARG A C 1
ATOM 2538 O O . ARG A 1 329 ? -39.238 4.220 72.637 1.00 85.94 329 ARG A O 1
ATOM 2545 N N . LEU A 1 330 ? -39.899 3.744 70.531 1.00 81.56 330 LEU A N 1
ATOM 2546 C CA . LEU A 1 330 ? -41.305 3.492 70.845 1.00 81.56 330 LEU A CA 1
ATOM 2547 C C . LEU A 1 330 ? -41.460 2.221 71.679 1.00 81.56 330 LEU A C 1
ATOM 2549 O O . LEU A 1 330 ? -42.099 2.278 72.722 1.00 81.56 330 LEU A O 1
ATOM 2553 N N . THR A 1 331 ? -40.792 1.134 71.293 1.00 81.38 331 THR A N 1
ATOM 2554 C CA . THR A 1 331 ? -40.783 -0.143 72.025 1.00 81.38 331 THR A CA 1
ATOM 2555 C C . THR A 1 331 ? -40.307 0.059 73.461 1.00 81.38 331 THR A C 1
ATOM 2557 O O . THR A 1 331 ? -40.999 -0.310 74.404 1.00 81.38 331 THR A O 1
ATOM 2560 N N . LYS A 1 332 ? -39.195 0.779 73.650 1.00 86.94 332 LYS A N 1
ATOM 2561 C CA . LYS A 1 332 ? -38.712 1.143 74.987 1.00 86.94 332 LYS A CA 1
ATOM 2562 C C . LYS A 1 332 ? -39.722 1.986 75.772 1.00 86.94 332 LYS A C 1
ATOM 2564 O O . LYS A 1 332 ? -39.896 1.791 76.968 1.00 86.94 332 LYS A O 1
ATOM 2569 N N . LYS A 1 333 ? -40.396 2.933 75.111 1.00 85.00 333 LYS A N 1
ATOM 2570 C CA . LYS A 1 333 ? -41.449 3.747 75.737 1.00 85.00 333 LYS A CA 1
ATOM 2571 C C . LYS A 1 333 ? -42.625 2.883 76.195 1.00 85.00 333 LYS A C 1
ATOM 2573 O O . LYS A 1 333 ? -43.172 3.145 77.260 1.00 85.00 333 LYS A O 1
ATOM 2578 N N . VAL A 1 334 ? -43.003 1.879 75.405 1.00 80.31 334 VAL A N 1
ATOM 2579 C CA . VAL A 1 334 ? -44.043 0.905 75.759 1.00 80.31 334 VAL A CA 1
ATOM 2580 C C . VAL A 1 334 ? -43.605 0.092 76.974 1.00 80.31 334 VAL A C 1
ATOM 2582 O O . VAL A 1 334 ? -44.353 0.052 77.944 1.00 80.31 334 VAL A O 1
ATOM 2585 N N . GLU A 1 335 ? -42.381 -0.444 76.988 1.00 83.50 335 GLU A N 1
ATOM 2586 C CA . GLU A 1 335 ? -41.822 -1.158 78.147 1.00 83.50 335 GLU A CA 1
ATOM 2587 C C . GLU A 1 335 ? -41.812 -0.289 79.418 1.00 83.50 335 GLU A C 1
ATOM 2589 O O . GLU A 1 335 ? -42.284 -0.723 80.469 1.00 83.50 335 GLU A O 1
ATOM 2594 N N . ASP A 1 336 ? -41.334 0.958 79.324 1.00 84.19 336 ASP A N 1
ATOM 2595 C CA . ASP A 1 336 ? -41.304 1.911 80.442 1.00 84.19 336 ASP A CA 1
ATOM 2596 C C . ASP A 1 336 ? -42.725 2.202 80.973 1.00 84.19 336 ASP A C 1
ATOM 2598 O O . ASP A 1 336 ? -42.946 2.258 82.188 1.00 84.19 336 ASP A O 1
ATOM 2602 N N . LEU A 1 337 ? -43.707 2.359 80.074 1.00 83.31 337 LEU A N 1
ATOM 2603 C CA . LEU A 1 337 ? -45.118 2.533 80.435 1.00 83.31 337 LEU A CA 1
ATOM 2604 C C . LEU A 1 337 ? -45.710 1.271 81.074 1.00 83.31 337 LEU A C 1
ATOM 2606 O O . LEU A 1 337 ? -46.508 1.385 82.003 1.00 83.31 337 LEU A O 1
ATOM 2610 N N . GLN A 1 338 ? -45.310 0.082 80.625 1.00 82.56 338 GLN A N 1
ATOM 2611 C CA . GLN A 1 338 ? -45.752 -1.195 81.186 1.00 82.56 338 GLN A CA 1
ATOM 2612 C C . GLN A 1 338 ? -45.233 -1.381 82.613 1.00 82.56 338 GLN A C 1
ATOM 2614 O O . GLN A 1 338 ? -46.009 -1.684 83.515 1.00 82.56 338 GLN A O 1
ATOM 2619 N N . VAL A 1 339 ? -43.955 -1.072 82.853 1.00 85.19 339 VAL A N 1
ATOM 2620 C CA . VAL A 1 339 ? -43.365 -1.068 84.201 1.00 85.19 339 VAL A CA 1
ATOM 2621 C C . VAL A 1 339 ? -44.071 -0.059 85.110 1.00 85.19 339 VAL A C 1
ATOM 2623 O O . VAL A 1 339 ? -44.336 -0.352 86.279 1.00 85.19 339 VAL A O 1
ATOM 2626 N N . ALA A 1 340 ? -44.395 1.132 84.597 1.00 81.56 340 ALA A N 1
ATOM 2627 C CA . ALA A 1 340 ? -45.147 2.131 85.353 1.00 81.56 340 ALA A CA 1
ATOM 2628 C C . ALA A 1 340 ? -46.568 1.650 85.695 1.00 81.56 340 ALA A C 1
ATOM 2630 O O . ALA A 1 340 ? -47.033 1.863 86.817 1.00 81.56 340 ALA A O 1
ATOM 2631 N N . LEU A 1 341 ? -47.236 0.971 84.758 1.00 83.62 341 LEU A N 1
ATOM 2632 C CA . LEU A 1 341 ? -48.562 0.391 84.957 1.00 83.62 341 LEU A CA 1
ATOM 2633 C C . LEU A 1 341 ? -48.541 -0.722 86.012 1.00 83.62 341 LEU A C 1
ATOM 2635 O O . LEU A 1 341 ? -49.361 -0.694 86.929 1.00 83.62 341 LEU A O 1
ATOM 2639 N N . ASP A 1 342 ? -47.590 -1.654 85.929 1.00 81.12 342 ASP A N 1
ATOM 2640 C CA . ASP A 1 342 ? -47.432 -2.744 86.898 1.00 81.12 342 ASP A CA 1
ATOM 2641 C C . ASP A 1 342 ? -47.164 -2.203 88.303 1.00 81.12 342 ASP A C 1
ATOM 2643 O O . ASP A 1 342 ? -47.775 -2.645 89.277 1.00 81.12 342 ASP A O 1
ATOM 2647 N N . LYS A 1 343 ? -46.310 -1.178 88.410 1.00 86.12 343 LYS A N 1
ATOM 2648 C CA . LYS A 1 343 ? -46.046 -0.495 89.678 1.00 86.12 343 LYS A CA 1
ATOM 2649 C C . LYS A 1 343 ? -47.311 0.155 90.249 1.00 86.12 343 LYS A C 1
ATOM 2651 O O . LYS A 1 343 ? -47.588 -0.002 91.436 1.00 86.12 343 LYS A O 1
ATOM 2656 N N . ALA A 1 344 ? -48.097 0.843 89.422 1.00 77.81 344 ALA A N 1
ATOM 2657 C CA . ALA A 1 344 ? -49.351 1.461 89.854 1.00 77.81 344 ALA A CA 1
ATOM 2658 C C . ALA A 1 344 ? -50.398 0.417 90.286 1.00 77.81 344 ALA A C 1
ATOM 2660 O O . ALA A 1 344 ? -51.123 0.630 91.260 1.00 77.81 344 ALA A O 1
ATOM 2661 N N . LEU A 1 345 ? -50.470 -0.728 89.599 1.00 79.88 345 LEU A N 1
ATOM 2662 C CA . LEU A 1 345 ? -51.323 -1.850 89.997 1.00 79.88 345 LEU A CA 1
ATOM 2663 C C . LEU A 1 345 ? -50.881 -2.441 91.339 1.00 79.88 345 LEU A C 1
ATOM 2665 O O . LEU A 1 345 ? -51.727 -2.694 92.195 1.00 79.88 345 LEU A O 1
ATOM 2669 N N . GLN A 1 346 ? -49.574 -2.590 91.556 1.00 78.81 346 GLN A N 1
ATOM 2670 C CA . GLN A 1 346 ? -49.010 -3.087 92.808 1.00 78.81 346 GLN A CA 1
ATOM 2671 C C . GLN A 1 346 ? -49.294 -2.131 93.981 1.00 78.81 346 GLN A C 1
ATOM 2673 O O . GLN A 1 346 ? -49.775 -2.566 95.026 1.00 78.81 346 GLN A O 1
ATOM 2678 N N . GLU A 1 347 ? -49.110 -0.820 93.790 1.00 79.06 347 GLU A N 1
ATOM 2679 C CA . GLU A 1 347 ? -49.480 0.209 94.775 1.00 79.06 347 GLU A CA 1
ATOM 2680 C C . GLU A 1 347 ? -50.994 0.204 95.062 1.00 79.06 347 GLU A C 1
ATOM 2682 O O . GLU A 1 347 ? -51.424 0.303 96.216 1.00 79.06 347 GLU A O 1
ATOM 2687 N N . ALA A 1 348 ? -51.831 0.019 94.036 1.00 70.88 348 ALA A N 1
ATOM 2688 C CA . ALA A 1 348 ? -53.276 -0.104 94.206 1.00 70.88 348 ALA A CA 1
ATOM 2689 C C . ALA A 1 348 ? -53.670 -1.371 94.986 1.00 70.88 348 ALA A C 1
ATOM 2691 O O . ALA A 1 348 ? -54.595 -1.319 95.802 1.00 70.88 348 ALA A O 1
ATOM 2692 N N . GLU A 1 349 ? -52.987 -2.498 94.772 1.00 75.31 349 GLU A N 1
ATOM 2693 C CA . GLU A 1 349 ? -53.177 -3.733 95.538 1.00 75.31 349 GLU A CA 1
ATOM 2694 C C . GLU A 1 349 ? -52.721 -3.590 96.993 1.00 75.31 349 GLU A C 1
ATOM 2696 O O . GLU A 1 349 ? -53.442 -4.027 97.895 1.00 75.31 349 GLU A O 1
ATOM 2701 N N . GLU A 1 350 ? -51.598 -2.916 97.247 1.00 74.88 350 GLU A N 1
ATOM 2702 C CA . GLU A 1 350 ? -51.125 -2.588 98.596 1.00 74.88 350 GLU A CA 1
ATOM 2703 C C . GLU A 1 350 ? -52.121 -1.688 99.343 1.00 74.88 350 GLU A C 1
ATOM 2705 O O . GLU A 1 350 ? -52.469 -1.967 100.495 1.00 74.88 350 GLU A O 1
ATOM 2710 N N . LEU A 1 351 ? -52.676 -0.668 98.678 1.00 71.19 351 LEU A N 1
ATOM 2711 C CA . LEU A 1 351 ? -53.746 0.171 99.229 1.00 71.19 351 LEU A CA 1
ATOM 2712 C C . LEU A 1 351 ? -55.035 -0.629 99.480 1.00 71.19 351 LEU A C 1
ATOM 2714 O O . LEU A 1 351 ? -55.720 -0.411 100.484 1.00 71.19 351 LEU A O 1
ATOM 2718 N N . ARG A 1 352 ? -55.362 -1.601 98.619 1.00 64.94 352 ARG A N 1
ATOM 2719 C CA . ARG A 1 352 ? -56.506 -2.512 98.808 1.00 64.94 352 ARG A CA 1
ATOM 2720 C C . ARG A 1 352 ? -56.300 -3.448 99.999 1.00 64.94 352 ARG A C 1
ATOM 2722 O O . ARG A 1 352 ? -57.241 -3.679 100.759 1.00 64.94 352 ARG A O 1
ATOM 2729 N N . ALA A 1 353 ? -55.083 -3.953 100.185 1.00 61.97 353 ALA A N 1
ATOM 2730 C CA . ALA A 1 353 ? -54.700 -4.777 101.325 1.00 61.97 353 ALA A CA 1
ATOM 2731 C C . ALA A 1 353 ? -54.707 -3.969 102.636 1.00 61.97 353 ALA A C 1
ATOM 2733 O O . ALA A 1 353 ? -55.203 -4.456 103.654 1.00 61.97 353 ALA A O 1
ATOM 2734 N N . ALA A 1 354 ? -54.260 -2.709 102.602 1.00 57.84 354 ALA A N 1
ATOM 2735 C CA . ALA A 1 354 ? -54.341 -1.781 103.730 1.00 57.84 354 ALA A CA 1
ATOM 2736 C C . ALA A 1 354 ? -55.797 -1.435 104.100 1.00 57.84 354 ALA A C 1
ATOM 2738 O O . ALA A 1 354 ? -56.143 -1.390 105.283 1.00 57.84 354 ALA A O 1
ATOM 2739 N N . ALA A 1 355 ? -56.682 -1.276 103.109 1.00 53.34 355 ALA A N 1
ATOM 2740 C CA . ALA A 1 355 ? -58.110 -1.040 103.328 1.00 53.34 355 ALA A CA 1
ATOM 2741 C C . ALA A 1 355 ? -58.855 -2.267 103.896 1.00 53.34 355 ALA A C 1
ATOM 2743 O O . ALA A 1 355 ? -59.844 -2.108 104.611 1.00 53.34 355 ALA A O 1
ATOM 2744 N N . ALA A 1 356 ? -58.382 -3.490 103.628 1.00 51.31 356 ALA A N 1
ATOM 2745 C CA . ALA A 1 356 ? -58.982 -4.727 104.138 1.00 51.31 356 ALA A CA 1
ATOM 2746 C C . ALA A 1 356 ? -58.593 -5.065 105.597 1.00 51.31 356 ALA A C 1
ATOM 2748 O O . ALA A 1 356 ? -59.227 -5.922 106.213 1.00 51.31 356 ALA A O 1
ATOM 2749 N N . ALA A 1 357 ? -57.587 -4.390 106.170 1.00 46.81 357 ALA A N 1
ATOM 2750 C CA . ALA A 1 357 ? -57.058 -4.664 107.512 1.00 46.81 357 ALA A CA 1
ATOM 2751 C C . ALA A 1 357 ? -57.551 -3.702 108.621 1.00 46.81 357 ALA A C 1
ATOM 2753 O O . ALA A 1 357 ? -57.097 -3.816 109.761 1.00 46.81 357 ALA A O 1
ATOM 2754 N N . SER A 1 358 ? -58.484 -2.780 108.337 1.00 35.22 358 SER A N 1
ATOM 2755 C CA . SER A 1 358 ? -58.953 -1.767 109.304 1.00 35.22 358 SER A CA 1
ATOM 2756 C C . SER A 1 358 ? -60.469 -1.863 109.599 1.00 35.22 358 SER A C 1
ATOM 2758 O O . SER A 1 358 ? -61.255 -1.991 108.659 1.00 35.22 358 SER A O 1
ATOM 2760 N N . PRO A 1 359 ? -60.933 -1.812 110.872 1.00 40.25 359 PRO A N 1
ATOM 2761 C CA . PRO A 1 359 ? -62.360 -1.860 111.220 1.00 40.25 359 PRO A CA 1
ATOM 2762 C C . PRO A 1 359 ? -63.082 -0.524 110.942 1.00 40.25 359 PRO A C 1
ATOM 2764 O O . PRO A 1 359 ? -62.441 0.526 110.920 1.00 40.25 359 PRO A O 1
ATOM 2767 N N . PRO A 1 360 ? -64.426 -0.520 110.796 1.00 38.75 360 PRO A N 1
ATOM 2768 C CA . PRO A 1 360 ? -65.180 0.653 110.366 1.00 38.75 360 PRO A CA 1
ATOM 2769 C C . PRO A 1 360 ? -65.237 1.698 111.487 1.00 38.75 360 PRO A C 1
ATOM 2771 O O . PRO A 1 360 ? -65.961 1.535 112.472 1.00 38.75 360 PRO A O 1
ATOM 2774 N N . ALA A 1 361 ? -64.474 2.777 111.328 1.00 30.44 361 ALA A N 1
ATOM 2775 C CA . ALA A 1 361 ? -64.527 3.953 112.184 1.00 30.44 361 ALA A CA 1
ATOM 2776 C C . ALA A 1 361 ? -65.215 5.128 111.468 1.00 30.44 361 ALA A C 1
ATOM 2778 O O . ALA A 1 361 ? -65.201 5.252 110.248 1.00 30.44 361 ALA A O 1
ATOM 2779 N N . ALA A 1 362 ? -65.876 5.929 112.296 1.00 38.09 362 ALA A N 1
ATOM 2780 C CA . ALA A 1 362 ? -66.829 7.001 112.035 1.00 38.09 362 ALA A CA 1
ATOM 2781 C C . ALA A 1 362 ? -66.340 8.127 111.087 1.00 38.09 362 ALA A C 1
ATOM 2783 O O . ALA A 1 362 ? -65.138 8.274 110.875 1.00 38.09 362 ALA A O 1
ATOM 2784 N N . PRO A 1 363 ? -67.267 8.948 110.542 1.00 46.31 363 PRO A N 1
ATOM 2785 C CA . PRO A 1 363 ? -66.972 9.912 109.493 1.00 46.31 363 PRO A CA 1
ATOM 2786 C C . PRO A 1 363 ? -66.232 11.112 110.082 1.00 46.31 363 PRO A C 1
ATOM 2788 O O . PRO A 1 363 ? -66.760 11.822 110.939 1.00 46.31 363 PRO A O 1
ATOM 2791 N N . VAL A 1 364 ? -65.014 11.335 109.605 1.00 37.97 364 VAL A N 1
ATOM 2792 C CA . VAL A 1 364 ? -64.258 12.565 109.825 1.00 37.97 364 VAL A CA 1
ATOM 2793 C C . VAL A 1 364 ? -63.912 13.110 108.446 1.00 37.97 364 VAL A C 1
ATOM 2795 O O . VAL A 1 364 ? -63.481 12.376 107.559 1.00 37.97 364 VAL A O 1
ATOM 2798 N N . GLU A 1 365 ? -64.240 14.381 108.246 1.00 49.84 365 GLU A N 1
ATOM 2799 C CA . GLU A 1 365 ? -63.957 15.143 107.038 1.00 49.84 365 GLU A CA 1
ATOM 2800 C C . GLU A 1 365 ? -62.443 15.245 106.819 1.00 49.84 365 GLU A C 1
ATOM 2802 O O . GLU A 1 365 ? -61.796 16.121 107.384 1.00 49.84 365 GLU A O 1
ATOM 2807 N N . ASP A 1 366 ? -61.884 14.384 105.972 1.00 44.88 366 ASP A N 1
ATOM 2808 C CA . ASP A 1 366 ? -60.491 14.501 105.552 1.00 44.88 366 ASP A CA 1
ATOM 2809 C C . ASP A 1 366 ? -60.423 15.080 104.138 1.00 44.88 366 ASP A C 1
ATOM 2811 O O . ASP A 1 366 ? -60.478 14.386 103.121 1.00 44.88 366 ASP A O 1
ATOM 2815 N N . ALA A 1 367 ? -60.267 16.404 104.087 1.00 54.78 367 ALA A N 1
ATOM 2816 C CA . ALA A 1 367 ? -59.963 17.161 102.875 1.00 54.78 367 ALA A CA 1
ATOM 2817 C C . ALA A 1 367 ? -58.683 16.669 102.159 1.00 54.78 367 ALA A C 1
ATOM 2819 O O . ALA A 1 367 ? -58.506 16.942 100.974 1.00 54.78 367 ALA A O 1
ATOM 2820 N N . GLN A 1 368 ? -57.821 15.904 102.840 1.00 52.47 368 GLN A N 1
ATOM 2821 C CA . GLN A 1 368 ? -56.639 15.270 102.246 1.00 52.47 368 GLN A CA 1
ATOM 2822 C C . GLN A 1 368 ? -56.979 14.093 101.321 1.00 52.47 368 GLN A C 1
ATOM 2824 O O . GLN A 1 368 ? -56.408 14.009 100.240 1.00 52.47 368 GLN A O 1
ATOM 2829 N N . ALA A 1 369 ? -57.968 13.258 101.655 1.00 56.38 369 ALA A N 1
ATOM 2830 C CA . ALA A 1 369 ? -58.366 12.143 100.787 1.00 56.38 369 ALA A CA 1
ATOM 2831 C C . ALA A 1 369 ? -59.091 12.620 99.512 1.00 56.38 369 ALA A C 1
ATOM 2833 O O . ALA A 1 369 ? -59.064 11.956 98.476 1.00 56.38 369 ALA A O 1
ATOM 2834 N N . ALA A 1 370 ? -59.738 13.791 99.568 1.00 60.31 370 ALA A N 1
ATOM 2835 C CA . ALA A 1 370 ? -60.298 14.444 98.387 1.00 60.31 370 ALA A CA 1
ATOM 2836 C C . ALA A 1 370 ? -59.202 15.052 97.492 1.00 60.31 370 ALA A C 1
ATOM 2838 O O . ALA A 1 370 ? -59.296 14.934 96.273 1.00 60.31 370 ALA A O 1
ATOM 2839 N N . ALA A 1 371 ? -58.154 15.636 98.086 1.00 64.88 371 ALA A N 1
ATOM 2840 C CA . ALA A 1 371 ? -57.023 16.196 97.350 1.00 64.88 371 ALA A CA 1
ATOM 2841 C C . ALA A 1 371 ? -56.212 15.113 96.620 1.00 64.88 371 ALA A C 1
ATOM 2843 O O . ALA A 1 371 ? -55.993 15.240 95.422 1.00 64.88 371 ALA A O 1
ATOM 2844 N N . GLU A 1 372 ? -55.870 14.006 97.286 1.00 72.25 372 GLU A N 1
ATOM 2845 C CA .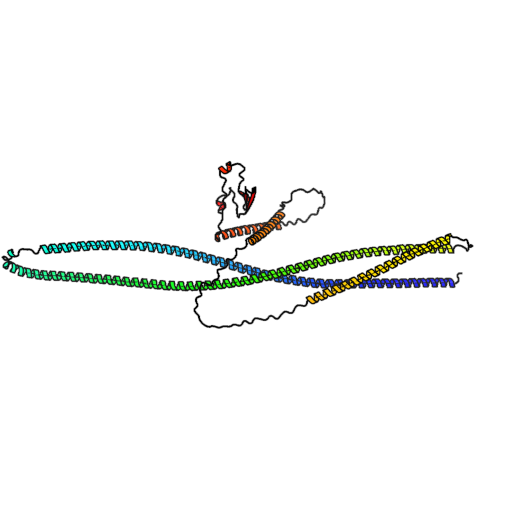 GLU A 1 372 ? -55.151 12.882 96.656 1.00 72.25 372 GLU A CA 1
ATOM 2846 C C . GLU A 1 372 ? -55.972 12.225 95.538 1.00 72.25 372 GLU A C 1
ATOM 2848 O O . GLU A 1 372 ? -55.448 11.834 94.497 1.00 72.25 372 GLU A O 1
ATOM 2853 N N . ARG A 1 373 ? -57.299 12.166 95.700 1.00 71.12 373 ARG A N 1
ATOM 2854 C CA . ARG A 1 373 ? -58.192 11.659 94.655 1.00 71.12 373 ARG A CA 1
ATOM 2855 C C . ARG A 1 373 ? -58.272 12.592 93.447 1.00 71.12 373 ARG A C 1
ATOM 2857 O O . ARG A 1 373 ? -58.494 12.112 92.337 1.00 71.12 373 ARG A O 1
ATOM 2864 N N . ASP A 1 374 ? -58.155 13.900 93.645 1.00 73.56 374 ASP A N 1
ATOM 2865 C CA . ASP A 1 374 ? -58.155 14.867 92.549 1.00 73.56 374 ASP A CA 1
ATOM 2866 C C . ASP A 1 374 ? -56.771 14.990 91.884 1.00 73.56 374 ASP A C 1
ATOM 2868 O O . ASP A 1 374 ? -56.721 15.230 90.678 1.00 73.56 374 ASP A O 1
ATOM 2872 N N . GLU A 1 375 ? -55.680 14.722 92.611 1.00 77.12 375 GLU A N 1
ATOM 2873 C CA . GLU A 1 375 ? -54.321 14.534 92.072 1.00 77.12 375 GLU A CA 1
ATOM 2874 C C . GLU A 1 375 ? -54.269 13.301 91.153 1.00 77.12 375 GLU A C 1
ATOM 2876 O O . GLU A 1 375 ? -53.957 13.428 89.972 1.00 77.12 375 GLU A O 1
ATOM 2881 N N . LEU A 1 376 ? -54.731 12.136 91.630 1.00 75.00 376 LEU A N 1
ATOM 2882 C CA . LEU A 1 376 ? -54.775 10.899 90.835 1.00 75.00 376 LEU A CA 1
ATOM 2883 C C . LEU A 1 376 ? -55.683 11.013 89.603 1.00 75.00 376 LEU A C 1
ATOM 2885 O O . LEU A 1 376 ? -55.407 10.422 88.562 1.00 75.00 376 LEU A O 1
ATOM 2889 N N . LYS A 1 377 ? -56.777 11.782 89.676 1.00 76.50 377 LYS A N 1
ATOM 2890 C CA . LYS A 1 377 ? -57.602 12.072 88.488 1.00 76.50 377 LYS A CA 1
ATOM 2891 C C . LYS A 1 377 ? -56.877 12.956 87.481 1.00 76.50 377 LYS A C 1
ATOM 2893 O O . LYS A 1 377 ? -57.169 12.839 86.295 1.00 76.50 377 LYS A O 1
ATOM 2898 N N . ARG A 1 378 ? -56.005 13.854 87.945 1.00 77.75 378 ARG A N 1
ATOM 2899 C CA . ARG A 1 378 ? -55.174 14.696 87.083 1.00 77.75 378 ARG A CA 1
ATOM 2900 C C . ARG A 1 378 ? -54.123 13.852 86.381 1.00 77.75 378 ARG A C 1
ATOM 2902 O O . ARG A 1 378 ? -54.082 13.871 85.162 1.00 77.75 378 ARG A O 1
ATOM 2909 N N . GLU A 1 379 ? -53.397 13.025 87.125 1.00 81.25 379 GLU A N 1
ATOM 2910 C CA . GLU A 1 379 ? -52.407 12.105 86.556 1.00 81.25 379 GLU A CA 1
ATOM 2911 C C . GLU A 1 379 ? -53.046 11.119 85.567 1.00 81.25 379 GLU A C 1
ATOM 2913 O O . GLU A 1 379 ? -52.499 10.862 84.499 1.00 81.25 379 GLU A O 1
ATOM 2918 N N . LEU A 1 380 ? -54.253 10.623 85.861 1.00 74.94 380 LEU A N 1
ATOM 2919 C CA . LEU A 1 380 ? -54.985 9.736 84.954 1.00 74.94 380 LEU A CA 1
ATOM 2920 C C . LEU A 1 380 ? -55.544 10.464 83.719 1.00 74.94 380 LEU A C 1
ATOM 2922 O O . LEU A 1 380 ? -55.728 9.837 82.676 1.00 74.94 380 LEU A O 1
ATOM 2926 N N . ALA A 1 381 ? -55.820 11.768 83.819 1.00 78.69 381 ALA A N 1
ATOM 2927 C CA . ALA A 1 381 ? -56.171 12.599 82.669 1.00 78.69 381 ALA A CA 1
ATOM 2928 C C . ALA A 1 381 ? -54.941 12.863 81.790 1.00 78.69 381 ALA A C 1
ATOM 2930 O O . ALA A 1 381 ? -55.011 12.628 80.587 1.00 78.69 381 ALA A O 1
ATOM 2931 N N . ASP A 1 382 ? -53.806 13.219 82.393 1.00 79.12 382 ASP A N 1
ATOM 2932 C CA . ASP A 1 382 ? -52.545 13.458 81.686 1.00 79.12 382 ASP A CA 1
ATOM 2933 C C . ASP A 1 382 ? -52.038 12.175 80.998 1.00 79.12 382 ASP A C 1
ATOM 2935 O O . ASP A 1 382 ? -51.621 12.207 79.840 1.00 79.12 382 ASP A O 1
ATOM 2939 N N . ALA A 1 383 ? -52.156 11.014 81.654 1.00 74.50 383 ALA A N 1
ATOM 2940 C CA . ALA A 1 383 ? -51.832 9.718 81.055 1.00 74.50 383 ALA A CA 1
ATOM 2941 C C . ALA A 1 383 ? -52.760 9.367 79.879 1.00 74.50 383 ALA A C 1
ATOM 2943 O O . ALA A 1 383 ? -52.313 8.800 78.882 1.00 74.50 383 ALA A O 1
ATOM 2944 N N . ARG A 1 384 ? -54.049 9.725 79.962 1.00 79.56 384 ARG A N 1
ATOM 2945 C CA . ARG A 1 384 ? -55.004 9.547 78.858 1.00 79.56 384 ARG A CA 1
ATOM 2946 C C . ARG A 1 384 ? -54.688 10.440 77.669 1.00 79.56 384 ARG A C 1
ATOM 2948 O O . ARG A 1 384 ? -54.801 9.973 76.539 1.00 79.56 384 ARG A O 1
ATOM 2955 N N . ASP A 1 385 ? -54.300 11.683 77.920 1.00 81.31 385 ASP A N 1
ATOM 2956 C CA . ASP A 1 385 ? -53.920 12.617 76.866 1.00 81.31 385 ASP A CA 1
ATOM 2957 C C . ASP A 1 385 ? -52.601 12.181 76.203 1.00 81.31 385 ASP A C 1
ATOM 2959 O O . ASP A 1 385 ? -52.527 12.158 74.978 1.00 81.31 385 ASP A O 1
ATOM 2963 N N . SER A 1 386 ? -51.619 11.689 76.972 1.00 80.00 386 SER A N 1
ATOM 2964 C CA . SER A 1 386 ? -50.404 11.060 76.419 1.00 80.00 386 SER A CA 1
ATOM 2965 C C . SER A 1 386 ? -50.696 9.803 75.595 1.00 80.00 386 SER A C 1
ATOM 2967 O O . SER A 1 386 ? -50.091 9.603 74.543 1.00 80.00 386 SER A O 1
ATOM 2969 N N . LEU A 1 387 ? -51.627 8.950 76.038 1.00 75.81 387 LEU A N 1
ATOM 2970 C CA . LEU A 1 387 ? -52.027 7.767 75.271 1.00 75.81 387 LEU A CA 1
ATOM 2971 C C . LEU A 1 387 ? -52.710 8.172 73.960 1.00 75.81 387 LEU A C 1
ATOM 2973 O O . LEU A 1 387 ? -52.457 7.576 72.919 1.00 75.81 387 LEU A O 1
ATOM 2977 N N . ARG A 1 388 ? -53.558 9.203 74.000 1.00 84.81 388 ARG A N 1
ATOM 2978 C CA . ARG A 1 388 ? -54.221 9.738 72.812 1.00 84.81 388 ARG A CA 1
ATOM 2979 C C . ARG A 1 388 ? -53.214 10.301 71.811 1.00 84.81 388 ARG A C 1
ATOM 2981 O O . ARG A 1 388 ? -53.321 9.992 70.633 1.00 84.81 388 ARG A O 1
ATOM 2988 N N . GLU A 1 389 ? -52.229 11.061 72.278 1.00 84.12 389 GLU A N 1
ATOM 2989 C CA . GLU A 1 389 ? -51.164 11.608 71.431 1.00 84.12 389 GLU A CA 1
ATOM 2990 C C . GLU A 1 389 ? -50.315 10.489 70.798 1.00 84.12 389 GLU A C 1
ATOM 2992 O O . GLU A 1 389 ? -49.948 10.571 69.628 1.00 84.12 389 GLU A O 1
ATOM 2997 N N . ALA A 1 390 ? -50.065 9.395 71.528 1.00 74.69 390 ALA A N 1
ATOM 2998 C CA . ALA A 1 390 ? -49.382 8.219 70.988 1.00 74.69 390 ALA A CA 1
ATOM 2999 C C . ALA A 1 390 ? -50.214 7.471 69.928 1.00 74.69 390 ALA A C 1
ATOM 3001 O O . ALA A 1 390 ? -49.652 7.010 68.937 1.00 74.69 390 ALA A O 1
ATOM 3002 N N . VAL A 1 391 ? -51.536 7.372 70.108 1.00 80.38 391 VAL A N 1
ATOM 3003 C CA . VAL A 1 391 ? -52.444 6.774 69.112 1.00 80.38 391 VAL A CA 1
ATOM 3004 C C . VAL A 1 391 ? -52.519 7.641 67.855 1.00 80.38 391 VAL A C 1
ATOM 3006 O O . VAL A 1 391 ? -52.384 7.115 66.757 1.00 80.38 391 VAL A O 1
ATOM 3009 N N . GLU A 1 392 ? -52.645 8.962 68.000 1.00 84.69 392 GLU A N 1
ATOM 3010 C CA . GLU A 1 392 ? -52.639 9.895 66.863 1.00 84.69 392 GLU A CA 1
ATOM 3011 C C . GLU A 1 392 ? -51.301 9.837 66.093 1.00 84.69 392 GLU A C 1
ATOM 3013 O O . GLU A 1 392 ? -51.287 9.899 64.865 1.00 84.69 392 GLU A O 1
ATOM 3018 N N . ALA A 1 393 ? -50.173 9.638 66.787 1.00 78.62 393 ALA A N 1
ATOM 3019 C CA . ALA A 1 393 ? -48.875 9.421 66.146 1.00 78.62 393 ALA A CA 1
ATOM 3020 C C . ALA A 1 393 ? -48.783 8.071 65.407 1.00 78.62 393 ALA A C 1
ATOM 3022 O O . ALA A 1 393 ? -48.189 8.009 64.333 1.00 78.62 393 ALA A O 1
ATOM 3023 N N . ALA A 1 394 ? -49.370 7.000 65.948 1.00 74.12 394 ALA A N 1
ATOM 3024 C CA . ALA A 1 394 ? -49.401 5.695 65.287 1.00 74.12 394 ALA A CA 1
ATOM 3025 C C . ALA A 1 394 ? -50.266 5.715 64.014 1.00 74.12 394 ALA A C 1
ATOM 3027 O O . ALA A 1 394 ? -49.844 5.200 62.981 1.00 74.12 394 ALA A O 1
ATOM 3028 N N . GLU A 1 395 ? -51.427 6.378 64.055 1.00 83.88 395 GLU A N 1
ATOM 3029 C CA . GLU A 1 395 ? -52.284 6.578 62.877 1.00 83.88 395 GLU A CA 1
ATOM 3030 C C . GLU A 1 395 ? -51.573 7.394 61.781 1.00 83.88 395 GLU A C 1
ATOM 3032 O O . GLU A 1 395 ? -51.725 7.106 60.594 1.00 83.88 395 GLU A O 1
ATOM 3037 N N . ALA A 1 396 ? -50.751 8.383 62.156 1.00 81.69 396 ALA A N 1
ATOM 3038 C CA . ALA A 1 396 ? -49.944 9.142 61.198 1.00 81.69 396 ALA A CA 1
ATOM 3039 C C . ALA A 1 396 ? -48.865 8.279 60.514 1.00 81.69 396 ALA A C 1
ATOM 3041 O O . ALA A 1 396 ? -48.637 8.427 59.315 1.00 81.69 396 ALA A O 1
ATOM 3042 N N . ILE A 1 397 ? -48.242 7.352 61.249 1.00 79.31 397 ILE A N 1
ATOM 3043 C CA . ILE A 1 397 ? -47.247 6.418 60.696 1.00 79.31 397 ILE A CA 1
ATOM 3044 C C . ILE A 1 397 ? -47.906 5.422 59.730 1.00 79.31 397 ILE A C 1
ATOM 3046 O O . ILE A 1 397 ? -47.350 5.149 58.667 1.00 79.31 397 ILE A O 1
ATOM 3050 N N . GLU A 1 398 ? -49.097 4.901 60.046 1.00 79.19 398 GLU A N 1
ATOM 3051 C CA . GLU A 1 398 ? -49.841 4.052 59.099 1.00 79.19 398 GLU A CA 1
ATOM 3052 C C . GLU A 1 398 ? -50.220 4.806 57.819 1.00 79.19 398 GLU A C 1
ATOM 3054 O O . GLU A 1 398 ? -50.157 4.236 56.727 1.00 79.19 398 GLU A O 1
ATOM 3059 N N . ALA A 1 399 ? -50.563 6.093 57.926 1.00 82.25 399 ALA A N 1
ATOM 3060 C CA . ALA A 1 399 ? -50.842 6.921 56.759 1.00 82.25 399 ALA A CA 1
ATOM 3061 C C . ALA A 1 399 ? -49.597 7.111 55.870 1.00 82.25 399 ALA A C 1
ATOM 3063 O O . ALA A 1 399 ? -49.703 6.957 54.653 1.00 82.25 399 ALA A O 1
ATOM 3064 N N . GLU A 1 400 ? -48.422 7.380 56.454 1.00 84.62 400 GLU A N 1
ATOM 3065 C CA . GLU A 1 400 ? -47.156 7.465 55.702 1.00 84.62 400 GLU A CA 1
ATOM 3066 C C . GLU A 1 400 ? -46.783 6.125 55.052 1.00 84.62 400 GLU A C 1
ATOM 3068 O O . GLU A 1 400 ? -46.358 6.098 53.897 1.00 84.62 400 GLU A O 1
ATOM 3073 N N . LYS A 1 401 ? -47.001 4.998 55.744 1.00 83.44 401 LYS A N 1
ATOM 3074 C CA . LYS A 1 401 ? -46.779 3.660 55.176 1.00 83.44 401 LYS A CA 1
ATOM 3075 C C . LYS A 1 401 ? -47.631 3.430 53.922 1.00 83.44 401 LYS A C 1
ATOM 3077 O O . LYS A 1 401 ? -47.109 2.953 52.918 1.00 83.44 401 LYS A O 1
ATOM 3082 N N . GLY A 1 402 ? -48.907 3.820 53.952 1.00 82.50 402 GLY A N 1
ATOM 3083 C CA . GLY A 1 402 ? -49.790 3.718 52.787 1.00 82.50 402 GLY A CA 1
ATOM 3084 C C . GLY A 1 402 ? -49.351 4.593 51.603 1.00 82.50 402 GLY A C 1
ATOM 3085 O O . GLY A 1 402 ? -49.527 4.203 50.450 1.00 82.50 402 GLY A O 1
ATOM 3086 N N . GLU A 1 403 ? -48.747 5.756 51.862 1.00 85.00 403 GLU A N 1
ATOM 3087 C CA . GLU A 1 403 ? -48.209 6.632 50.812 1.00 85.00 403 GLU A CA 1
ATOM 3088 C C . GLU A 1 403 ? -46.945 6.037 50.162 1.00 85.00 403 GLU A C 1
ATOM 3090 O O . GLU A 1 403 ? -46.793 6.101 48.942 1.00 85.00 403 GLU A O 1
ATOM 3095 N N . ILE A 1 404 ? -46.088 5.377 50.950 1.00 78.25 404 ILE A N 1
ATOM 3096 C CA . ILE A 1 404 ? -44.913 4.641 50.451 1.00 78.25 404 ILE A CA 1
ATOM 3097 C C . ILE A 1 404 ? -45.336 3.429 49.608 1.00 78.25 404 ILE A C 1
ATOM 3099 O O . ILE A 1 404 ? -44.795 3.214 48.525 1.00 78.25 404 ILE A O 1
ATOM 3103 N N . GLU A 1 405 ? -46.326 2.655 50.059 1.00 83.06 405 GLU A N 1
ATOM 3104 C CA . GLU A 1 405 ? -46.861 1.521 49.289 1.00 83.06 405 GLU A CA 1
ATOM 3105 C C . GLU A 1 405 ? -47.456 1.973 47.945 1.00 83.06 405 GLU A C 1
ATOM 3107 O O . GLU A 1 405 ? -47.246 1.321 46.922 1.00 83.06 405 GLU A O 1
ATOM 3112 N N . ALA A 1 406 ? -48.127 3.129 47.911 1.00 84.19 406 ALA A N 1
ATOM 3113 C CA . ALA A 1 406 ? -48.631 3.712 46.669 1.00 84.19 406 ALA A CA 1
ATOM 3114 C C . ALA A 1 406 ? -47.503 4.146 45.713 1.00 84.19 406 ALA A C 1
ATOM 3116 O O . ALA A 1 406 ? -47.608 3.918 44.508 1.00 84.19 406 ALA A O 1
ATOM 3117 N N . GLN A 1 407 ? -46.419 4.734 46.233 1.00 85.19 407 GLN A N 1
ATOM 3118 C CA . GLN A 1 407 ? -45.246 5.109 45.430 1.00 85.19 407 GLN A CA 1
ATOM 3119 C C . GLN A 1 407 ? -44.523 3.884 44.855 1.00 85.19 407 GLN A C 1
ATOM 3121 O O . GLN A 1 407 ? -44.113 3.903 43.695 1.00 85.19 407 GLN A O 1
ATOM 3126 N N . ASN A 1 408 ? -44.407 2.803 45.629 1.00 77.31 408 ASN A N 1
ATOM 3127 C CA . ASN A 1 408 ? -43.818 1.554 45.146 1.00 77.31 408 ASN A CA 1
ATOM 3128 C C . ASN A 1 408 ? -44.658 0.926 44.026 1.00 77.31 408 ASN A C 1
ATOM 3130 O O . ASN A 1 408 ? -44.102 0.517 43.010 1.00 77.31 408 ASN A O 1
ATOM 3134 N N . ALA A 1 409 ? -45.988 0.938 44.150 1.00 85.81 409 ALA A N 1
ATOM 3135 C CA . ALA A 1 409 ? -46.873 0.463 43.086 1.00 85.81 409 ALA A CA 1
ATOM 3136 C C . ALA A 1 409 ? -46.749 1.293 41.788 1.00 85.81 409 ALA A C 1
ATOM 3138 O O . ALA A 1 409 ? -46.873 0.754 40.689 1.00 85.81 409 ALA A O 1
ATOM 3139 N N . GLU A 1 410 ? -46.493 2.602 41.891 1.00 89.06 410 GLU A N 1
ATOM 3140 C CA . GLU A 1 410 ? -46.247 3.467 40.727 1.00 89.06 410 GLU A CA 1
ATOM 3141 C C . GLU A 1 410 ? -44.898 3.157 40.051 1.00 89.06 410 GLU A C 1
ATOM 3143 O O . GLU A 1 410 ? -44.815 3.130 38.821 1.00 89.06 410 GLU A O 1
ATOM 3148 N N . LEU A 1 411 ? -43.853 2.858 40.832 1.00 84.00 411 LEU A N 1
ATOM 3149 C CA . LEU A 1 411 ? -42.551 2.434 40.306 1.00 84.00 411 LEU A CA 1
ATOM 3150 C C . LEU A 1 411 ? -42.622 1.080 39.591 1.00 84.00 411 LEU A C 1
ATOM 3152 O O . LEU A 1 411 ? -42.084 0.952 38.493 1.00 84.00 411 LEU A O 1
ATOM 3156 N N . GLU A 1 412 ? -43.319 0.094 40.161 1.00 86.50 412 GLU A N 1
ATOM 3157 C CA . GLU A 1 412 ? -43.529 -1.209 39.512 1.00 86.50 412 GLU A CA 1
ATOM 3158 C C . GLU A 1 412 ? -44.261 -1.067 38.168 1.00 86.50 412 GLU A C 1
ATOM 3160 O O . GLU A 1 412 ? -43.908 -1.725 37.188 1.00 86.50 412 GLU A O 1
ATOM 3165 N N . ALA A 1 413 ? -45.232 -0.152 38.078 1.00 88.25 413 ALA A N 1
ATOM 3166 C CA . ALA A 1 413 ? -45.914 0.139 36.820 1.00 88.25 413 ALA A CA 1
ATOM 3167 C C . ALA A 1 413 ? -44.965 0.734 35.759 1.00 88.25 413 ALA A C 1
ATOM 3169 O O . ALA A 1 413 ? -45.024 0.335 34.595 1.00 88.25 413 ALA A O 1
ATOM 3170 N N . LEU A 1 414 ? -44.070 1.651 36.148 1.00 88.06 414 LEU A N 1
ATOM 3171 C CA . LEU A 1 414 ? -43.072 2.240 35.243 1.00 88.06 414 LEU A CA 1
ATOM 3172 C C . LEU A 1 414 ? -42.046 1.214 34.747 1.00 88.06 414 LEU A C 1
ATOM 3174 O O . LEU A 1 414 ? -41.652 1.261 33.581 1.00 88.06 414 LEU A O 1
ATOM 3178 N N . ILE A 1 415 ? -41.633 0.280 35.609 1.00 79.94 415 ILE A N 1
ATOM 3179 C CA . ILE A 1 415 ? -40.750 -0.830 35.226 1.00 79.94 415 ILE A CA 1
ATOM 3180 C C . ILE A 1 415 ? -41.433 -1.687 34.153 1.00 79.94 415 ILE A C 1
ATOM 3182 O O . ILE A 1 415 ? -40.846 -1.916 33.095 1.00 79.94 415 ILE A O 1
ATOM 3186 N N . GLY A 1 416 ? -42.706 -2.044 34.348 1.00 85.88 416 GLY A N 1
ATOM 3187 C CA . GLY A 1 416 ? -43.471 -2.794 33.348 1.00 85.88 416 GLY A CA 1
ATOM 3188 C C . GLY A 1 416 ? -43.625 -2.064 32.002 1.00 85.88 416 GLY A C 1
ATOM 3189 O O . GLY A 1 416 ? -43.597 -2.696 30.944 1.00 85.88 416 GLY A O 1
ATOM 3190 N N . GLU A 1 417 ? -43.748 -0.731 31.997 1.00 87.25 417 GLU A N 1
ATOM 3191 C CA . GLU A 1 417 ? -43.773 0.056 30.753 1.00 87.25 417 GLU A CA 1
ATOM 3192 C C . GLU A 1 417 ? -42.421 0.049 30.014 1.00 87.25 417 GLU A C 1
ATOM 3194 O O . GLU A 1 417 ? -42.392 -0.026 28.780 1.00 87.25 417 GLU A O 1
ATOM 3199 N N . LEU A 1 418 ? -41.302 0.096 30.744 1.00 78.06 418 LEU A N 1
ATOM 3200 C CA . LEU A 1 418 ? -39.947 0.017 30.183 1.00 78.06 418 LEU A CA 1
ATOM 3201 C C . LEU A 1 418 ? -39.643 -1.367 29.593 1.00 78.06 418 LEU A C 1
ATOM 3203 O O . LEU A 1 418 ? -39.076 -1.463 28.500 1.00 78.06 418 LEU A O 1
ATOM 3207 N N . GLU A 1 419 ? -40.061 -2.433 30.270 1.00 80.94 419 GLU A N 1
ATOM 3208 C CA . GLU A 1 419 ? -39.943 -3.808 29.772 1.00 80.94 419 GLU A CA 1
ATOM 3209 C C . GLU A 1 419 ? -40.755 -4.003 28.483 1.00 80.94 419 GLU A C 1
ATOM 3211 O O . GLU A 1 419 ? -40.240 -4.494 27.479 1.00 80.94 419 GLU A O 1
ATOM 3216 N N . ALA A 1 420 ? -41.990 -3.497 28.436 1.00 78.50 420 ALA A N 1
ATOM 3217 C CA . ALA A 1 420 ? -42.801 -3.556 27.221 1.00 78.50 420 ALA A CA 1
ATOM 3218 C C . ALA A 1 420 ? -42.189 -2.750 26.054 1.00 78.50 420 ALA A C 1
ATOM 3220 O O . ALA A 1 420 ? -42.272 -3.157 24.891 1.00 78.50 420 ALA A O 1
ATOM 3221 N N . ALA A 1 421 ? -41.566 -1.601 26.338 1.00 76.06 421 ALA A N 1
ATOM 3222 C CA . ALA A 1 421 ? -40.910 -0.776 25.324 1.00 76.06 421 ALA A CA 1
ATOM 3223 C C . ALA A 1 421 ? -39.630 -1.424 24.770 1.00 76.06 421 ALA A C 1
ATOM 3225 O O . ALA A 1 421 ? -39.359 -1.327 23.569 1.00 76.06 421 ALA A O 1
ATOM 3226 N N . THR A 1 422 ? -38.856 -2.097 25.622 1.00 73.06 422 THR A N 1
ATOM 3227 C CA . THR A 1 422 ? -37.650 -2.829 25.210 1.00 73.06 422 THR A CA 1
ATOM 3228 C C . THR A 1 422 ? -37.999 -4.082 24.408 1.00 73.06 422 THR A C 1
ATOM 3230 O O . THR A 1 422 ? -37.379 -4.324 23.371 1.00 73.06 422 THR A O 1
ATOM 3233 N N . GLU A 1 423 ? -39.059 -4.804 24.778 1.00 75.81 423 GLU A N 1
ATOM 3234 C CA . GLU A 1 423 ? -39.563 -5.945 24.004 1.00 75.81 423 GLU A CA 1
ATOM 3235 C C . GLU A 1 423 ? -40.102 -5.513 22.625 1.00 75.81 423 GLU A C 1
ATOM 3237 O O . GLU A 1 423 ? -39.823 -6.156 21.610 1.00 75.81 423 GLU A O 1
ATOM 3242 N N . ALA A 1 424 ? -40.775 -4.359 22.539 1.00 72.69 424 ALA A N 1
ATOM 3243 C CA . ALA A 1 424 ? -41.220 -3.786 21.265 1.00 72.69 424 ALA A CA 1
ATOM 3244 C C . ALA A 1 424 ? -40.060 -3.308 20.366 1.00 72.69 424 ALA A C 1
ATOM 3246 O O . ALA A 1 424 ? -40.172 -3.341 19.139 1.00 72.69 424 ALA A O 1
ATOM 3247 N N . ALA A 1 425 ? -38.938 -2.871 20.947 1.00 67.00 425 ALA A N 1
ATOM 3248 C CA . ALA A 1 425 ? -37.742 -2.476 20.199 1.00 67.00 425 ALA A CA 1
ATOM 3249 C C . ALA A 1 425 ? -36.925 -3.680 19.689 1.00 67.00 425 ALA A C 1
ATOM 3251 O O . ALA A 1 425 ? -36.167 -3.543 18.725 1.00 67.00 425 ALA A O 1
ATOM 3252 N N . ALA A 1 426 ? -37.098 -4.856 20.298 1.00 60.75 426 ALA A N 1
ATOM 3253 C CA . ALA A 1 426 ? -36.414 -6.091 19.925 1.00 60.75 426 ALA A CA 1
ATOM 3254 C C . ALA A 1 426 ? -37.049 -6.823 18.724 1.00 60.75 426 ALA A C 1
ATOM 3256 O O . ALA A 1 426 ? -36.498 -7.828 18.271 1.00 60.75 426 ALA A O 1
ATOM 3257 N N . GLU A 1 427 ? -38.168 -6.340 18.164 1.00 53.81 427 GLU A N 1
ATOM 3258 C CA . GLU A 1 427 ? -38.794 -6.956 16.989 1.00 53.81 427 GLU A CA 1
ATOM 3259 C C . GLU A 1 427 ? -37.955 -6.675 15.715 1.00 53.81 427 GLU A C 1
ATOM 3261 O O . GLU A 1 427 ? -37.863 -5.532 15.250 1.00 53.81 427 GLU A O 1
ATOM 3266 N N . PRO A 1 428 ? -37.305 -7.692 15.111 1.00 49.00 428 PRO A N 1
ATOM 3267 C CA . PRO A 1 428 ? -36.370 -7.474 14.018 1.00 49.00 428 PRO A CA 1
ATOM 3268 C C . PRO A 1 428 ? -37.116 -7.059 12.747 1.00 49.00 428 PRO A C 1
ATOM 3270 O O . PRO A 1 428 ? -37.870 -7.837 12.155 1.00 49.00 428 PRO A O 1
ATOM 3273 N N . ALA A 1 429 ? -36.857 -5.834 12.285 1.00 45.12 429 ALA A N 1
ATOM 3274 C CA . ALA A 1 429 ? -37.342 -5.329 11.007 1.00 45.12 429 ALA A CA 1
ATOM 3275 C C . ALA A 1 429 ? -37.012 -6.319 9.874 1.00 45.12 429 ALA A C 1
ATOM 3277 O O . ALA A 1 429 ? -35.850 -6.589 9.556 1.00 45.12 429 ALA A O 1
ATOM 3278 N N . ALA A 1 430 ? -38.064 -6.872 9.267 1.00 44.84 430 ALA A N 1
ATOM 3279 C CA . ALA A 1 430 ? -37.974 -7.878 8.220 1.00 44.84 430 ALA A CA 1
ATOM 3280 C C . ALA A 1 430 ? -37.044 -7.436 7.065 1.00 44.84 430 ALA A C 1
ATOM 3282 O O . ALA A 1 430 ? -37.151 -6.307 6.574 1.00 44.84 430 ALA A O 1
ATOM 3283 N N . PRO A 1 431 ? -36.158 -8.319 6.567 1.00 44.69 431 PRO A N 1
ATOM 3284 C CA . PRO A 1 431 ? -35.206 -7.966 5.524 1.00 44.69 431 PRO A CA 1
ATOM 3285 C C . PRO A 1 431 ? -35.918 -7.697 4.191 1.00 44.69 431 PRO A C 1
ATOM 3287 O O . PRO A 1 431 ? -36.565 -8.571 3.609 1.00 44.69 431 PRO A O 1
ATOM 3290 N N . ALA A 1 432 ? -35.761 -6.474 3.678 1.00 40.38 432 ALA A N 1
ATOM 3291 C CA . ALA A 1 432 ? -36.268 -6.064 2.374 1.00 40.38 432 ALA A CA 1
ATOM 3292 C C . ALA A 1 432 ? -35.713 -6.955 1.232 1.00 40.38 432 ALA A C 1
ATOM 3294 O O . ALA A 1 432 ? -34.527 -7.309 1.227 1.00 40.38 432 ALA A O 1
ATOM 3295 N N . PRO A 1 433 ? -36.533 -7.306 0.223 1.00 41.66 433 PRO A N 1
ATOM 3296 C CA . PRO A 1 433 ? -36.133 -8.218 -0.843 1.00 41.66 433 PRO A CA 1
ATOM 3297 C C . PRO A 1 433 ? -35.100 -7.574 -1.781 1.00 41.66 433 PRO A C 1
ATOM 3299 O O . PRO A 1 433 ? -35.383 -6.616 -2.502 1.00 41.66 433 PRO A O 1
ATOM 3302 N N . ARG A 1 434 ? -33.890 -8.147 -1.809 1.00 39.22 434 ARG A N 1
ATOM 3303 C CA . ARG A 1 434 ? -32.804 -7.777 -2.731 1.00 39.22 434 ARG A CA 1
ATOM 3304 C C . ARG A 1 434 ? -33.199 -8.077 -4.182 1.00 39.22 434 ARG A C 1
ATOM 3306 O O . ARG A 1 434 ? -33.191 -9.230 -4.615 1.00 39.22 434 ARG A O 1
ATOM 3313 N N . GLN A 1 435 ? -33.494 -7.034 -4.956 1.00 36.22 435 GLN A N 1
ATOM 3314 C CA . GLN A 1 435 ? -33.597 -7.119 -6.412 1.00 36.22 435 GLN A CA 1
ATOM 3315 C C . GLN A 1 435 ? -32.198 -7.293 -7.023 1.00 36.22 435 GLN A C 1
ATOM 3317 O O . GLN A 1 435 ? -31.313 -6.457 -6.852 1.00 36.22 435 GLN A O 1
ATOM 3322 N N . ARG A 1 436 ? -31.999 -8.402 -7.742 1.00 37.44 436 ARG A N 1
ATOM 3323 C CA . ARG A 1 436 ? -30.819 -8.655 -8.579 1.00 37.44 436 ARG A CA 1
ATOM 3324 C C . ARG A 1 436 ? -30.866 -7.760 -9.827 1.00 37.44 436 ARG A C 1
ATOM 3326 O O . ARG A 1 436 ? -31.863 -7.835 -10.546 1.00 37.44 436 ARG A O 1
ATOM 3333 N N . PRO A 1 437 ? -29.808 -7.007 -10.171 1.00 40.22 437 PRO A N 1
ATOM 3334 C CA . PRO A 1 437 ? -29.701 -6.429 -11.500 1.00 40.22 437 PRO A CA 1
ATOM 3335 C C . PRO A 1 437 ? -29.324 -7.528 -12.503 1.00 40.22 437 PRO A C 1
ATOM 3337 O O . PRO A 1 437 ? -28.301 -8.203 -12.385 1.00 40.22 437 PRO A O 1
ATOM 3340 N N . VAL A 1 438 ? -30.202 -7.719 -13.484 1.00 35.28 438 VAL A N 1
ATOM 3341 C CA . VAL A 1 438 ? -29.997 -8.573 -14.654 1.00 35.28 438 VAL A CA 1
ATOM 3342 C C . VAL A 1 438 ? -28.957 -7.907 -15.556 1.00 35.28 438 VAL A C 1
ATOM 3344 O O . VAL A 1 438 ? -29.169 -6.804 -16.052 1.00 35.28 438 VAL A O 1
ATOM 3347 N N . LEU A 1 439 ? -27.837 -8.593 -15.778 1.00 38.69 439 LEU A N 1
ATOM 3348 C CA . LEU A 1 439 ? -26.868 -8.273 -16.823 1.00 38.69 439 LEU A CA 1
ATOM 3349 C C . LEU A 1 439 ? -27.516 -8.509 -18.195 1.00 38.69 439 LEU A C 1
ATOM 3351 O O . LEU A 1 439 ? -27.676 -9.655 -18.615 1.00 38.69 439 LEU A O 1
ATOM 3355 N N . SER A 1 440 ? -27.872 -7.440 -18.908 1.00 36.66 440 SER A N 1
ATOM 3356 C CA . SER A 1 440 ? -28.193 -7.513 -20.334 1.00 36.66 440 SER A CA 1
ATOM 3357 C C . SER A 1 440 ? -26.952 -7.183 -21.161 1.00 36.66 440 SER A C 1
ATOM 3359 O O . SER A 1 440 ? -26.572 -6.024 -21.325 1.00 36.66 440 SER A O 1
ATOM 3361 N N . LEU A 1 441 ? -26.345 -8.245 -21.687 1.00 37.97 441 LEU A N 1
ATOM 3362 C CA . LEU A 1 441 ? -25.448 -8.236 -22.834 1.00 37.97 441 LEU A CA 1
ATOM 3363 C C . LEU A 1 441 ? -26.181 -7.595 -24.028 1.00 37.97 441 LEU A C 1
ATOM 3365 O O . LEU A 1 441 ? -27.180 -8.141 -24.494 1.00 37.97 441 LEU A O 1
ATOM 3369 N N . VAL A 1 442 ? -25.678 -6.479 -24.555 1.00 36.59 442 VAL A N 1
ATOM 3370 C CA . VAL A 1 442 ? -26.020 -6.025 -25.909 1.00 36.59 442 VAL A CA 1
ATOM 3371 C C . VAL A 1 442 ? -24.724 -5.898 -26.689 1.00 36.59 442 VAL A C 1
ATOM 3373 O O . VAL A 1 442 ? -23.951 -4.959 -26.523 1.00 36.59 442 VAL A O 1
ATOM 3376 N N . ALA A 1 443 ? -24.493 -6.902 -27.526 1.00 41.44 443 ALA A N 1
ATOM 3377 C CA . ALA A 1 443 ? -23.584 -6.822 -28.647 1.00 41.44 443 ALA A CA 1
ATOM 3378 C C . ALA A 1 443 ? -24.266 -6.019 -29.764 1.00 41.44 443 ALA A C 1
ATOM 3380 O O . ALA A 1 443 ? -25.349 -6.386 -30.217 1.00 41.44 443 ALA A O 1
ATOM 3381 N N . SER A 1 444 ? -23.611 -4.967 -30.248 1.00 35.84 444 SER A N 1
ATOM 3382 C CA . SER A 1 444 ? -23.843 -4.459 -31.598 1.00 35.84 444 SER A CA 1
ATOM 3383 C C . SER A 1 444 ? -22.520 -4.003 -32.200 1.00 35.84 444 SER A C 1
ATOM 3385 O O . SER A 1 444 ? -21.957 -2.979 -31.816 1.00 35.84 444 SER A O 1
ATOM 3387 N N . CYS A 1 445 ? -22.020 -4.795 -33.145 1.00 35.16 445 CYS A N 1
ATOM 3388 C CA . CYS A 1 445 ? -21.073 -4.342 -34.153 1.00 35.16 445 CYS A CA 1
ATOM 3389 C C . CYS A 1 445 ? -21.744 -3.288 -35.045 1.00 35.16 445 CYS A C 1
ATOM 3391 O O . CYS A 1 445 ? -22.927 -3.430 -35.353 1.00 35.16 445 CYS A O 1
ATOM 3393 N N . GLY A 1 446 ? -20.984 -2.302 -35.526 1.00 35.25 446 GLY A N 1
ATOM 3394 C CA . GLY A 1 446 ? -21.441 -1.467 -36.635 1.00 35.25 446 GLY A CA 1
ATOM 3395 C C . GLY A 1 446 ? -20.693 -0.150 -36.815 1.00 35.25 446 GLY A C 1
ATOM 3396 O O . GLY A 1 446 ? -21.065 0.846 -36.218 1.00 35.25 446 GLY A O 1
ATOM 3397 N N . GLU A 1 447 ? -19.702 -0.191 -37.706 1.00 38.44 447 GLU A N 1
ATOM 3398 C CA . GLU A 1 447 ? -19.408 0.843 -38.713 1.00 38.44 447 GLU A CA 1
ATOM 3399 C C . GLU A 1 447 ? -18.749 2.176 -38.294 1.00 38.44 447 GLU A C 1
ATOM 3401 O O . GLU A 1 447 ? -19.345 3.086 -37.733 1.00 38.44 447 GLU A O 1
ATOM 3406 N N . GLY A 1 448 ? -17.467 2.248 -38.677 1.00 44.66 448 GLY A N 1
ATOM 3407 C CA . GLY A 1 448 ? -16.748 3.357 -39.311 1.00 44.66 448 GLY A CA 1
ATOM 3408 C C . GLY A 1 448 ? -17.243 4.793 -39.155 1.00 44.66 448 GLY A C 1
ATOM 3409 O O . GLY A 1 448 ? -18.305 5.147 -39.649 1.00 44.66 448 GLY A O 1
ATOM 3410 N N . LEU A 1 449 ? -16.348 5.649 -38.653 1.00 37.22 449 LEU A N 1
ATOM 3411 C CA . LEU A 1 449 ? -16.162 7.011 -39.158 1.00 37.22 449 LEU A CA 1
ATOM 3412 C C . LEU A 1 449 ? -14.818 7.577 -38.678 1.00 37.22 449 LEU A C 1
ATOM 3414 O O . LEU A 1 449 ? -14.567 7.713 -37.480 1.00 37.22 449 LEU A O 1
ATOM 3418 N N . ASP A 1 450 ? -13.971 7.910 -39.651 1.00 47.00 450 ASP A N 1
ATOM 3419 C CA . ASP A 1 450 ? -12.798 8.765 -39.512 1.00 47.00 450 ASP A CA 1
ATOM 3420 C C . ASP A 1 450 ? -13.192 10.112 -38.903 1.00 47.00 450 ASP A C 1
ATOM 3422 O O . ASP A 1 450 ? -13.919 10.883 -39.525 1.00 47.00 450 ASP A O 1
ATOM 3426 N N . CYS A 1 451 ? -12.675 10.426 -37.717 1.00 36.16 451 CYS A N 1
ATOM 3427 C CA . CYS A 1 451 ? -12.605 11.785 -37.182 1.00 36.16 451 CYS A CA 1
ATOM 3428 C C . CYS A 1 451 ? -11.407 11.872 -36.228 1.00 36.16 451 CYS A C 1
ATOM 3430 O O . CYS A 1 451 ? -11.458 11.402 -35.091 1.00 36.16 451 CYS A O 1
ATOM 3432 N N . ALA A 1 452 ? -10.319 12.483 -36.695 1.00 42.31 452 ALA A N 1
ATOM 3433 C CA . ALA A 1 452 ? -9.208 12.889 -35.845 1.00 42.31 452 ALA A CA 1
ATOM 3434 C C . ALA A 1 452 ? -9.708 13.861 -34.752 1.00 42.31 452 ALA A C 1
ATOM 3436 O O . ALA A 1 452 ? -10.386 14.838 -35.086 1.00 42.31 452 ALA A O 1
ATOM 3437 N N . PRO A 1 453 ? -9.395 13.645 -33.462 1.00 46.38 453 PRO A N 1
ATOM 3438 C CA . PRO A 1 453 ? -9.785 14.580 -32.420 1.00 46.38 453 PRO A CA 1
ATOM 3439 C C . PRO A 1 453 ? -8.844 15.793 -32.388 1.00 46.38 453 PRO A C 1
ATOM 3441 O O . PRO A 1 453 ? -7.627 15.674 -32.262 1.00 46.38 453 PRO A O 1
ATOM 3444 N N . ASP A 1 454 ? -9.459 16.969 -32.481 1.00 51.19 454 ASP A N 1
ATOM 3445 C CA . ASP A 1 454 ? -8.883 18.299 -32.284 1.00 51.19 454 ASP A CA 1
ATOM 3446 C C . ASP A 1 454 ? -8.146 18.405 -30.921 1.00 51.19 454 ASP A C 1
ATOM 3448 O O . ASP A 1 454 ? -8.774 18.238 -29.868 1.00 51.19 454 ASP A O 1
ATOM 3452 N N . PRO A 1 455 ? -6.828 18.695 -30.895 1.00 50.31 455 PRO A N 1
ATOM 3453 C CA . PRO A 1 455 ? -6.041 18.768 -29.661 1.00 50.31 455 PRO A CA 1
ATOM 3454 C C . PRO A 1 455 ? -6.348 19.995 -28.776 1.00 50.31 455 PRO A C 1
ATOM 3456 O O . PRO A 1 455 ? -5.739 20.144 -27.716 1.00 50.31 455 PRO A O 1
ATOM 3459 N N . SER A 1 456 ? -7.298 20.864 -29.141 1.00 47.50 456 SER A N 1
ATOM 3460 C CA . SER A 1 456 ? -7.624 22.081 -28.378 1.00 47.50 456 SER A CA 1
ATOM 3461 C C . SER A 1 456 ? -8.576 21.890 -27.178 1.00 47.50 456 SER A C 1
ATOM 3463 O O . SER A 1 456 ? -8.826 22.849 -26.445 1.00 47.50 456 SER A O 1
ATOM 3465 N N . LYS A 1 457 ? -9.083 20.672 -26.918 1.00 43.03 457 LYS A N 1
ATOM 3466 C CA . LYS A 1 457 ? -10.123 20.408 -25.892 1.00 43.03 457 LYS A CA 1
ATOM 3467 C C . LYS A 1 457 ? -9.691 19.646 -24.631 1.00 43.03 457 LYS A C 1
ATOM 3469 O O . LYS A 1 457 ? -10.553 19.252 -23.847 1.00 43.03 457 LYS A O 1
ATOM 3474 N N . TYR A 1 458 ? -8.397 19.478 -24.363 1.00 46.53 458 TYR A N 1
ATOM 3475 C CA . TYR A 1 458 ? -7.966 18.887 -23.089 1.00 46.53 458 TYR A CA 1
ATOM 3476 C C . TYR A 1 458 ? -7.942 19.934 -21.957 1.00 46.53 458 TYR A C 1
ATOM 3478 O O . TYR A 1 458 ? -7.199 20.917 -22.049 1.00 46.53 458 TYR A O 1
ATOM 3486 N N . PRO A 1 459 ? -8.704 19.751 -20.860 1.00 50.75 459 PRO A N 1
ATOM 3487 C CA . PRO A 1 459 ? -8.569 20.594 -19.681 1.00 50.75 459 PRO A CA 1
ATOM 3488 C C . PRO A 1 459 ? -7.176 20.389 -19.078 1.00 50.75 459 PRO A C 1
ATOM 3490 O O . PRO A 1 459 ? -6.751 19.262 -18.820 1.00 50.75 459 PRO A O 1
ATOM 3493 N N . ARG A 1 460 ? -6.448 21.491 -18.853 1.00 45.09 460 ARG A N 1
ATOM 3494 C CA . ARG A 1 460 ? -5.135 21.461 -18.194 1.00 45.09 460 ARG A CA 1
ATOM 3495 C C . ARG A 1 460 ? -5.239 20.690 -16.867 1.00 45.09 460 ARG A C 1
ATOM 3497 O O . ARG A 1 460 ? -6.150 20.984 -16.086 1.00 45.09 460 ARG A O 1
ATOM 3504 N N . PRO A 1 461 ? -4.315 19.760 -16.564 1.00 43.03 461 PRO A N 1
ATOM 3505 C CA . PRO A 1 461 ? -4.334 19.033 -15.304 1.00 43.03 461 PRO A CA 1
ATOM 3506 C C . PRO A 1 461 ? -4.195 20.023 -14.145 1.00 43.03 461 PRO A C 1
ATOM 3508 O O . PRO A 1 461 ? -3.220 20.776 -14.053 1.00 43.03 461 PRO A O 1
ATOM 3511 N N . LYS A 1 462 ? -5.198 20.044 -13.261 1.00 43.91 462 LYS A N 1
ATOM 3512 C CA . LYS A 1 462 ? -5.136 20.785 -12.000 1.00 43.91 462 LYS A CA 1
ATOM 3513 C C . LYS A 1 462 ? -3.934 20.255 -11.219 1.00 43.91 462 LYS A C 1
ATOM 3515 O O . LYS A 1 462 ? -3.876 19.072 -10.888 1.00 43.91 462 LYS A O 1
ATOM 3520 N N . ARG A 1 463 ? -2.959 21.131 -10.957 1.00 40.22 463 ARG A N 1
ATOM 3521 C CA . ARG A 1 463 ? -1.810 20.852 -10.087 1.00 40.22 463 ARG A CA 1
ATOM 3522 C C . ARG A 1 463 ? -2.334 20.279 -8.769 1.00 40.22 463 ARG A C 1
ATOM 3524 O O . ARG A 1 463 ? -3.068 20.968 -8.063 1.00 40.22 463 ARG A O 1
ATOM 3531 N N . LYS A 1 464 ? -1.983 19.027 -8.458 1.00 43.66 464 LYS A N 1
ATOM 3532 C CA . LYS A 1 464 ? -2.289 18.423 -7.157 1.00 43.66 464 LYS A CA 1
ATOM 3533 C C . LYS A 1 464 ? -1.670 19.301 -6.069 1.00 43.66 464 LYS A C 1
ATOM 3535 O O . LYS A 1 464 ? -0.493 19.659 -6.152 1.00 43.66 464 LYS A O 1
ATOM 3540 N N . ALA A 1 465 ? -2.491 19.695 -5.100 1.00 47.47 465 ALA A N 1
ATOM 3541 C CA . ALA A 1 465 ? -2.055 20.455 -3.942 1.00 47.47 465 ALA A CA 1
ATOM 3542 C C . ALA A 1 465 ? -0.943 19.679 -3.221 1.00 47.47 465 ALA A C 1
ATOM 3544 O O . ALA A 1 465 ? -1.050 18.467 -3.028 1.00 47.47 465 ALA A O 1
ATOM 3545 N N . LYS A 1 466 ? 0.141 20.379 -2.867 1.00 44.09 466 LYS A N 1
ATOM 3546 C CA . LYS A 1 466 ? 1.220 19.811 -2.055 1.00 44.09 466 LYS A CA 1
ATOM 3547 C C . LYS A 1 466 ? 0.627 19.287 -0.737 1.00 44.09 466 LYS A C 1
ATOM 3549 O O . LYS A 1 466 ? -0.258 19.952 -0.193 1.00 44.09 466 LYS A O 1
ATOM 3554 N N . PRO A 1 467 ? 1.101 18.140 -0.217 1.00 45.91 467 PRO A N 1
ATOM 3555 C CA . PRO A 1 467 ? 0.658 17.647 1.078 1.00 45.91 467 PRO A CA 1
ATOM 3556 C C . PRO A 1 467 ? 0.883 18.727 2.139 1.00 45.91 467 PRO A C 1
ATOM 3558 O O . PRO A 1 467 ? 1.950 19.342 2.192 1.00 45.91 467 PRO A O 1
ATOM 3561 N N . ASN A 1 468 ? -0.141 18.971 2.953 1.00 47.34 468 ASN A N 1
ATOM 3562 C CA . ASN A 1 468 ? -0.094 19.947 4.031 1.00 47.34 468 ASN A CA 1
ATOM 3563 C C . ASN A 1 468 ? 1.008 19.538 5.040 1.00 47.34 468 ASN A C 1
ATOM 3565 O O . ASN A 1 468 ? 0.917 18.439 5.598 1.00 47.34 468 ASN A O 1
ATOM 3569 N N . PRO A 1 469 ? 2.037 20.373 5.294 1.00 48.00 469 PRO A N 1
ATOM 3570 C CA . PRO A 1 469 ? 3.155 20.041 6.186 1.00 48.00 469 PRO A CA 1
ATOM 3571 C C . PRO A 1 469 ? 2.724 19.725 7.629 1.00 48.00 469 PRO A C 1
ATOM 3573 O O . PRO A 1 469 ? 3.455 19.049 8.352 1.00 48.00 469 PRO A O 1
ATOM 3576 N N . ALA A 1 470 ? 1.512 20.124 8.032 1.00 46.66 470 ALA A N 1
ATOM 3577 C CA . ALA A 1 470 ? 0.930 19.770 9.324 1.00 46.66 470 ALA A CA 1
ATOM 3578 C C . ALA A 1 470 ? 0.782 18.245 9.531 1.00 46.66 470 ALA A C 1
ATOM 3580 O O . ALA A 1 470 ? 1.044 17.751 10.625 1.00 46.66 470 ALA A O 1
ATOM 3581 N N . ASN A 1 471 ? 0.469 17.473 8.481 1.00 46.22 471 ASN A N 1
ATOM 3582 C CA . ASN A 1 471 ? 0.289 16.017 8.596 1.00 46.22 471 ASN A CA 1
ATOM 3583 C C . ASN A 1 471 ? 1.611 15.242 8.749 1.00 46.22 471 ASN A C 1
ATOM 3585 O O . ASN A 1 471 ? 1.616 14.132 9.280 1.00 46.22 471 ASN A O 1
ATOM 3589 N N . LEU A 1 472 ? 2.740 15.819 8.323 1.00 48.34 472 LEU A N 1
ATOM 3590 C CA . LEU A 1 472 ? 4.072 15.247 8.562 1.00 48.34 472 LEU A CA 1
ATOM 3591 C C . LEU A 1 472 ? 4.539 15.508 10.002 1.00 48.34 472 LEU A C 1
ATOM 3593 O O . LEU A 1 472 ? 5.105 14.620 10.638 1.00 48.34 472 LEU A O 1
ATOM 3597 N N . LEU A 1 473 ? 4.222 16.684 10.554 1.00 48.06 473 LEU A N 1
ATOM 3598 C CA . LEU A 1 473 ? 4.525 17.049 11.943 1.00 48.06 473 LEU A CA 1
ATOM 3599 C C . LEU A 1 473 ? 3.777 16.183 12.969 1.00 48.06 473 LEU A C 1
ATOM 3601 O O . LEU A 1 473 ? 4.355 15.828 13.995 1.00 48.06 473 LEU A O 1
ATOM 3605 N N . VAL A 1 474 ? 2.531 15.787 12.685 1.00 54.53 474 VAL A N 1
ATOM 3606 C CA . VAL A 1 474 ? 1.752 14.897 13.566 1.00 54.53 474 VAL A CA 1
ATOM 3607 C C . VAL A 1 474 ? 2.358 13.489 13.620 1.00 54.53 474 VAL A C 1
ATOM 3609 O O . VAL A 1 474 ? 2.522 12.944 14.708 1.00 54.53 474 VAL A O 1
ATOM 3612 N N . LYS A 1 475 ? 2.801 12.934 12.480 1.00 54.06 475 LYS A N 1
ATOM 3613 C CA . LYS A 1 475 ? 3.469 11.617 12.430 1.00 54.06 475 LYS A CA 1
ATOM 3614 C C . LYS A 1 475 ? 4.840 11.603 13.120 1.00 54.06 475 LYS A C 1
ATOM 3616 O O . LYS A 1 475 ? 5.228 10.588 13.692 1.00 54.06 475 LYS A O 1
ATOM 3621 N N . HIS A 1 476 ? 5.576 12.717 13.087 1.00 51.03 476 HIS A N 1
ATOM 3622 C CA . HIS A 1 476 ? 6.835 12.841 13.829 1.00 51.03 476 HIS A CA 1
ATOM 3623 C C . HIS A 1 476 ? 6.614 13.017 15.339 1.00 51.03 476 HIS A C 1
ATOM 3625 O O . HIS A 1 476 ? 7.392 12.475 16.123 1.00 51.03 476 HIS A O 1
ATOM 3631 N N . ARG A 1 477 ? 5.543 13.706 15.764 1.00 48.44 477 ARG A N 1
ATOM 3632 C CA . ARG A 1 477 ? 5.189 13.839 17.188 1.00 48.44 477 ARG A CA 1
ATOM 3633 C C . ARG A 1 477 ? 4.805 12.504 17.824 1.00 48.44 477 ARG A C 1
ATOM 3635 O O . ARG A 1 477 ? 5.317 12.206 18.895 1.00 48.44 477 ARG A O 1
ATOM 3642 N N . THR A 1 478 ? 3.994 11.683 17.153 1.00 55.69 478 THR A N 1
ATOM 3643 C CA . THR A 1 478 ? 3.567 10.375 17.687 1.00 55.69 478 THR A CA 1
ATOM 3644 C C . THR A 1 478 ? 4.698 9.348 17.753 1.00 55.69 478 THR A C 1
ATOM 3646 O O . THR A 1 478 ? 4.755 8.555 18.689 1.00 55.69 478 THR A O 1
ATOM 3649 N N . LYS A 1 479 ? 5.657 9.388 16.815 1.00 61.38 479 LYS A N 1
ATOM 3650 C CA . LYS A 1 479 ? 6.886 8.580 16.919 1.00 61.38 479 LYS A CA 1
ATOM 3651 C C . LYS A 1 479 ? 7.785 9.023 18.077 1.00 61.38 479 LYS A C 1
ATOM 3653 O O . LYS A 1 479 ? 8.371 8.171 18.738 1.00 61.38 479 LYS A O 1
ATOM 3658 N N . ARG A 1 480 ? 7.883 10.332 18.337 1.00 57.28 480 ARG A N 1
ATOM 3659 C CA . ARG A 1 480 ? 8.705 10.880 19.429 1.00 57.28 480 ARG A CA 1
ATOM 3660 C C . ARG A 1 480 ? 8.142 10.507 20.802 1.00 57.28 480 ARG A C 1
ATOM 3662 O O . ARG A 1 480 ? 8.909 10.075 21.651 1.00 57.28 480 ARG A O 1
ATOM 3669 N N . THR A 1 481 ? 6.823 10.576 20.990 1.00 62.41 481 THR A N 1
ATOM 3670 C CA . THR A 1 481 ? 6.174 10.190 22.256 1.00 62.41 481 THR A CA 1
ATOM 3671 C C . THR A 1 481 ? 6.306 8.700 22.563 1.00 62.41 481 THR A C 1
ATOM 3673 O O . THR A 1 481 ? 6.544 8.343 23.711 1.00 62.41 481 THR A O 1
ATOM 3676 N N . LEU A 1 482 ? 6.222 7.827 21.552 1.00 60.41 482 LEU A N 1
ATOM 3677 C CA . LEU A 1 482 ? 6.452 6.385 21.722 1.00 60.41 482 LEU A CA 1
ATOM 3678 C C . LEU A 1 482 ? 7.906 6.072 22.089 1.00 60.41 482 LEU A C 1
ATOM 3680 O O . LEU A 1 482 ? 8.156 5.285 22.997 1.00 60.41 482 LEU A O 1
ATOM 3684 N N . HIS A 1 483 ? 8.864 6.714 21.417 1.00 62.06 483 HIS A N 1
ATOM 3685 C CA . HIS A 1 483 ? 10.281 6.519 21.713 1.00 62.06 483 HIS A CA 1
ATOM 3686 C C . HIS A 1 483 ? 10.642 7.010 23.124 1.00 62.06 483 HIS A C 1
ATOM 3688 O O . HIS A 1 483 ? 11.357 6.326 23.849 1.00 62.06 483 HIS A O 1
ATOM 3694 N N . GLU A 1 484 ? 10.087 8.149 23.542 1.00 66.62 484 GLU A N 1
ATOM 3695 C CA . GLU A 1 484 ? 10.316 8.730 24.867 1.00 66.62 484 GLU A CA 1
ATOM 3696 C C . GLU A 1 484 ? 9.640 7.932 25.992 1.00 66.62 484 GLU A C 1
ATOM 3698 O O . GLU A 1 484 ? 10.228 7.765 27.060 1.00 66.62 484 GLU A O 1
ATOM 3703 N N . ALA A 1 485 ? 8.454 7.366 25.744 1.00 65.81 485 ALA A N 1
ATOM 3704 C CA . ALA A 1 485 ? 7.795 6.457 26.679 1.00 65.81 485 ALA A CA 1
ATOM 3705 C C . ALA A 1 485 ? 8.641 5.199 26.919 1.00 65.81 485 ALA A C 1
ATOM 3707 O O . ALA A 1 485 ? 8.941 4.895 28.068 1.00 65.81 485 ALA A O 1
ATOM 3708 N N . VAL A 1 486 ? 9.106 4.539 25.849 1.00 66.62 486 VAL A N 1
ATOM 3709 C CA . VAL A 1 486 ? 9.974 3.348 25.938 1.00 66.62 486 VAL A CA 1
ATOM 3710 C C . VAL A 1 486 ? 11.281 3.664 26.670 1.00 66.62 486 VAL A C 1
ATOM 3712 O O . VAL A 1 486 ? 11.721 2.886 27.514 1.00 66.62 486 VAL A O 1
ATOM 3715 N N . TYR A 1 487 ? 11.879 4.830 26.407 1.00 67.75 487 TYR A N 1
ATOM 3716 C CA . TYR A 1 487 ? 13.110 5.254 27.074 1.00 67.75 487 TYR A CA 1
ATOM 3717 C C . TYR A 1 487 ? 12.906 5.498 28.578 1.00 67.75 487 TYR A C 1
ATOM 3719 O O . TYR A 1 487 ? 13.738 5.084 29.381 1.00 67.75 487 TYR A O 1
ATOM 3727 N N . ARG A 1 488 ? 11.781 6.110 28.985 1.00 65.69 488 ARG A N 1
ATOM 3728 C CA . ARG A 1 488 ? 11.431 6.290 30.408 1.00 65.69 488 ARG A CA 1
ATOM 3729 C C . ARG A 1 488 ? 11.182 4.961 31.113 1.00 65.69 488 ARG A C 1
ATOM 3731 O O . ARG A 1 488 ? 11.623 4.798 32.246 1.00 65.69 488 ARG A O 1
ATOM 3738 N N . THR A 1 489 ? 10.513 4.008 30.462 1.00 64.62 489 THR A N 1
ATOM 3739 C CA . THR A 1 489 ? 10.278 2.681 31.053 1.00 64.62 489 THR A CA 1
ATOM 3740 C C . THR A 1 489 ? 11.592 1.931 31.265 1.00 64.62 489 THR A C 1
ATOM 3742 O O . THR A 1 489 ? 11.800 1.350 32.323 1.00 64.62 489 THR A O 1
ATOM 3745 N N . LEU A 1 490 ? 12.513 2.002 30.301 1.00 62.44 490 LEU A N 1
ATOM 3746 C CA . LEU A 1 490 ? 13.829 1.368 30.411 1.00 62.44 490 LEU A CA 1
ATOM 3747 C C . LEU A 1 490 ? 14.725 2.029 31.466 1.00 62.44 490 LEU A C 1
ATOM 3749 O O . LEU A 1 490 ? 15.469 1.328 32.146 1.00 62.44 490 LEU A O 1
ATOM 3753 N N . ARG A 1 491 ? 14.624 3.351 31.656 1.00 66.94 491 ARG A N 1
ATOM 3754 C CA . ARG A 1 491 ? 15.347 4.063 32.723 1.00 66.94 491 ARG A CA 1
ATOM 3755 C C . ARG A 1 491 ? 14.887 3.649 34.121 1.00 66.94 491 ARG A C 1
ATOM 3757 O O . ARG A 1 491 ? 15.724 3.334 34.960 1.00 66.94 491 ARG A O 1
ATOM 3764 N N . ARG A 1 492 ? 13.566 3.546 34.323 1.00 66.06 492 ARG A N 1
ATOM 3765 C CA . ARG A 1 492 ? 12.970 3.029 35.569 1.00 66.06 492 ARG A CA 1
ATOM 3766 C C . ARG A 1 492 ? 13.401 1.593 35.855 1.00 66.06 492 ARG A C 1
ATOM 3768 O O . ARG A 1 492 ? 13.763 1.273 36.978 1.00 66.06 492 ARG A O 1
ATOM 3775 N N . LEU A 1 493 ? 13.424 0.737 34.831 1.00 62.78 493 LEU A N 1
ATOM 3776 C CA . LEU A 1 493 ? 13.875 -0.654 34.971 1.00 62.78 493 LEU A CA 1
ATOM 3777 C C . LEU A 1 493 ? 15.377 -0.777 35.282 1.00 62.78 493 LEU A C 1
ATOM 3779 O O . LEU A 1 493 ? 15.794 -1.775 35.864 1.00 62.78 493 LEU A O 1
ATOM 3783 N N . ASN A 1 494 ? 16.181 0.231 34.932 1.00 67.50 494 ASN A N 1
ATOM 3784 C CA . ASN A 1 494 ? 17.606 0.291 35.258 1.00 67.50 494 ASN A CA 1
ATOM 3785 C C . ASN A 1 494 ? 17.912 0.966 36.608 1.00 67.50 494 ASN A C 1
ATOM 3787 O O . ASN A 1 494 ? 19.084 1.057 36.967 1.00 67.50 494 ASN A O 1
ATOM 3791 N N . GLY A 1 495 ? 16.897 1.406 37.361 1.00 68.75 495 GLY A N 1
ATOM 3792 C CA . GLY A 1 495 ? 17.084 2.059 38.663 1.00 68.75 495 GLY A CA 1
ATOM 3793 C C . GLY A 1 495 ? 17.669 3.472 38.579 1.00 68.75 495 GLY A C 1
ATOM 3794 O O . GLY A 1 495 ? 18.180 3.983 39.568 1.00 68.75 495 GLY A O 1
ATOM 3795 N N . GLU A 1 496 ? 17.616 4.102 37.404 1.00 61.53 496 GLU A N 1
ATOM 3796 C CA . GLU A 1 496 ? 17.990 5.503 37.208 1.00 61.53 496 GLU A CA 1
ATOM 3797 C C . GLU A 1 496 ? 16.713 6.356 37.227 1.00 61.53 496 GLU A C 1
ATOM 3799 O O . GLU A 1 496 ? 16.204 6.750 36.171 1.00 61.53 496 GLU A O 1
ATOM 3804 N N . ASP A 1 497 ? 16.162 6.611 38.416 1.00 63.53 497 ASP A N 1
ATOM 3805 C CA . ASP A 1 497 ? 15.105 7.613 38.581 1.00 63.53 497 ASP A CA 1
ATOM 3806 C C . ASP A 1 497 ? 15.736 9.019 38.635 1.00 63.53 497 ASP A C 1
ATOM 3808 O O . ASP A 1 497 ? 16.579 9.283 39.492 1.00 63.53 497 ASP A O 1
ATOM 3812 N N . PRO A 1 498 ? 15.383 9.936 37.714 1.00 57.00 498 PRO A N 1
ATOM 3813 C CA . PRO A 1 498 ? 15.948 11.285 37.669 1.00 57.00 498 PRO A CA 1
ATOM 3814 C C . PRO A 1 498 ? 15.286 12.278 38.639 1.00 57.00 498 PRO A C 1
ATOM 3816 O O . PRO A 1 498 ? 15.692 13.435 38.640 1.00 57.00 498 PRO A O 1
ATOM 3819 N N . ASP A 1 499 ? 14.301 11.841 39.432 1.00 57.62 499 ASP A N 1
ATOM 3820 C CA . ASP A 1 499 ? 13.518 12.698 40.336 1.00 57.62 499 ASP A CA 1
ATOM 3821 C C . ASP A 1 499 ? 13.724 12.359 41.831 1.00 57.62 499 ASP A C 1
ATOM 3823 O O . ASP A 1 499 ? 12.987 12.862 42.677 1.00 57.62 499 ASP A O 1
ATOM 3827 N N . ASP A 1 500 ? 14.731 11.545 42.187 1.00 49.75 500 ASP A N 1
ATOM 3828 C CA . ASP A 1 500 ? 15.176 11.406 43.586 1.00 49.75 500 ASP A CA 1
ATOM 3829 C C . ASP A 1 500 ? 16.109 12.573 43.956 1.00 49.75 500 ASP A C 1
ATOM 3831 O O . ASP A 1 500 ? 17.298 12.420 44.248 1.00 49.75 500 ASP A O 1
ATOM 3835 N N . ASP A 1 501 ? 15.556 13.786 43.881 1.00 46.81 501 ASP A N 1
ATOM 3836 C CA . ASP A 1 501 ? 16.091 14.934 44.600 1.00 46.81 501 ASP A CA 1
ATOM 3837 C C . ASP A 1 501 ? 15.864 14.651 46.088 1.00 46.81 501 ASP A C 1
ATOM 3839 O O . ASP A 1 501 ? 14.800 14.915 46.650 1.00 46.81 501 ASP A O 1
ATOM 3843 N N . GLY A 1 502 ? 16.872 14.019 46.690 1.00 48.62 502 GLY A N 1
ATOM 3844 C CA . GLY A 1 502 ? 16.866 13.554 48.065 1.00 48.62 502 GLY A CA 1
ATOM 3845 C C . GLY A 1 502 ? 16.478 14.645 49.055 1.00 48.62 502 GLY A C 1
ATOM 3846 O O . GLY A 1 502 ? 17.296 15.479 49.423 1.00 48.62 502 GLY A O 1
ATOM 3847 N N . ASP A 1 503 ? 15.237 14.578 49.520 1.00 51.84 503 ASP A N 1
ATOM 3848 C CA . ASP A 1 503 ? 14.750 15.251 50.717 1.00 51.84 503 ASP A CA 1
ATOM 3849 C C . ASP A 1 503 ? 13.443 14.576 51.156 1.00 51.84 503 ASP A C 1
ATOM 3851 O O . ASP A 1 503 ? 12.356 15.045 50.832 1.00 51.84 503 ASP A O 1
ATOM 3855 N N . SER A 1 504 ? 13.510 13.479 51.924 1.00 40.75 504 SER A N 1
ATOM 3856 C CA . SER A 1 504 ? 12.488 13.245 52.955 1.00 40.75 504 SER A CA 1
ATOM 3857 C C . SER A 1 504 ? 12.855 12.159 53.972 1.00 40.75 504 SER A C 1
ATOM 3859 O O . SER A 1 504 ? 12.763 10.966 53.710 1.00 40.75 504 SER A O 1
ATOM 3861 N N . TRP A 1 505 ? 13.242 12.643 55.152 1.00 42.44 505 TRP A N 1
ATOM 3862 C CA . TRP A 1 505 ? 12.833 12.200 56.489 1.00 42.44 505 TRP A CA 1
ATOM 3863 C C . TRP A 1 505 ? 12.850 10.707 56.843 1.00 42.44 505 TRP A C 1
ATOM 3865 O O . TRP A 1 505 ? 12.003 9.912 56.449 1.00 42.44 505 TRP A O 1
ATOM 3875 N N . GLY A 1 506 ? 13.778 10.395 57.751 1.00 48.34 506 GLY A N 1
ATOM 3876 C CA . GLY A 1 506 ? 13.834 9.142 58.483 1.00 48.34 506 GLY A CA 1
ATOM 3877 C C . GLY A 1 506 ? 12.538 8.808 59.221 1.00 48.34 506 GLY A C 1
ATOM 3878 O O . GLY A 1 506 ? 11.960 9.633 59.929 1.00 48.34 506 GLY A O 1
ATOM 3879 N N . GLY A 1 507 ? 12.144 7.550 59.085 1.00 38.59 507 GLY A N 1
ATOM 3880 C CA . GLY A 1 507 ? 11.269 6.844 60.002 1.00 38.59 507 GLY A CA 1
ATOM 3881 C C . GLY A 1 507 ? 11.956 5.535 60.352 1.00 38.59 507 GLY A C 1
ATOM 3882 O O . GLY A 1 507 ? 12.005 4.623 59.533 1.00 38.59 507 GLY A O 1
ATOM 3883 N N . GLU A 1 508 ? 12.539 5.480 61.547 1.00 49.62 508 GLU A N 1
ATOM 3884 C CA . GLU A 1 508 ? 12.942 4.232 62.186 1.00 49.62 508 GLU A CA 1
ATOM 3885 C C . GLU A 1 508 ? 11.666 3.426 62.462 1.00 49.62 508 GLU A C 1
ATOM 3887 O O . GLU A 1 508 ? 10.803 3.850 63.232 1.00 49.62 508 GLU A O 1
ATOM 3892 N N . GLY A 1 509 ? 11.530 2.296 61.777 1.00 38.38 509 GLY A N 1
ATOM 3893 C CA . GLY A 1 509 ? 10.490 1.302 61.997 1.00 38.38 509 GLY A CA 1
ATOM 3894 C C . GLY A 1 509 ? 11.143 -0.067 61.964 1.00 38.38 509 GLY A C 1
ATOM 3895 O O . GLY A 1 509 ? 11.431 -0.592 60.891 1.00 38.38 509 GLY A O 1
ATOM 3896 N N . GLU A 1 510 ? 11.459 -0.565 63.155 1.00 53.97 510 GLU A N 1
ATOM 3897 C CA . GLU A 1 510 ? 11.910 -1.926 63.411 1.00 53.97 510 GLU A CA 1
ATOM 3898 C C . GLU A 1 510 ? 10.807 -2.938 63.047 1.00 53.97 510 GLU A C 1
ATOM 3900 O O . GLU A 1 510 ? 9.617 -2.643 63.143 1.00 53.97 510 GLU A O 1
ATOM 3905 N N . ASP A 1 511 ? 11.267 -4.136 62.683 1.00 51.31 511 ASP A N 1
ATOM 3906 C CA . ASP A 1 511 ? 10.545 -5.410 62.685 1.00 51.31 511 ASP A CA 1
ATOM 3907 C C . ASP A 1 511 ? 9.468 -5.640 61.607 1.00 51.31 511 ASP A C 1
ATOM 3909 O O . ASP A 1 511 ? 8.315 -5.255 61.738 1.00 51.31 511 ASP A O 1
ATOM 3913 N N . GLU A 1 512 ? 9.823 -6.416 60.576 1.00 41.41 512 GLU A N 1
ATOM 3914 C CA . GLU A 1 512 ? 9.245 -7.759 60.424 1.00 41.41 512 GLU A CA 1
ATOM 3915 C C . GLU A 1 512 ? 10.036 -8.603 59.410 1.00 41.41 512 GLU A C 1
ATOM 3917 O O . GLU A 1 512 ? 10.204 -8.285 58.232 1.00 41.41 512 GLU A O 1
ATOM 3922 N N . GLU A 1 513 ? 10.552 -9.718 59.919 1.00 46.03 513 GLU A N 1
ATOM 3923 C CA . GLU A 1 513 ? 11.413 -10.694 59.261 1.00 46.03 513 GLU A CA 1
ATOM 3924 C C . GLU A 1 513 ? 10.589 -11.594 58.315 1.00 46.03 513 GLU A C 1
ATOM 3926 O O . GLU A 1 513 ? 10.428 -12.796 58.514 1.00 46.03 513 GLU A O 1
ATOM 3931 N N . GLY A 1 514 ? 10.028 -10.999 57.261 1.00 39.44 514 GLY A N 1
ATOM 3932 C CA . GLY A 1 514 ? 9.349 -11.699 56.171 1.00 39.44 514 GLY A CA 1
ATOM 3933 C C . GLY A 1 514 ? 10.332 -12.067 55.065 1.00 39.44 514 GLY A C 1
ATOM 3934 O O . GLY A 1 514 ? 10.521 -11.313 54.114 1.00 39.44 514 GLY A O 1
ATOM 3935 N N . LYS A 1 515 ? 10.972 -13.235 55.178 1.00 46.19 515 LYS A N 1
ATOM 3936 C CA . LYS A 1 515 ? 11.872 -13.798 54.159 1.00 46.19 515 LYS A CA 1
ATOM 3937 C C . LYS A 1 515 ? 11.095 -14.101 52.869 1.00 46.19 515 LYS A C 1
ATOM 3939 O O . LYS A 1 515 ? 10.605 -15.212 52.675 1.00 46.19 515 LYS A O 1
ATOM 3944 N N . ALA A 1 516 ? 10.975 -13.094 52.007 1.00 41.25 516 ALA A N 1
ATOM 3945 C CA . ALA A 1 516 ? 10.417 -13.223 50.670 1.00 41.25 516 ALA A CA 1
ATOM 3946 C C . ALA A 1 516 ? 11.237 -14.244 49.857 1.00 41.25 516 ALA A C 1
ATOM 3948 O O . ALA A 1 516 ? 12.469 -14.270 49.969 1.00 41.25 516 ALA A O 1
ATOM 3949 N N . PRO A 1 517 ? 10.581 -15.106 49.062 1.00 44.00 517 PRO A N 1
ATOM 3950 C CA . PRO A 1 517 ? 11.273 -16.069 48.227 1.00 44.00 517 PRO A CA 1
ATOM 3951 C C . PRO A 1 517 ? 12.110 -15.299 47.206 1.00 44.00 517 PRO A C 1
ATOM 3953 O O . PRO A 1 517 ? 11.583 -14.565 46.374 1.00 44.00 517 PRO A O 1
ATOM 3956 N N . THR A 1 518 ? 13.427 -15.460 47.292 1.00 45.22 518 THR A N 1
ATOM 3957 C CA . THR A 1 518 ? 14.374 -15.053 46.259 1.00 45.22 518 THR A CA 1
ATOM 3958 C C . THR A 1 518 ? 14.069 -15.868 45.006 1.00 45.22 518 THR A C 1
ATOM 3960 O O . THR A 1 518 ? 14.579 -16.975 44.837 1.00 45.22 518 THR A O 1
ATOM 3963 N N . LEU A 1 519 ? 13.172 -15.348 44.166 1.00 46.88 519 LEU A N 1
ATOM 3964 C CA . LEU A 1 519 ? 13.047 -15.755 42.776 1.00 46.88 519 LEU A CA 1
ATOM 3965 C C . LEU A 1 519 ? 14.332 -15.285 42.085 1.00 46.88 519 LEU A C 1
ATOM 3967 O O . LEU A 1 519 ? 14.477 -14.118 41.726 1.00 46.88 519 LEU A O 1
ATOM 3971 N N . GLU A 1 520 ? 15.296 -16.196 41.985 1.00 49.31 520 GLU A N 1
ATOM 3972 C CA . GLU A 1 520 ? 16.444 -16.105 41.085 1.00 49.31 520 GLU A CA 1
ATOM 3973 C C . GLU A 1 520 ? 15.938 -16.188 39.636 1.00 49.31 520 GLU A C 1
ATOM 3975 O O . GLU A 1 520 ? 16.141 -17.175 38.940 1.00 49.31 520 GLU A O 1
ATOM 3980 N N . ASP A 1 521 ? 15.217 -15.163 39.191 1.00 53.34 521 ASP A N 1
ATOM 3981 C CA . ASP A 1 521 ? 14.862 -14.975 37.793 1.00 53.34 521 ASP A CA 1
ATOM 3982 C C . ASP A 1 521 ? 15.689 -13.802 37.262 1.00 53.34 521 ASP A C 1
ATOM 3984 O O . ASP A 1 521 ? 15.224 -12.672 37.142 1.00 53.34 521 ASP A O 1
ATOM 3988 N N . ASP A 1 522 ? 16.946 -14.087 36.911 1.00 52.56 522 ASP A N 1
ATOM 3989 C CA . ASP A 1 522 ? 17.779 -13.226 36.052 1.00 52.56 522 ASP A CA 1
ATOM 3990 C C . ASP A 1 522 ? 17.235 -13.161 34.601 1.00 52.56 522 ASP A C 1
ATOM 3992 O O . ASP A 1 522 ? 17.717 -12.400 33.755 1.00 52.56 522 ASP A O 1
ATOM 3996 N N . THR A 1 523 ? 16.175 -13.922 34.311 1.00 59.28 523 THR A N 1
ATOM 3997 C CA . THR A 1 523 ? 15.547 -14.059 32.995 1.00 59.28 523 THR A CA 1
ATOM 3998 C C . THR A 1 523 ? 14.964 -12.756 32.417 1.00 59.28 523 THR A C 1
ATOM 4000 O O . THR A 1 523 ? 15.146 -12.534 31.216 1.00 59.28 523 THR A O 1
ATOM 4003 N N . PRO A 1 524 ? 14.348 -11.818 33.173 1.00 66.62 524 PRO A N 1
ATOM 4004 C CA . PRO A 1 524 ? 13.775 -10.607 32.585 1.00 66.62 524 PRO A CA 1
ATOM 4005 C C . PRO A 1 524 ? 14.854 -9.641 32.096 1.00 66.62 524 PRO A C 1
ATOM 4007 O O . PRO A 1 524 ? 14.679 -8.971 31.078 1.00 66.62 524 PRO A O 1
ATOM 4010 N N . ARG A 1 525 ? 15.993 -9.575 32.796 1.00 68.94 525 ARG A N 1
ATOM 4011 C CA . ARG A 1 525 ? 17.076 -8.637 32.478 1.00 68.94 525 ARG A CA 1
ATOM 4012 C C . ARG A 1 525 ? 17.837 -9.072 31.232 1.00 68.94 525 ARG A C 1
ATOM 4014 O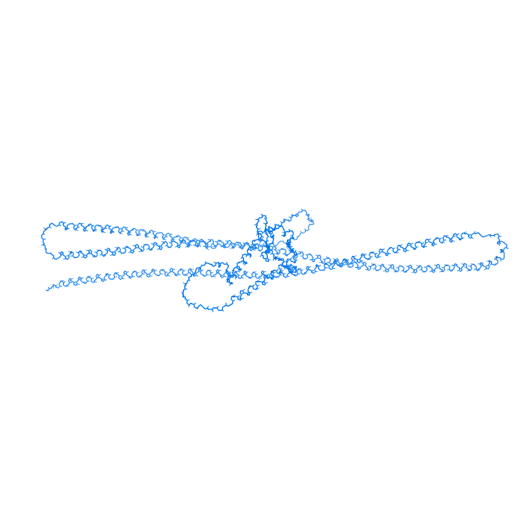 O . ARG A 1 525 ? 18.167 -8.242 30.386 1.00 68.94 525 ARG A O 1
ATOM 4021 N N . GLU A 1 526 ? 18.054 -10.374 31.091 1.00 73.06 526 GLU A N 1
ATOM 4022 C CA . GLU A 1 526 ? 18.704 -10.950 29.919 1.00 73.06 526 GLU A CA 1
ATOM 4023 C C . GLU A 1 526 ? 17.807 -10.846 28.675 1.00 73.06 526 GLU A C 1
ATOM 4025 O O . GLU A 1 526 ? 18.275 -10.437 27.611 1.00 73.06 526 GLU A O 1
ATOM 4030 N N . VAL A 1 527 ? 16.497 -11.082 28.821 1.00 73.81 527 VAL A N 1
ATOM 4031 C CA . VAL A 1 527 ? 15.511 -10.895 27.741 1.00 73.81 527 VAL A CA 1
ATOM 4032 C C . VAL A 1 527 ? 15.402 -9.424 27.323 1.00 73.81 527 VAL A C 1
ATOM 4034 O O . VAL A 1 527 ? 15.375 -9.128 26.128 1.00 73.81 527 VAL A O 1
ATOM 4037 N N . LEU A 1 528 ? 15.398 -8.482 28.272 1.00 75.38 528 LEU A N 1
ATOM 4038 C CA . LEU A 1 528 ? 15.393 -7.046 27.966 1.00 75.38 528 LEU A CA 1
ATOM 4039 C C . LEU A 1 528 ? 16.682 -6.597 27.267 1.00 75.38 528 LEU A C 1
ATOM 4041 O O . LEU A 1 528 ? 16.614 -5.811 26.322 1.00 75.38 528 LEU A O 1
ATOM 4045 N N . SER A 1 529 ? 17.838 -7.125 27.676 1.00 78.06 529 SER A N 1
ATOM 4046 C CA . SER A 1 529 ? 19.121 -6.862 27.014 1.00 78.06 529 SER A CA 1
ATOM 4047 C C . SER A 1 529 ? 19.124 -7.373 25.567 1.00 78.06 529 SER A C 1
ATOM 4049 O O . SER A 1 529 ? 19.481 -6.638 24.645 1.00 78.06 529 SER A O 1
ATOM 4051 N N . GLN A 1 530 ? 18.622 -8.591 25.337 1.00 78.12 530 GLN A N 1
ATOM 4052 C CA . GLN A 1 530 ? 18.495 -9.169 23.995 1.00 78.12 530 GLN A CA 1
ATOM 4053 C C . GLN A 1 530 ? 17.510 -8.387 23.115 1.00 78.12 530 GLN A C 1
ATOM 4055 O O . GLN A 1 530 ? 17.793 -8.131 21.943 1.00 78.12 530 GLN A O 1
ATOM 4060 N N . LEU A 1 531 ? 16.371 -7.956 23.667 1.00 80.19 531 LEU A N 1
ATOM 4061 C CA . LEU A 1 531 ? 15.405 -7.113 22.955 1.00 80.19 531 LEU A CA 1
ATOM 4062 C C . LEU A 1 531 ? 15.983 -5.733 22.626 1.00 80.19 531 LEU A C 1
ATOM 4064 O O . LEU A 1 531 ? 15.732 -5.209 21.540 1.00 80.19 531 LEU A O 1
ATOM 4068 N N . TRP A 1 532 ? 16.787 -5.159 23.521 1.00 81.94 532 TRP A N 1
ATOM 4069 C CA . TRP A 1 532 ? 17.481 -3.897 23.283 1.00 81.94 532 TRP A CA 1
ATOM 4070 C C . TRP A 1 532 ? 18.540 -4.024 22.184 1.00 81.94 532 TRP A C 1
ATOM 4072 O O . TRP A 1 532 ? 18.576 -3.197 21.270 1.00 81.94 532 TRP A O 1
ATOM 4082 N N . GLU A 1 533 ? 19.365 -5.074 22.206 1.00 85.12 533 GLU A N 1
ATOM 4083 C CA . GLU A 1 533 ? 20.322 -5.346 21.128 1.00 85.12 533 GLU A CA 1
ATOM 4084 C C . GLU A 1 533 ? 19.621 -5.583 19.788 1.00 85.12 533 GLU A C 1
ATOM 4086 O O . GLU A 1 533 ? 20.043 -5.027 18.768 1.00 85.12 533 GLU A O 1
ATOM 4091 N N . ALA A 1 534 ? 18.523 -6.346 19.782 1.00 81.62 534 ALA A N 1
ATOM 4092 C CA . ALA A 1 534 ? 17.704 -6.557 18.594 1.00 81.62 534 ALA A CA 1
ATOM 4093 C C . ALA A 1 534 ? 17.156 -5.226 18.063 1.00 81.62 534 ALA A C 1
ATOM 4095 O O . ALA A 1 534 ? 17.356 -4.917 16.887 1.00 81.62 534 ALA A O 1
ATOM 4096 N N . TYR A 1 535 ? 16.568 -4.398 18.935 1.00 87.38 535 TYR A N 1
ATOM 4097 C CA . TYR A 1 535 ? 16.055 -3.071 18.594 1.00 87.38 535 TYR A CA 1
ATOM 4098 C C . TYR A 1 535 ? 17.147 -2.168 18.007 1.00 87.38 535 TYR A C 1
ATOM 4100 O O . TYR A 1 535 ? 16.966 -1.598 16.926 1.00 87.38 535 TYR A O 1
ATOM 4108 N N . MET A 1 536 ? 18.308 -2.084 18.662 1.00 80.75 536 MET A N 1
ATOM 4109 C CA . MET A 1 536 ? 19.443 -1.278 18.208 1.00 80.75 536 MET A CA 1
ATOM 4110 C C . MET A 1 536 ? 19.994 -1.770 16.867 1.00 80.75 536 MET A C 1
ATOM 4112 O O . MET A 1 536 ? 20.333 -0.953 16.008 1.00 80.75 536 MET A O 1
ATOM 4116 N N . ASN A 1 537 ? 20.025 -3.083 16.632 1.00 80.94 537 ASN A N 1
ATOM 4117 C CA . ASN A 1 537 ? 20.416 -3.651 15.344 1.00 80.94 537 ASN A CA 1
ATOM 4118 C C . ASN A 1 537 ? 19.408 -3.318 14.237 1.00 80.94 537 ASN A C 1
ATOM 4120 O O . ASN A 1 537 ? 19.828 -2.882 13.162 1.00 80.94 537 ASN A O 1
ATOM 4124 N N . THR A 1 538 ? 18.098 -3.414 14.493 1.00 79.94 538 THR A N 1
ATOM 4125 C CA . THR A 1 538 ? 17.076 -2.940 13.541 1.00 79.94 538 THR A CA 1
ATOM 4126 C C . THR A 1 538 ? 17.168 -1.439 13.290 1.00 79.94 538 THR A C 1
ATOM 4128 O O . THR A 1 538 ? 17.046 -1.012 12.145 1.00 79.94 538 THR A O 1
ATOM 4131 N N . SER A 1 539 ? 17.443 -0.629 14.314 1.00 76.00 539 SER A N 1
ATOM 4132 C CA . SER A 1 539 ? 17.609 0.821 14.174 1.00 76.00 539 SER A CA 1
ATOM 4133 C C . SER A 1 539 ? 18.813 1.162 13.287 1.00 76.00 539 SER A C 1
ATOM 4135 O O . SER A 1 539 ? 18.675 1.903 12.312 1.00 76.00 539 SER A O 1
ATOM 4137 N N . ARG A 1 540 ? 19.972 0.522 13.514 1.00 79.19 540 ARG A N 1
ATOM 4138 C CA . ARG A 1 540 ? 21.160 0.658 12.647 1.00 79.19 540 ARG A CA 1
ATOM 4139 C C . ARG A 1 540 ? 20.897 0.178 11.219 1.00 79.19 540 ARG A C 1
ATOM 4141 O O . ARG A 1 540 ? 21.348 0.821 10.274 1.00 79.19 540 ARG A O 1
ATOM 4148 N N . ALA A 1 541 ? 20.182 -0.932 11.039 1.00 75.62 541 ALA A N 1
ATOM 4149 C CA . ALA A 1 541 ? 19.827 -1.443 9.714 1.00 75.62 541 ALA A CA 1
ATOM 4150 C C . ALA A 1 541 ? 18.883 -0.484 8.969 1.00 75.62 541 ALA A C 1
ATOM 4152 O O . ALA A 1 541 ? 19.097 -0.201 7.792 1.00 75.62 541 ALA A O 1
ATOM 4153 N N . THR A 1 542 ? 17.902 0.082 9.674 1.00 75.38 542 THR A N 1
ATOM 4154 C CA . THR A 1 542 ? 16.954 1.067 9.130 1.00 75.38 542 THR A CA 1
ATOM 4155 C C . THR A 1 542 ? 17.657 2.376 8.775 1.00 75.38 542 THR A C 1
ATOM 4157 O O . THR A 1 542 ? 17.377 2.951 7.724 1.00 75.38 542 THR A O 1
ATOM 4160 N N . ALA A 1 543 ? 18.614 2.821 9.596 1.00 69.19 543 ALA A N 1
ATOM 4161 C CA . ALA A 1 543 ? 19.474 3.963 9.293 1.00 69.19 543 ALA A CA 1
ATOM 4162 C C . ALA A 1 543 ? 20.317 3.714 8.031 1.00 69.19 543 ALA A C 1
ATOM 4164 O O . ALA A 1 543 ? 20.287 4.528 7.113 1.00 69.19 543 ALA A O 1
ATOM 4165 N N . ARG A 1 544 ? 20.979 2.551 7.916 1.00 76.50 544 ARG A N 1
ATOM 4166 C CA . ARG A 1 544 ? 21.753 2.172 6.716 1.00 76.50 544 ARG A CA 1
ATOM 4167 C C . ARG A 1 544 ? 20.889 2.117 5.455 1.00 76.50 544 ARG A C 1
ATOM 4169 O O . ARG A 1 544 ? 21.304 2.616 4.412 1.00 76.50 544 ARG A O 1
ATOM 4176 N N . LEU A 1 545 ? 19.694 1.531 5.549 1.00 76.88 545 LEU A N 1
ATOM 4177 C CA . LEU A 1 545 ? 18.728 1.491 4.449 1.00 76.88 545 LEU A CA 1
ATOM 4178 C C . LEU A 1 545 ? 18.258 2.894 4.071 1.00 76.88 545 LEU A C 1
ATOM 4180 O O . LEU A 1 545 ? 18.230 3.214 2.890 1.00 76.88 545 LEU A O 1
ATOM 4184 N N . SER A 1 546 ? 17.959 3.750 5.049 1.00 70.88 546 SER A N 1
ATOM 4185 C CA . SER A 1 546 ? 17.544 5.135 4.799 1.00 70.88 546 SER A CA 1
ATOM 4186 C C . SER A 1 546 ? 18.644 5.939 4.105 1.00 70.88 546 SER A C 1
ATOM 4188 O O . SER A 1 546 ? 18.364 6.612 3.115 1.00 70.88 546 SER A O 1
ATOM 4190 N N . SER A 1 547 ? 19.901 5.805 4.542 1.00 68.06 547 SER A N 1
ATOM 4191 C CA . SER A 1 547 ? 21.051 6.434 3.881 1.00 68.06 547 SER A CA 1
ATOM 4192 C C . SER A 1 547 ? 21.254 5.904 2.459 1.00 68.06 547 SER A C 1
ATOM 4194 O O . SER A 1 547 ? 21.507 6.682 1.542 1.00 68.06 547 SER A O 1
ATOM 4196 N N . ARG A 1 548 ? 21.084 4.594 2.235 1.00 69.50 548 ARG A N 1
ATOM 4197 C CA . ARG A 1 548 ? 21.201 3.994 0.897 1.00 69.50 548 ARG A CA 1
ATOM 4198 C C . ARG A 1 548 ? 20.061 4.412 -0.028 1.00 69.50 548 ARG A C 1
ATOM 4200 O O . ARG A 1 548 ? 20.305 4.704 -1.193 1.00 69.50 548 ARG A O 1
ATOM 4207 N N . ILE A 1 549 ? 18.837 4.498 0.487 1.00 74.00 549 ILE A N 1
ATOM 4208 C CA . ILE A 1 549 ? 17.680 5.022 -0.246 1.00 74.00 549 ILE A CA 1
ATOM 4209 C C . ILE A 1 549 ? 17.912 6.492 -0.599 1.00 74.00 549 ILE A C 1
ATOM 4211 O O . ILE A 1 549 ? 17.681 6.865 -1.744 1.00 74.00 549 ILE A O 1
ATOM 4215 N N . GLN A 1 550 ? 18.416 7.320 0.321 1.00 67.69 550 GLN A N 1
ATOM 4216 C CA . GLN A 1 550 ? 18.760 8.719 0.036 1.00 67.69 550 GLN A CA 1
ATOM 4217 C C . GLN A 1 550 ? 19.839 8.846 -1.050 1.00 67.69 550 GLN A C 1
ATOM 4219 O O . GLN A 1 550 ? 19.671 9.645 -1.967 1.00 67.69 550 GLN A O 1
ATOM 4224 N N . GLN A 1 551 ? 20.893 8.024 -1.003 1.00 67.81 551 GLN A N 1
ATOM 4225 C CA . GLN A 1 551 ? 21.916 7.970 -2.056 1.00 67.81 551 GLN A CA 1
ATOM 4226 C C . GLN A 1 551 ? 21.327 7.557 -3.414 1.00 67.81 551 GLN A C 1
ATOM 4228 O O . GLN A 1 551 ? 21.603 8.199 -4.423 1.00 67.81 551 GLN A O 1
ATOM 4233 N N . LEU A 1 552 ? 20.486 6.517 -3.444 1.00 68.50 552 LEU A N 1
ATOM 4234 C CA . LEU A 1 552 ? 19.891 5.991 -4.679 1.00 68.50 552 LEU A CA 1
ATOM 4235 C C . LEU A 1 552 ? 18.829 6.919 -5.277 1.00 68.50 552 LEU A C 1
ATOM 4237 O O . LEU A 1 552 ? 18.680 6.984 -6.491 1.00 68.50 552 LEU A O 1
ATOM 4241 N N . THR A 1 553 ? 18.097 7.652 -4.440 1.00 72.81 553 THR A N 1
ATOM 4242 C CA . THR A 1 553 ? 17.066 8.606 -4.883 1.00 72.81 553 THR A CA 1
ATOM 4243 C C . THR A 1 553 ? 17.636 9.966 -5.297 1.00 72.81 553 THR A C 1
ATOM 4245 O O . THR A 1 553 ? 16.873 10.845 -5.695 1.00 72.81 553 THR A O 1
ATOM 4248 N N . GLY A 1 554 ? 18.959 10.161 -5.217 1.00 60.91 554 GLY A N 1
ATOM 4249 C CA . GLY A 1 554 ? 19.601 11.444 -5.511 1.00 60.91 554 GLY A CA 1
ATOM 4250 C C . GLY A 1 554 ? 19.282 12.530 -4.479 1.00 60.91 554 GLY A C 1
ATOM 4251 O O . GLY A 1 554 ? 19.299 13.719 -4.804 1.00 60.91 554 GLY A O 1
ATOM 4252 N N . GLY A 1 555 ? 18.962 12.144 -3.239 1.00 59.19 555 GLY A N 1
ATOM 4253 C CA . GLY A 1 555 ? 18.786 13.078 -2.134 1.00 59.19 555 GLY A CA 1
ATOM 4254 C C . GLY A 1 555 ? 20.071 13.874 -1.909 1.00 59.19 555 GLY A C 1
ATOM 4255 O O . GLY A 1 555 ? 21.122 13.307 -1.626 1.00 59.19 555 GLY A O 1
ATOM 4256 N N . ILE A 1 556 ? 19.997 15.198 -2.050 1.00 60.38 556 ILE A N 1
ATOM 4257 C CA . ILE A 1 556 ? 21.143 16.087 -1.841 1.00 60.38 556 ILE A CA 1
ATOM 4258 C C . ILE A 1 556 ? 21.509 16.051 -0.353 1.00 60.38 556 ILE A C 1
ATOM 4260 O O . ILE A 1 556 ? 20.771 16.575 0.481 1.00 60.38 556 ILE A O 1
ATOM 4264 N N . SER A 1 557 ? 22.658 15.467 -0.014 1.00 61.69 557 SER A N 1
ATOM 4265 C CA . SER A 1 557 ? 23.256 15.608 1.314 1.00 61.69 557 SER A CA 1
ATOM 4266 C C . SER A 1 557 ? 23.781 17.038 1.466 1.00 61.69 557 SER A C 1
ATOM 4268 O O . SER A 1 557 ? 24.773 17.418 0.839 1.00 61.69 557 SER A O 1
ATOM 4270 N N . VAL A 1 558 ? 23.103 17.862 2.267 1.00 64.50 558 VAL A N 1
ATOM 4271 C CA . VAL A 1 558 ? 23.533 19.240 2.535 1.00 64.50 558 VAL A CA 1
ATOM 4272 C C . VAL A 1 558 ? 24.452 19.243 3.753 1.00 64.50 558 VAL A C 1
ATOM 4274 O O . VAL A 1 558 ? 23.997 19.226 4.893 1.00 64.50 558 VAL A O 1
ATOM 4277 N N . CYS A 1 559 ? 25.762 19.283 3.515 1.00 73.88 559 CYS A N 1
ATOM 4278 C CA . CYS A 1 559 ? 26.749 19.460 4.576 1.00 73.88 559 CYS A CA 1
ATOM 4279 C C . CYS A 1 559 ? 26.937 20.956 4.867 1.00 73.88 559 CYS A C 1
ATOM 4281 O O . CYS A 1 559 ? 27.547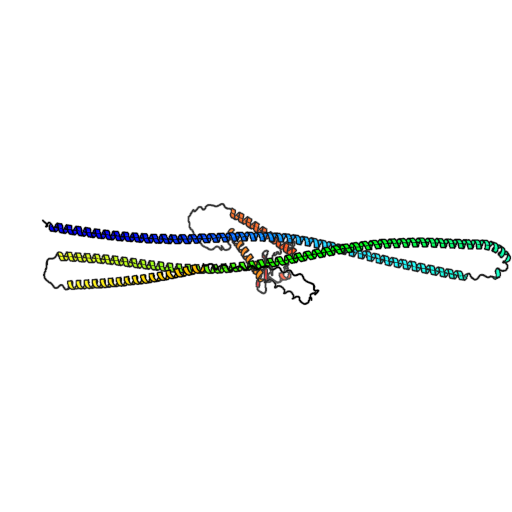 21.688 4.086 1.00 73.88 559 CYS A O 1
ATOM 4283 N N . CYS A 1 560 ? 26.432 21.419 6.008 1.00 77.12 560 CYS A N 1
ATOM 4284 C CA . CYS A 1 560 ? 26.653 22.784 6.477 1.00 77.12 560 CYS A CA 1
ATOM 4285 C C . CYS A 1 560 ? 27.935 22.845 7.316 1.00 77.12 560 CYS A C 1
ATOM 4287 O O . CYS A 1 560 ? 27.970 22.354 8.441 1.00 77.12 560 CYS A O 1
ATOM 4289 N N . ARG A 1 561 ? 28.993 23.472 6.791 1.00 82.12 561 ARG A N 1
ATOM 4290 C CA . ARG A 1 561 ? 30.227 23.712 7.551 1.00 82.12 561 ARG A CA 1
ATOM 4291 C C . ARG A 1 561 ? 30.151 25.053 8.273 1.00 82.12 561 ARG A C 1
ATOM 4293 O O . ARG A 1 561 ? 30.120 26.103 7.632 1.00 82.12 561 ARG A O 1
ATOM 4300 N N . VAL A 1 562 ? 30.199 25.027 9.602 1.00 81.94 562 VAL A N 1
ATOM 4301 C CA . VAL A 1 562 ? 30.434 26.241 10.392 1.00 81.94 562 VAL A CA 1
ATOM 4302 C C . VAL A 1 562 ? 31.916 26.596 10.277 1.00 81.94 562 VAL A C 1
ATOM 4304 O O . VAL A 1 562 ? 32.789 25.761 10.520 1.00 81.94 562 VAL A O 1
ATOM 4307 N N . ARG A 1 563 ? 32.228 27.821 9.841 1.00 81.44 563 ARG A N 1
ATOM 4308 C CA . ARG A 1 563 ? 33.625 28.259 9.741 1.00 81.44 563 ARG A CA 1
ATOM 4309 C C . ARG A 1 563 ? 34.222 28.447 11.143 1.00 81.44 563 ARG A C 1
ATOM 4311 O O . ARG A 1 563 ? 33.541 29.000 12.005 1.00 81.44 563 ARG A O 1
ATOM 4318 N N . PRO A 1 564 ? 35.491 28.069 11.368 1.00 78.31 564 PRO A N 1
ATOM 4319 C CA . PRO A 1 564 ? 36.202 28.468 12.575 1.00 78.31 564 PRO A CA 1
ATOM 4320 C C . PRO A 1 564 ? 36.261 29.996 12.688 1.00 78.31 564 PRO A C 1
ATOM 4322 O O . PRO A 1 564 ? 36.297 30.701 11.671 1.00 78.31 564 PRO A O 1
ATOM 4325 N N . ARG A 1 565 ? 36.334 30.503 13.921 1.00 73.62 565 ARG A N 1
ATOM 4326 C CA . ARG A 1 565 ? 36.591 31.926 14.170 1.00 73.62 565 ARG A CA 1
ATOM 4327 C C . ARG A 1 565 ? 37.907 32.355 13.538 1.00 73.62 565 ARG A C 1
ATOM 4329 O O . ARG A 1 565 ? 38.939 31.711 13.761 1.00 73.62 565 ARG A O 1
ATOM 4336 N N . THR A 1 566 ? 37.881 33.458 12.800 1.00 79.25 566 THR A N 1
ATOM 4337 C CA . THR A 1 566 ? 39.111 34.089 12.312 1.00 79.25 566 THR A CA 1
ATOM 4338 C C . THR A 1 566 ? 39.871 34.729 13.477 1.00 79.25 566 THR A C 1
ATOM 4340 O O . THR A 1 566 ? 39.301 35.017 14.530 1.00 79.25 566 THR A O 1
ATOM 4343 N N . GLY A 1 567 ? 41.186 34.923 13.325 1.00 79.50 567 GLY A N 1
ATOM 4344 C CA . GLY A 1 567 ? 42.023 35.520 14.376 1.00 79.50 567 GLY A CA 1
ATOM 4345 C C . GLY A 1 567 ? 41.514 36.890 14.837 1.00 79.50 567 GLY A C 1
ATOM 4346 O O . GLY A 1 567 ? 41.518 37.162 16.033 1.00 79.50 567 GLY A O 1
ATOM 4347 N N . ASP A 1 568 ? 40.979 37.678 13.902 1.00 79.00 568 ASP A N 1
ATOM 4348 C CA . ASP A 1 568 ? 40.402 39.003 14.152 1.00 79.00 568 ASP A CA 1
ATOM 4349 C C . ASP A 1 568 ? 39.106 38.948 14.984 1.00 79.00 568 ASP A C 1
ATOM 4351 O O . ASP A 1 568 ? 38.813 39.848 15.765 1.00 79.00 568 ASP A O 1
ATOM 4355 N N . GLU A 1 569 ? 38.333 37.864 14.866 1.00 76.81 569 GLU A N 1
ATOM 4356 C CA . GLU A 1 569 ? 37.126 37.642 15.676 1.00 76.81 569 GLU A CA 1
ATOM 4357 C C . GLU A 1 569 ? 37.470 37.196 17.093 1.00 76.81 569 GLU A C 1
ATOM 4359 O O . GLU A 1 569 ? 36.757 37.526 18.037 1.00 76.81 569 GLU A O 1
ATOM 4364 N N . LYS A 1 570 ? 38.583 36.474 17.255 1.00 78.00 570 LYS A N 1
ATOM 4365 C CA . LYS A 1 570 ? 39.097 36.100 18.577 1.00 78.00 570 LYS A CA 1
ATOM 4366 C C . LYS A 1 570 ? 39.647 37.311 19.337 1.00 78.00 570 LYS A C 1
ATOM 4368 O O . LYS A 1 570 ? 39.595 37.321 20.562 1.00 78.00 570 LYS A O 1
ATOM 4373 N N . THR A 1 571 ? 40.163 38.325 18.637 1.00 79.50 571 THR A N 1
ATOM 4374 C CA . THR A 1 571 ? 40.697 39.561 19.240 1.00 79.50 571 THR A CA 1
ATOM 4375 C C . THR A 1 571 ? 39.648 40.649 19.471 1.00 79.50 571 THR A C 1
ATOM 4377 O O . THR A 1 571 ? 39.909 41.562 20.251 1.00 79.50 571 THR A O 1
ATOM 4380 N N . ALA A 1 572 ? 38.452 40.542 18.879 1.00 75.75 572 ALA A N 1
ATOM 4381 C CA . ALA A 1 572 ? 37.354 41.503 19.042 1.00 75.75 572 ALA A CA 1
ATOM 4382 C C . ALA A 1 572 ? 36.691 41.512 20.443 1.00 75.75 572 ALA A C 1
ATOM 4384 O O . ALA A 1 572 ? 35.790 42.312 20.688 1.00 75.75 572 ALA A O 1
ATOM 4385 N N . GLY A 1 573 ? 37.165 40.680 21.375 1.00 64.50 573 GLY A N 1
ATOM 4386 C CA . GLY A 1 573 ? 36.779 40.691 22.788 1.00 64.50 573 GLY A CA 1
ATOM 4387 C C . GLY A 1 573 ? 35.870 39.523 23.206 1.00 64.50 573 GLY A C 1
ATOM 4388 O O . GLY A 1 573 ? 35.290 38.845 22.357 1.00 64.50 573 GLY A O 1
ATOM 4389 N N . PRO A 1 574 ? 35.741 39.275 24.525 1.00 62.97 574 PRO A N 1
ATOM 4390 C CA . PRO A 1 574 ? 34.992 38.143 25.085 1.00 62.97 574 PRO A CA 1
ATOM 4391 C C . PRO A 1 574 ? 33.473 38.205 24.842 1.00 62.97 574 PRO A C 1
ATOM 4393 O O . PRO A 1 574 ? 32.794 37.200 25.022 1.00 62.97 574 PRO A O 1
ATOM 4396 N N . ASP A 1 575 ? 32.945 39.348 24.391 1.00 61.47 575 ASP A N 1
ATOM 4397 C CA . ASP A 1 575 ? 31.515 39.542 24.109 1.00 61.47 575 ASP A CA 1
ATOM 4398 C C . ASP A 1 575 ? 31.060 38.967 22.759 1.00 61.47 575 ASP A C 1
ATOM 4400 O O . ASP A 1 575 ? 29.862 38.930 22.462 1.00 61.47 575 ASP A O 1
ATOM 4404 N N . VAL A 1 576 ? 31.986 38.482 21.925 1.00 64.06 576 VAL A N 1
ATOM 4405 C CA . VAL A 1 576 ? 31.609 37.661 20.775 1.00 64.06 576 VAL A CA 1
ATOM 4406 C C . VAL A 1 576 ? 31.356 36.255 21.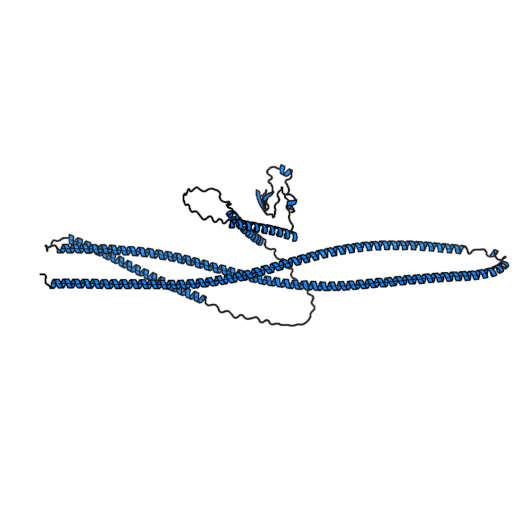317 1.00 64.06 576 VAL A C 1
ATOM 4408 O O . VAL A 1 576 ? 32.291 35.478 21.508 1.00 64.06 576 VAL A O 1
ATOM 4411 N N . VAL A 1 577 ? 30.091 35.930 21.593 1.00 63.78 577 VAL A N 1
ATOM 4412 C CA . VAL A 1 577 ? 29.622 34.587 21.990 1.00 63.78 577 VAL A CA 1
ATOM 4413 C C . VAL A 1 577 ? 29.735 33.642 20.794 1.00 63.78 577 VAL A C 1
ATOM 4415 O O . VAL A 1 577 ? 29.506 34.062 19.654 1.00 63.78 577 VAL A O 1
ATOM 4418 N N . ASP A 1 578 ? 30.163 32.396 21.009 1.00 65.75 578 ASP A N 1
ATOM 4419 C CA . ASP A 1 578 ? 30.195 31.402 19.935 1.00 65.75 578 ASP A CA 1
ATOM 4420 C C . ASP A 1 578 ? 28.802 31.255 19.324 1.00 65.75 578 ASP A C 1
ATOM 4422 O O . ASP A 1 578 ? 27.808 31.024 20.005 1.00 65.75 578 ASP A O 1
ATOM 4426 N N . VAL A 1 579 ? 28.724 31.492 18.013 1.00 78.69 579 VAL A N 1
ATOM 4427 C CA . VAL A 1 579 ? 27.442 31.562 17.300 1.00 78.69 579 VAL A CA 1
ATOM 4428 C C . VAL A 1 579 ? 26.852 30.167 17.126 1.00 78.69 579 VAL A C 1
ATOM 4430 O O . VAL A 1 579 ? 25.650 30.054 16.918 1.00 78.69 579 VAL A O 1
ATOM 4433 N N . ALA A 1 580 ? 27.679 29.124 17.222 1.00 88.25 580 ALA A N 1
ATOM 4434 C CA . ALA A 1 580 ? 27.274 27.737 17.118 1.00 88.25 580 ALA A CA 1
ATOM 4435 C C . ALA A 1 580 ? 28.016 26.878 18.144 1.00 88.25 580 ALA A C 1
ATOM 4437 O O . ALA A 1 580 ? 29.244 26.909 18.192 1.00 88.25 580 ALA A O 1
ATOM 4438 N N . GLU A 1 581 ? 27.274 26.083 18.904 1.00 89.44 581 GLU A N 1
ATOM 4439 C CA . GLU A 1 581 ? 27.800 25.109 19.856 1.00 89.44 581 GLU A CA 1
ATOM 4440 C C . GLU A 1 581 ? 27.124 23.759 19.616 1.00 89.44 581 GLU A C 1
ATOM 4442 O O . GLU A 1 581 ? 25.925 23.680 19.336 1.00 89.44 581 GLU A O 1
ATOM 4447 N N . ARG A 1 582 ? 27.902 22.678 19.675 1.00 90.38 582 ARG A N 1
ATOM 4448 C CA . ARG A 1 582 ? 27.367 21.322 19.559 1.00 90.38 582 ARG A CA 1
ATOM 4449 C C . ARG A 1 582 ? 26.732 20.946 20.893 1.00 90.38 582 ARG A C 1
ATOM 4451 O O . ARG A 1 582 ? 27.435 20.865 21.892 1.00 90.38 582 ARG A O 1
ATOM 4458 N N . LEU A 1 583 ? 25.423 20.703 20.888 1.00 91.31 583 LEU A N 1
ATOM 4459 C CA . LEU A 1 583 ? 24.693 20.247 22.074 1.00 91.31 583 LEU A CA 1
ATOM 4460 C C . LEU A 1 583 ? 24.706 18.716 22.163 1.00 91.31 583 LEU A C 1
ATOM 4462 O O . LEU A 1 583 ? 24.829 18.161 23.250 1.00 91.31 583 LEU A O 1
ATOM 4466 N N . SER A 1 584 ? 24.602 18.031 21.018 1.00 92.69 584 SER A N 1
ATOM 4467 C CA . SER A 1 584 ? 24.677 16.568 20.919 1.00 92.69 584 SER A CA 1
ATOM 4468 C C . SER A 1 584 ? 25.125 16.118 19.522 1.00 92.69 584 SER A C 1
ATOM 4470 O O . SER A 1 584 ? 25.400 16.939 18.646 1.00 92.69 584 SER A O 1
ATOM 4472 N N . ASP A 1 585 ? 25.180 14.807 19.284 1.00 88.38 585 ASP A N 1
ATOM 4473 C CA . ASP A 1 585 ? 25.492 14.213 17.973 1.00 88.38 585 ASP A CA 1
ATOM 4474 C C . ASP A 1 585 ? 24.443 14.524 16.902 1.00 88.38 585 ASP A C 1
ATOM 4476 O O . ASP A 1 585 ? 24.726 14.370 15.719 1.00 88.38 585 ASP A O 1
ATOM 4480 N N . ALA A 1 586 ? 23.251 14.971 17.296 1.00 91.19 586 ALA A N 1
ATOM 4481 C CA . ALA A 1 586 ? 22.142 15.279 16.399 1.00 91.19 586 ALA A CA 1
ATOM 4482 C C . ALA A 1 586 ? 21.616 16.712 16.576 1.00 91.19 586 ALA A C 1
ATOM 4484 O O . ALA A 1 586 ? 20.663 17.100 15.906 1.00 91.19 586 ALA A O 1
ATOM 4485 N N . GLU A 1 587 ? 22.204 17.520 17.464 1.00 91.56 587 GLU A N 1
ATOM 4486 C CA . GLU A 1 587 ? 21.701 18.862 17.760 1.00 91.56 587 GLU A CA 1
ATOM 4487 C C . GLU A 1 587 ? 22.814 19.911 17.800 1.00 91.56 587 GLU A C 1
ATOM 4489 O O . GLU A 1 587 ? 23.824 19.776 18.498 1.00 91.56 587 GLU A O 1
ATOM 4494 N N . LEU A 1 588 ? 22.584 21.004 17.072 1.00 93.25 588 LEU A N 1
ATOM 4495 C CA . LEU A 1 588 ? 23.434 22.190 17.057 1.00 93.25 588 LEU A CA 1
ATOM 4496 C C . LEU A 1 588 ? 22.665 23.361 17.674 1.00 93.25 588 LEU A C 1
ATOM 4498 O O . LEU A 1 588 ? 21.589 23.731 17.199 1.00 93.25 588 LEU A O 1
ATOM 4502 N N . GLY A 1 589 ? 23.219 23.961 18.720 1.00 92.50 589 GLY A N 1
ATOM 4503 C CA . GLY A 1 589 ? 22.740 25.217 19.278 1.00 92.50 589 GLY A CA 1
ATOM 4504 C C . GLY A 1 589 ? 23.313 26.388 18.491 1.00 92.50 589 GLY A C 1
ATOM 4505 O O . GLY A 1 589 ? 24.519 26.448 18.277 1.00 92.50 589 GLY A O 1
ATOM 4506 N N . LEU A 1 590 ? 22.472 27.330 18.068 1.00 91.94 590 LEU A N 1
ATOM 4507 C CA . LEU A 1 590 ? 22.900 28.614 17.522 1.00 91.94 590 LEU A CA 1
ATOM 4508 C C . LEU A 1 590 ? 22.485 29.745 18.460 1.00 91.94 590 LEU A C 1
ATOM 4510 O O . LEU A 1 590 ? 21.297 29.899 18.764 1.00 91.94 590 LEU A O 1
ATOM 4514 N N . TYR A 1 591 ? 23.442 30.567 18.884 1.00 89.12 591 TYR A N 1
ATOM 4515 C CA . TYR A 1 591 ? 23.145 31.755 19.674 1.00 89.12 591 TYR A CA 1
ATOM 4516 C C . TYR A 1 591 ? 22.687 32.890 18.758 1.00 89.12 591 TYR A C 1
ATOM 4518 O O . TYR A 1 591 ? 23.406 33.312 17.849 1.00 89.12 591 TYR A O 1
ATOM 4526 N N . ASN A 1 592 ? 21.482 33.410 18.993 1.00 86.56 592 ASN A N 1
ATOM 4527 C CA . ASN A 1 592 ? 20.965 34.562 18.268 1.00 86.56 592 ASN A CA 1
ATOM 4528 C C . ASN A 1 592 ? 21.302 35.854 19.033 1.00 86.56 592 ASN A C 1
ATOM 4530 O O . ASN A 1 592 ? 20.590 36.198 19.981 1.00 86.56 592 ASN A O 1
ATOM 4534 N N . PRO A 1 593 ? 22.308 36.642 18.607 1.00 81.38 593 PRO A N 1
ATOM 4535 C CA . PRO A 1 593 ? 22.745 37.822 19.353 1.00 81.38 593 PRO A CA 1
ATOM 4536 C C . PRO A 1 593 ? 21.684 38.927 19.409 1.00 81.38 593 PRO A C 1
ATOM 4538 O O . PRO A 1 593 ? 21.699 39.742 20.329 1.00 81.38 593 PRO A O 1
ATOM 4541 N N . LYS A 1 594 ? 20.741 38.963 18.453 1.00 85.12 594 LYS A N 1
ATOM 4542 C CA . LYS A 1 594 ? 19.654 39.957 18.444 1.00 85.12 594 LYS A CA 1
ATOM 4543 C C . LYS A 1 594 ? 18.597 39.661 19.504 1.00 85.12 594 LYS A C 1
ATOM 4545 O O . LYS A 1 594 ? 18.081 40.590 20.114 1.00 85.12 594 LYS A O 1
ATOM 4550 N N . ALA A 1 595 ? 18.270 38.385 19.687 1.00 88.38 595 ALA A N 1
ATOM 4551 C CA . ALA A 1 595 ? 17.252 37.935 20.634 1.00 88.38 595 ALA A CA 1
ATOM 4552 C C . ALA A 1 595 ? 17.838 37.532 21.998 1.00 88.38 595 ALA A C 1
ATOM 4554 O O . ALA A 1 595 ? 17.084 37.374 22.949 1.00 88.38 595 ALA A O 1
ATOM 4555 N N . LYS A 1 596 ? 19.171 37.413 22.101 1.00 87.75 596 LYS A N 1
ATOM 4556 C CA . LYS A 1 596 ? 19.893 36.926 23.286 1.00 87.75 596 LYS A CA 1
ATOM 4557 C C . LYS A 1 596 ? 19.388 35.561 23.767 1.00 87.75 596 LYS A C 1
ATOM 4559 O O . LYS A 1 596 ? 19.295 35.307 24.962 1.00 87.75 596 LYS A O 1
ATOM 4564 N N . GLU A 1 597 ? 19.059 34.690 22.818 1.00 93.44 597 GLU A N 1
ATOM 4565 C CA . GLU A 1 597 ? 18.513 33.357 23.071 1.00 93.44 597 GLU A CA 1
ATOM 4566 C C . GLU A 1 597 ? 19.293 32.304 22.278 1.00 93.44 597 GLU A C 1
ATOM 4568 O O . GLU A 1 597 ? 19.757 32.562 21.160 1.00 93.44 597 GLU A O 1
ATOM 4573 N N . TRP A 1 598 ? 19.409 31.108 22.847 1.00 91.62 598 TRP A N 1
ATOM 4574 C CA . TRP A 1 598 ? 19.904 29.930 22.145 1.00 91.62 598 TRP A CA 1
ATOM 4575 C C . TRP A 1 598 ? 18.755 29.243 21.414 1.00 91.62 598 TRP A C 1
ATOM 4577 O O . TRP A 1 598 ? 17.680 29.045 21.978 1.00 91.62 598 TRP A O 1
ATOM 4587 N N . ARG A 1 599 ? 18.979 28.865 20.155 1.00 93.62 599 ARG A N 1
ATOM 4588 C CA . ARG A 1 599 ? 18.041 28.055 19.371 1.00 93.62 599 ARG A CA 1
ATOM 4589 C C . ARG A 1 599 ? 18.699 26.743 18.986 1.00 93.62 599 ARG A C 1
ATOM 4591 O O . ARG A 1 599 ? 19.764 26.764 18.379 1.00 93.62 599 ARG A O 1
ATOM 4598 N N . SER A 1 600 ? 18.067 25.622 19.308 1.00 94.06 600 SER A N 1
ATOM 4599 C CA . SER A 1 600 ? 18.529 24.303 18.882 1.00 94.06 600 SER A CA 1
ATOM 4600 C C . SER A 1 600 ? 17.977 23.944 17.503 1.00 94.06 600 SER A C 1
ATOM 4602 O O . SER A 1 600 ? 16.837 24.258 17.153 1.00 94.06 600 SER A O 1
ATOM 4604 N N . PHE A 1 601 ? 18.811 23.284 16.708 1.00 89.94 601 PHE A N 1
ATOM 4605 C CA . PHE A 1 601 ? 18.472 22.750 15.396 1.00 89.94 601 PHE A CA 1
ATOM 4606 C C . PHE A 1 601 ? 18.859 21.275 15.353 1.00 89.94 601 PHE A C 1
ATOM 4608 O O . PHE A 1 601 ? 19.984 20.926 15.708 1.00 89.94 601 PHE A O 1
ATOM 4615 N N . ALA A 1 602 ? 17.924 20.429 14.919 1.00 89.25 602 ALA A N 1
ATOM 4616 C CA . ALA A 1 602 ? 18.137 18.994 14.791 1.00 89.25 602 ALA A CA 1
ATOM 4617 C C . ALA A 1 602 ? 18.691 18.648 13.401 1.00 89.25 602 ALA A C 1
ATOM 4619 O O . ALA A 1 602 ? 18.175 19.119 12.385 1.00 89.25 602 ALA A O 1
ATOM 4620 N N . PHE A 1 603 ? 19.718 17.808 13.376 1.00 88.75 603 PHE A N 1
ATOM 4621 C CA . PHE A 1 603 ? 20.388 17.283 12.193 1.00 88.75 603 PHE A CA 1
ATOM 4622 C C . PHE A 1 603 ? 20.534 15.767 12.322 1.00 88.75 603 PHE A C 1
ATOM 4624 O O . PHE A 1 603 ? 20.524 15.233 13.427 1.00 88.75 603 PHE A O 1
ATOM 4631 N N . ASP A 1 604 ? 20.723 15.075 11.199 1.00 85.44 604 ASP A N 1
ATOM 4632 C CA . ASP A 1 604 ? 20.974 13.628 11.218 1.00 85.44 604 ASP A CA 1
ATOM 4633 C C . ASP A 1 604 ? 22.301 13.292 11.920 1.00 85.44 604 ASP A C 1
ATOM 4635 O O . ASP A 1 604 ? 22.404 12.274 12.603 1.00 85.44 604 ASP A O 1
ATOM 4639 N N . LYS A 1 605 ? 23.315 14.156 11.758 1.00 88.44 605 LYS A N 1
ATOM 4640 C CA . LYS A 1 605 ? 24.609 14.060 12.441 1.00 88.44 605 LYS A CA 1
ATOM 4641 C C . LYS A 1 605 ? 25.301 15.426 12.511 1.00 88.44 605 LYS A C 1
ATOM 4643 O O . LYS A 1 605 ? 25.330 16.161 11.524 1.00 88.44 605 LYS A O 1
ATOM 4648 N N . VAL A 1 606 ? 25.881 15.755 13.661 1.00 92.19 606 VAL A N 1
ATOM 4649 C CA . VAL A 1 606 ? 26.662 16.970 13.926 1.00 92.19 606 VAL A CA 1
ATOM 4650 C C . VAL A 1 606 ? 28.083 16.557 14.290 1.00 92.19 606 VAL A C 1
ATOM 4652 O O . VAL A 1 606 ? 28.313 15.878 15.287 1.00 92.19 606 VAL A O 1
ATOM 4655 N N . PHE A 1 607 ? 29.044 16.973 13.471 1.00 90.56 607 PHE A N 1
ATOM 4656 C CA . PHE A 1 607 ? 30.457 16.662 13.663 1.00 90.56 607 PHE A CA 1
ATOM 4657 C C . PHE A 1 607 ? 31.142 17.771 14.462 1.00 90.56 607 PHE A C 1
ATOM 4659 O O . PHE A 1 607 ? 30.973 18.955 14.156 1.00 90.56 607 PHE A O 1
ATOM 4666 N N . GLY A 1 608 ? 31.902 17.393 15.489 1.00 89.06 608 GLY A N 1
ATOM 4667 C CA . GLY A 1 608 ? 32.697 18.332 16.275 1.00 89.06 608 GLY A CA 1
ATOM 4668 C C . GLY A 1 608 ? 33.973 18.777 15.549 1.00 89.06 608 GLY A C 1
ATOM 4669 O O . GLY A 1 608 ? 34.349 18.189 14.533 1.00 89.06 608 GLY A O 1
ATOM 4670 N N . PRO A 1 609 ? 34.661 19.819 16.047 1.00 85.25 609 PRO A N 1
ATOM 4671 C CA . PRO A 1 609 ? 35.944 20.265 15.494 1.00 85.25 609 PRO A CA 1
ATOM 4672 C C . PRO A 1 609 ? 37.051 19.199 15.561 1.00 85.25 609 PRO A C 1
ATOM 4674 O O . PRO A 1 609 ? 38.032 19.299 14.827 1.00 85.25 609 PRO A O 1
ATOM 4677 N N . GLU A 1 610 ? 36.904 18.204 16.434 1.00 87.56 610 GLU A N 1
ATOM 4678 C CA . GLU A 1 610 ? 37.774 17.037 16.575 1.00 87.56 610 GLU A CA 1
ATOM 4679 C C . GLU A 1 610 ? 37.551 15.958 15.504 1.00 87.56 610 GLU A C 1
ATOM 4681 O O . GLU A 1 610 ? 38.442 15.139 15.282 1.00 87.56 610 GLU A O 1
ATOM 4686 N N . CYS A 1 611 ? 36.402 15.966 14.820 1.00 88.75 611 CYS A N 1
ATOM 4687 C CA . CYS A 1 611 ? 36.072 14.973 13.802 1.00 88.75 611 CYS A CA 1
ATOM 4688 C C . CYS A 1 611 ? 36.887 15.199 12.521 1.00 88.75 611 CYS A C 1
ATOM 4690 O O . CYS A 1 611 ? 36.939 16.301 11.963 1.00 88.75 611 CYS A O 1
ATOM 4692 N N . GLY A 1 612 ? 37.510 14.130 12.026 1.00 86.50 612 GLY A N 1
ATOM 4693 C CA . GLY A 1 612 ? 38.266 14.148 10.777 1.00 86.50 612 GLY A CA 1
ATOM 4694 C C . GLY A 1 612 ? 37.370 14.197 9.538 1.00 86.50 612 GLY A C 1
ATOM 4695 O O . GLY A 1 612 ? 36.191 13.857 9.581 1.00 86.50 612 GLY A O 1
ATOM 4696 N N . GLN A 1 613 ? 37.951 14.564 8.391 1.00 81.38 613 GLN A N 1
ATOM 4697 C CA . GLN A 1 613 ? 37.245 14.527 7.103 1.00 81.38 613 GLN A CA 1
ATOM 4698 C C . GLN A 1 613 ? 36.715 13.120 6.784 1.00 81.38 613 GLN A C 1
ATOM 4700 O O . GLN A 1 613 ? 35.627 12.987 6.236 1.00 81.38 613 GLN A O 1
ATOM 4705 N N . GLU A 1 614 ? 37.461 12.081 7.158 1.00 84.38 614 GLU A N 1
ATOM 4706 C CA . GLU A 1 614 ? 37.068 10.685 6.963 1.00 84.38 614 GLU A CA 1
ATOM 4707 C C . GLU A 1 614 ? 35.727 10.375 7.648 1.00 84.38 614 GLU A C 1
ATOM 4709 O O . GLU A 1 614 ? 34.812 9.882 7.001 1.00 84.38 614 GLU A O 1
ATOM 4714 N N . GLU A 1 615 ? 35.532 10.794 8.898 1.00 81.50 615 GLU A N 1
ATOM 4715 C CA . GLU A 1 615 ? 34.282 10.558 9.638 1.00 81.50 615 GLU A CA 1
ATOM 4716 C C . GLU A 1 615 ? 33.060 11.272 9.039 1.00 81.50 615 GLU A C 1
ATOM 4718 O O . GLU A 1 615 ? 31.930 10.841 9.266 1.00 81.50 615 GLU A O 1
ATOM 4723 N N . VAL A 1 616 ? 33.276 12.364 8.296 1.00 81.06 616 VAL A N 1
ATOM 4724 C CA . VAL A 1 616 ? 32.209 13.155 7.660 1.00 81.06 616 VAL A CA 1
ATOM 4725 C C . VAL A 1 616 ? 31.711 12.506 6.366 1.00 81.06 616 VAL A C 1
ATOM 4727 O O . VAL A 1 616 ? 30.538 12.653 6.029 1.00 81.06 616 VAL A O 1
ATOM 4730 N N . PHE A 1 617 ? 32.588 11.812 5.634 1.00 75.69 617 PHE A N 1
ATOM 4731 C CA . PHE A 1 617 ? 32.290 11.244 4.311 1.00 75.69 617 PHE A CA 1
ATOM 4732 C C . PHE A 1 617 ? 32.071 9.721 4.307 1.00 75.69 617 PHE A C 1
ATOM 4734 O O . PHE A 1 617 ? 31.770 9.171 3.245 1.00 75.69 617 PHE A O 1
ATOM 4741 N N . THR A 1 618 ? 32.207 9.060 5.460 1.00 70.38 618 THR A N 1
ATOM 4742 C CA . THR A 1 618 ? 31.967 7.616 5.642 1.00 70.38 618 THR A CA 1
ATOM 4743 C C . THR A 1 618 ? 30.621 7.377 6.307 1.00 70.38 618 THR A C 1
ATOM 4745 O O . THR A 1 618 ? 29.887 6.477 5.836 1.00 70.38 618 THR A O 1
#

Sequence (618 aa):
MGSLEEQLAVKTRELATLQASYDEYMQSSAELEQELEAELEASQNIIEELHTDLATIEEERDNLRQQVQSARDDALSHKEDVEDGRRTVARLETENELLLESMRIREATETQLSERLEAAEEEAAMLATENEDLAVAAREAEARLGAEVQELRGEVVALRAKAERFEGVDVAALQARVPALEAELAAAAAVSRDAEVAAKAAKDAEVEQVKKNYVEKIAIVEAALRFKEERDGEAVHEAQAQQKDLARELEDLKHELQQARRASQAAATELEQARGAQQGAQTKLTEALEQLEEARDVEAGLTKDVEELQTSLEKALKGAEEARGAEARLTKKVEDLQVALDKALQEAEELRAAAAASPPAAPVEDAQAAAERDELKRELADARDSLREAVEAAEAIEAEKGEIEAQNAELEALIGELEAATEAAAEPAAPAPRQRPVLSLVASCGEGLDCAPDPSKYPRPKRKAKPNPANLLVKHRTKRTLHEAVYRTLRRLNGEDPDDDGDSWGGEGEDEEGKAPTLEDDTPREVLSQLWEAYMNTSRATARLSSRIQQLTGGISVCCRVRPRTGDEKTAGPDVVDVAERLSDAELGLYNPKAKEWRSFAFDKVFGPECGQEEVFT

pLDDT: mean 77.35, std 17.87, range [30.44, 98.19]

Organism: NCBI:txid124430

Radius of gyration: 68.51 Å; chains: 1; bounding box: 141×71×228 Å

Secondary structure (DSSP, 8-state):
---HHHHHHHHHHHHHHHHHHHHHHHHHHHHHHHHHHHHHHHHHHHHHHHHHHHHHHHHHHHHHHHHHHHHHHHHHHHHHHHHHHHHHHHHHHHHHHHHHHHHHHHHHHHHHHHHHHHHHHHHHHHHHHHHHHHHHHHHHHHHHHHHHHHHHHHHHHHHHHHHHTTS---GGGTTTSHHHHHHHHHHHHHHHHHHHHHHHHHHHHHHHHHHHHHHHHHHHHHHHHHHHHHHHHHHHHHHHHHHHHHHHHHHHHHHHHHHHHHHHHHHHHHHHHHHHHHHHHHHHHHHHHHHHHHHHHHHHHHHHHHHHHHHHHHHHHHHHHHHHHHHHHHHHHHHHHHHHHHHHHHHHHHHHHHHHTS--------HHHHHHHHHHHHHHHHHHHHHHHHHHHHHHHHHHHHHHHHHHHHHHHHHHHHHHHHHHHTS--PPPP-PPPP-------------PPPGGGPPPPPPPPPPPTHHHHHHHHHHHHHHHHHHHHHHHHTT--TT-----------------------HHHHHHHHHHHHHHHHHHHHHHHHHHHHHHTT------PPPPPPHHHHHS-TTS--SEEE-SSSEEEEEETTTTEEEEEE-S----TT--HHHHH-